Protein AF-0000000085160973 (afdb_homodimer)

pLDDT: mean 88.37, std 12.51, range [42.75, 98.38]

Nearest PDB structures (foldseek):
  3zx6-assembly1_B  TM=9.332E-01  e=1.983E-08  Archaeoglobus fulgidus DSM 4304
  3zx6-assembly1_A  TM=9.383E-01  e=3.193E-08  Archaeoglobus fulgidus DSM 4304
  3ja6-assembly1_I  TM=6.761E-01  e=8.074E-11  Escherichia coli
  1qu7-assembly1_B  TM=6.363E-01  e=2.262E-07  Escherichia coli
  5xg2-assembly1_A  TM=5.937E-01  e=7.230E-03  Pyrococcus yayanosii CH1

Foldseek 3Di:
DVVVVVVVVVVVVVVVVVVVVVVVVVVVLVVLVVVLVVVVVVLVVLVVVLVVVVVVLVVLLVVLVVLLVVLVVVLVVLVVLLVVLVVVLVVLVVVLVVLVVVLVVLVVVLVVLVVVLVVLVVLLVVLVVQLVVLVVQLVVLVVQLVVLVVVPPVSPVSNVVSVVSNVVSVVSNVVSVVSNVVSVVVNVVSVVVNVVSVVVSVVSVVSSVVSVVSSVVSVVSNVVSVVVVVVSVVSVVVSVVSVVVSVVVVVVSVVVVVVSVVVVVVSVVSCVVSVVVVVVVVVVVVD/DVVVVVVVVVVVVVVVVVVVVVVVVVVVLVVVVVVLVVVVVVLVVLVVVLVVVVVVLVVLLVVLVVLLVVLVVVLVVLVVLLVVLVVVLVVLVVVLVVLVVVLVVLVVVLVVLVVVLVVLVVLLVVLVVQLVVLVVQLVVLVVQLVVLVVVPPVSPVSNVVSVVSNVVSVVSNVVSVVSNVVSVVVNVVSVVVNVVSVVVSVVSVVSSVVSVVSSVVSVVSNVVSVVVVVVSVVSVVVSVVSVVVSVVVVVVSVVVVVVSVVVVVVSVVVVVVSVVVVVVVVVVVVD

Radius of gyration: 61.8 Å; Cα contacts (8 Å, |Δi|>4): 488; chains: 2; bounding box: 26×207×108 Å

InterPro domains:
  IPR004089 Methyl-accepting chemotaxis protein (MCP) signalling domain [PF00015] (97-263)
  IPR004089 Methyl-accepting chemotaxis protein (MCP) signalling domain [PS50111] (48-257)
  IPR004089 Methyl-accepting chemotaxis protein (MCP) signalling domain [SM00283] (31-285)

Secondary structure (DSSP, 8-state):
-HHHHHHHHHHHHHHHHHHHHHHHHHHHHHHHHHHHHHHHHHHHHHHHHHHHHHHHHHHHHHHHHHHHHHHHHHHHHHHHHHHHHHHHHHHHHHHHHHHHHHHHHHHHHHHHHHHHHHHHHHHHHHHHHHHHHHHHHHHHHHHHHHHHHHTGGGGHHHHHHHHHHHHHHHHHHHHHHHHHHHHHHHHHHHHHHHHHHHHHHHHHHHHHHHHHHHHHHHHHHHHHHHHHHHHHHHHHHHHHHHHHHHHHHHHHHHHHHHHHHHHHHHHHHHHHHHHHHHHHHHHHHT-/-HHHHHHHHHHHHHHHHHHHHHHHHHHHHHHHHHHHHHHHHHHHHHHHHHHHHHHHHHHHHHHHHHHHHHHHHHHHHHHHHHHHHHHHHHHHHHHHHHHHHHHHHHHHHHHHHHHHHHHHHHHHHHHHHHHHHHHHHHHHHHHHHHHHHHTGGGGHHHHHHHHHHHHHHHHHHHHHHHHHHHHHHHHHHHHHHHHHHHHHHHHHHHHHHHHHHHHHHHHHHHHHHHHHHHHHHHHHHHHHHHHHHHHHHHHHHHHHHHHHHHHHHHHHHHHHHHHHHHHHHHHHH--

Sequence (574 aa):
MSDSMTSFDNSSLAIKKFVKGYNKSIVLNTVTLRSLDIIGFNLERIGSSLSSIVAAFEEIRATSQNTSQNADKIDTMMDGILSKNASTGTEITQRVQDINQAVEGTARLSSLFADLAEKAKSIASVTGSIQDVSDRTNILAINASIEAARAGAVGKGFRIIANEVRTLAGQTGEFAKTIETTISDFESIVGQITNELQGFTKVLESFKQSFGTVLDSFQTNAKAIDEAGAFLNQISGSIREETTALTDGLSSLEQISTSLNDTNVVFAALLKTYGNLDTLLDKEGNRMSDSMTSFDNSSLAIKKFVKGYNKSIVLNTVTLRSLDIIGFNLERIGSSLSSIVAAFEEIRATSQNTSQNADKIDTMMDGILSKNASTGTEITQRVQDINQAVEGTARLSSLFADLAEKAKSIASVTGSIQDVSDRTNILAINASIEAARAGAVGKGFRIIANEVRTLAGQTG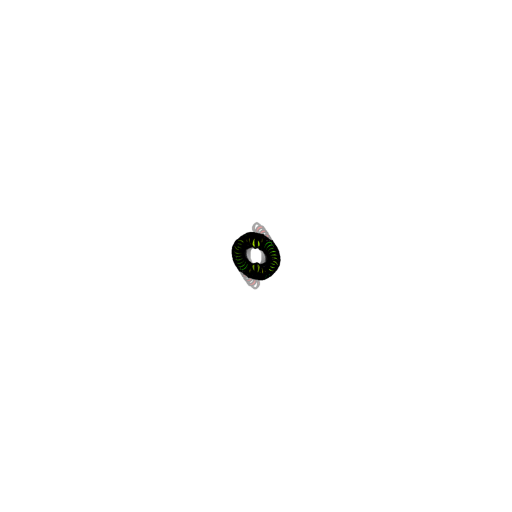EFAKTIETTISDFESIVGQITNELQGFTKVLESFKQSFGTVLDSFQTNAKAIDEAGAFLNQISGSIREETTALTDGLSSLEQISTSLNDTNVVFAALLKTYGNLDTLLDKEGNR

Structure (mmCIF, N/CA/C/O backbone):
data_AF-0000000085160973-model_v1
#
loop_
_entity.id
_entity.type
_entity.pdbx_description
1 polymer 'Methyl-accepting chemotaxis sensory transducer'
#
loop_
_atom_site.group_PDB
_atom_site.id
_atom_site.type_symbol
_atom_site.label_atom_id
_atom_site.label_alt_id
_atom_site.label_comp_id
_atom_site.label_asym_id
_atom_site.label_entity_id
_atom_site.label_seq_id
_atom_site.pdbx_PDB_ins_code
_atom_site.Cartn_x
_atom_site.Cartn_y
_atom_site.Cartn_z
_atom_site.occupancy
_atom_site.B_iso_or_equiv
_atom_site.auth_seq_id
_atom_site.auth_comp_id
_atom_site.auth_asym_id
_atom_site.auth_atom_id
_atom_site.pdbx_PDB_model_num
ATOM 1 N N . MET A 1 1 ? -4.465 113.5 44.312 1 42.75 1 MET A N 1
ATOM 2 C CA . MET A 1 1 ? -5.742 112.75 44.344 1 42.75 1 MET A CA 1
ATOM 3 C C . MET A 1 1 ? -5.973 112 43.031 1 42.75 1 MET A C 1
ATOM 5 O O . MET A 1 1 ? -6.586 110.938 43 1 42.75 1 MET A O 1
ATOM 9 N N . SER A 1 2 ? -5.492 112.625 41.906 1 55.41 2 SER A N 1
ATOM 10 C CA . SER A 1 2 ? -5.664 112 40.594 1 55.41 2 SER A CA 1
ATOM 11 C C . SER A 1 2 ? -4.754 110.812 40.406 1 55.41 2 SER A C 1
ATOM 13 O O . SER A 1 2 ? -5.141 109.812 39.781 1 55.41 2 SER A O 1
ATOM 15 N N . ASP A 1 3 ? -3.686 110.875 40.969 1 55.09 3 ASP A N 1
ATOM 16 C CA . ASP A 1 3 ? -2.727 109.75 40.812 1 55.09 3 ASP A CA 1
ATOM 17 C C . ASP A 1 3 ? -3.152 108.5 41.594 1 55.09 3 ASP A C 1
ATOM 19 O O . ASP A 1 3 ? -2.9 107.375 41.156 1 55.09 3 ASP A O 1
ATOM 23 N N . SER A 1 4 ? -3.775 108.688 42.656 1 54.81 4 SER A N 1
ATOM 24 C CA . SER A 1 4 ? -4.242 107.562 43.469 1 54.81 4 SER A CA 1
ATOM 25 C C . SER A 1 4 ? -5.43 106.875 42.812 1 54.81 4 SER A C 1
ATOM 27 O O . SER A 1 4 ? -5.629 105.688 43 1 54.81 4 SER A O 1
ATOM 29 N N . MET A 1 5 ? -6.184 107.625 42.031 1 52.62 5 MET A N 1
ATOM 30 C CA . MET A 1 5 ? -7.344 107.062 41.375 1 52.62 5 MET A CA 1
ATOM 31 C C . MET A 1 5 ? -6.91 106.188 40.188 1 52.62 5 MET A C 1
ATOM 33 O O . MET A 1 5 ? -7.492 105.125 39.938 1 52.62 5 MET A O 1
ATOM 37 N N . THR A 1 6 ? -5.902 106.562 39.5 1 58.06 6 THR A N 1
ATOM 38 C CA . THR A 1 6 ? -5.414 105.75 38.375 1 58.06 6 THR A CA 1
ATOM 39 C C . THR A 1 6 ? -4.754 104.438 38.844 1 58.06 6 THR A C 1
ATOM 41 O O . THR A 1 6 ? -4.887 103.438 38.188 1 58.06 6 THR A O 1
ATOM 44 N N . SER A 1 7 ? -4.195 104.5 39.906 1 59.69 7 SER A N 1
ATOM 45 C CA . SER A 1 7 ? -3.557 103.312 40.469 1 59.69 7 SER A CA 1
ATOM 46 C C . SER A 1 7 ? -4.59 102.312 40.969 1 59.69 7 SER A C 1
ATOM 48 O O . SER A 1 7 ? -4.402 101.125 40.812 1 59.69 7 SER A O 1
ATOM 50 N N . PHE A 1 8 ? -5.691 102.812 41.375 1 56.75 8 PHE A N 1
ATOM 51 C CA . PHE A 1 8 ? -6.77 101.938 41.875 1 56.75 8 PHE A CA 1
ATOM 52 C C . PHE A 1 8 ? -7.488 101.312 40.688 1 56.75 8 PHE A C 1
ATOM 54 O O . PHE A 1 8 ? -7.844 100.125 40.75 1 56.75 8 PHE A O 1
ATOM 61 N N . ASP A 1 9 ? -7.707 101.938 39.625 1 59.06 9 ASP A N 1
ATOM 62 C CA . ASP A 1 9 ? -8.367 101.375 38.438 1 59.06 9 ASP A CA 1
ATOM 63 C C . ASP A 1 9 ? -7.504 100.312 37.781 1 59.06 9 ASP A C 1
ATOM 65 O O . ASP A 1 9 ? -8.016 99.312 37.344 1 59.06 9 ASP A O 1
ATOM 69 N N . ASN A 1 10 ? -6.25 100.5 37.75 1 62.09 10 ASN A N 1
ATOM 70 C CA . ASN A 1 10 ? -5.316 99.562 37.219 1 62.09 10 ASN A CA 1
ATOM 71 C C . ASN A 1 10 ? -5.23 98.312 38.094 1 62.09 10 ASN A C 1
ATOM 73 O O . ASN A 1 10 ? -5.129 97.188 37.562 1 62.09 10 ASN A O 1
ATOM 77 N N . SER A 1 11 ? -5.375 98.562 39.312 1 62.03 11 SER A N 1
ATOM 78 C CA . SER A 1 11 ? -5.379 97.438 40.219 1 62.03 11 SER A CA 1
ATOM 79 C C . SER A 1 11 ? -6.664 96.625 40.125 1 62.03 11 SER A C 1
ATOM 81 O O . SER A 1 11 ? -6.633 95.375 40.156 1 62.03 11 SER A O 1
ATOM 83 N N . SER A 1 12 ? -7.754 97.312 39.969 1 63.5 12 SER A N 1
ATOM 84 C CA . SER A 1 12 ? -9.039 96.625 39.812 1 63.5 12 SER A CA 1
ATOM 85 C C . SER A 1 12 ? -9.094 95.812 38.531 1 63.5 12 SER A C 1
ATOM 87 O O . SER A 1 12 ? -9.609 94.688 38.5 1 63.5 12 SER A O 1
ATOM 89 N N . LEU A 1 13 ? -8.594 96.312 37.469 1 63.88 13 LEU A N 1
ATOM 90 C CA . LEU A 1 13 ? -8.531 95.625 36.188 1 63.88 13 LEU A CA 1
ATOM 91 C C . LEU A 1 13 ? -7.586 94.438 36.25 1 63.88 13 LEU A C 1
ATOM 93 O O . LEU A 1 13 ? -7.879 93.375 35.719 1 63.88 13 LEU A O 1
ATOM 97 N N . ALA A 1 14 ? -6.527 94.688 36.938 1 62.25 14 ALA A N 1
ATOM 98 C CA . ALA A 1 14 ? -5.582 93.562 37.125 1 62.25 14 ALA A CA 1
ATOM 99 C C . ALA A 1 14 ? -6.203 92.5 37.969 1 62.25 14 ALA A C 1
ATOM 101 O O . ALA A 1 14 ? -6.031 91.312 37.656 1 62.25 14 ALA A O 1
ATOM 102 N N . ILE A 1 15 ? -6.957 92.75 38.938 1 61.47 15 ILE A N 1
ATOM 103 C CA . ILE A 1 15 ? -7.637 91.812 39.812 1 61.47 15 ILE A CA 1
ATOM 104 C C . ILE A 1 15 ? -8.703 91.062 39 1 61.47 15 ILE A C 1
ATOM 106 O O . ILE A 1 15 ? -8.836 89.812 39.125 1 61.47 15 ILE A O 1
ATOM 110 N N . LYS A 1 16 ? -9.477 91.688 38.156 1 66.75 16 LYS A N 1
ATOM 111 C CA . LYS A 1 16 ? -10.5 91.062 37.344 1 66.75 16 LYS A CA 1
ATOM 112 C C . LYS A 1 16 ? -9.875 90.062 36.344 1 66.75 16 LYS A C 1
ATOM 114 O O . LYS A 1 16 ? -10.391 89 36.156 1 66.75 16 LYS A O 1
ATOM 119 N N . LYS A 1 17 ? -8.844 90.5 35.781 1 64.38 17 LYS A N 1
ATOM 120 C CA . LYS A 1 17 ? -8.117 89.625 34.844 1 64.38 17 LYS A CA 1
ATOM 121 C C . LYS A 1 17 ? -7.555 88.438 35.562 1 64.38 17 LYS A C 1
ATOM 123 O O . LYS A 1 17 ? -7.586 87.312 35.031 1 64.38 17 LYS A O 1
ATOM 128 N N . PHE A 1 18 ? -7.156 88.562 36.688 1 56.78 18 PHE A N 1
ATOM 129 C CA . PHE A 1 18 ? -6.594 87.5 37.5 1 56.78 18 PHE A CA 1
ATOM 130 C C . PHE A 1 18 ? -7.676 86.562 37.938 1 56.78 18 PHE A C 1
ATOM 132 O O . PHE A 1 18 ? -7.48 85.312 37.844 1 56.78 18 PHE A O 1
ATOM 139 N N . VAL A 1 19 ? -8.789 87.062 38.375 1 60.56 19 VAL A N 1
ATOM 140 C CA . VAL A 1 19 ? -9.906 86.25 38.781 1 60.56 19 VAL A CA 1
ATOM 141 C C . VAL A 1 19 ? -10.398 85.438 37.594 1 60.56 19 VAL A C 1
ATOM 143 O O . VAL A 1 19 ? -10.688 84.188 37.719 1 60.56 19 VAL A O 1
ATOM 146 N N . LYS A 1 20 ? -10.438 85.938 36.469 1 64.94 20 LYS A N 1
ATOM 147 C CA . LYS A 1 20 ? -10.82 85.25 35.25 1 64.94 20 LYS A CA 1
ATOM 148 C C . LYS A 1 20 ? -9.805 84.188 34.906 1 64.94 20 LYS A C 1
ATOM 150 O O . LYS A 1 20 ? -10.18 83.062 34.5 1 64.94 20 LYS A O 1
ATOM 155 N N . GLY A 1 21 ? -8.609 84.5 35.062 1 61.97 21 GLY A N 1
ATOM 156 C CA . GLY A 1 21 ? -7.547 83.562 34.844 1 61.97 21 GLY A CA 1
ATOM 157 C C . GLY A 1 21 ? -7.57 82.375 35.812 1 61.97 21 GLY A C 1
ATOM 158 O O . GLY A 1 21 ? -7.367 81.25 35.406 1 61.97 21 GLY A O 1
ATOM 159 N N . TYR A 1 22 ? -7.832 82.688 37.031 1 59.16 22 TYR A N 1
ATOM 160 C CA . TYR A 1 22 ? -7.926 81.688 38.094 1 59.16 22 TYR A CA 1
ATOM 161 C C . TYR A 1 22 ? -9.109 80.75 37.875 1 59.16 22 TYR A C 1
ATOM 163 O O . TYR A 1 22 ? -8.969 79.562 37.969 1 59.16 22 TYR A O 1
ATOM 171 N N . ASN A 1 23 ? -10.273 81.312 37.531 1 64.62 23 ASN A N 1
ATOM 172 C CA . ASN A 1 23 ? -11.453 80.5 37.25 1 64.62 23 ASN A CA 1
ATOM 173 C C . ASN A 1 23 ? -11.234 79.625 36.031 1 64.62 23 ASN A C 1
ATOM 175 O O . ASN A 1 23 ? -11.641 78.438 36.031 1 64.62 23 ASN A O 1
ATOM 179 N N . LYS A 1 24 ? -10.57 80.188 35.156 1 72.69 24 LYS A N 1
ATOM 180 C CA . LYS A 1 24 ? -10.227 79.375 33.969 1 72.69 24 LYS A CA 1
ATOM 181 C C . LYS A 1 24 ? -9.266 78.25 34.312 1 72.69 24 LYS A C 1
ATOM 183 O O . LYS A 1 24 ? -9.391 77.125 33.812 1 72.69 24 LYS A O 1
ATOM 188 N N . SER A 1 25 ? -8.367 78.5 35.219 1 71.25 25 SER A N 1
ATOM 189 C CA . SER A 1 25 ? -7.391 77.562 35.656 1 71.25 25 SER A CA 1
ATOM 190 C C . SER A 1 25 ? -8.07 76.375 36.438 1 71.25 25 SER A C 1
ATOM 192 O O . SER A 1 25 ? -7.707 75.25 36.281 1 71.25 25 SER A O 1
ATOM 194 N N . ILE A 1 26 ? -9.141 76.75 37.156 1 71.5 26 ILE A N 1
ATOM 195 C CA . ILE A 1 26 ? -9.875 75.75 37.906 1 71.5 26 ILE A CA 1
ATOM 196 C C . ILE A 1 26 ? -10.641 74.812 36.969 1 71.5 26 ILE A C 1
ATOM 198 O O . ILE A 1 26 ? -10.633 73.562 37.125 1 71.5 26 ILE A O 1
ATOM 202 N N . VAL A 1 27 ? -11.258 75.438 35.969 1 73.88 27 VAL A N 1
ATOM 203 C CA . VAL A 1 27 ? -12.008 74.625 34.969 1 73.88 27 VAL A CA 1
ATOM 204 C C . VAL A 1 27 ? -11.055 73.75 34.188 1 73.88 27 VAL A C 1
ATOM 206 O O . VAL A 1 27 ? -11.328 72.562 33.969 1 73.88 27 VAL A O 1
ATOM 209 N N . LEU A 1 28 ? -9.93 74.312 33.906 1 76.69 28 LEU A N 1
ATOM 210 C CA . LEU A 1 28 ? -8.914 73.562 33.188 1 76.69 28 LEU A CA 1
ATOM 211 C C . LEU A 1 28 ? -8.398 72.375 34 1 76.69 28 LEU A C 1
ATOM 213 O O . LEU A 1 28 ? -8.203 71.312 33.438 1 76.69 28 LEU A O 1
ATOM 217 N N . ASN A 1 29 ? -8.227 72.625 35.25 1 77.81 29 ASN A N 1
ATOM 218 C CA . ASN A 1 29 ? -7.746 71.562 36.125 1 77.81 29 ASN A CA 1
ATOM 219 C C . ASN A 1 29 ? -8.766 70.438 36.281 1 77.81 29 ASN A C 1
ATOM 221 O O . ASN A 1 29 ? -8.398 69.25 36.281 1 77.81 29 ASN A O 1
ATOM 225 N N . THR A 1 30 ? -10.062 70.875 36.281 1 79.06 30 THR A N 1
ATOM 226 C CA . THR A 1 30 ? -11.125 69.875 36.438 1 79.06 30 THR A CA 1
ATOM 227 C C . THR A 1 30 ? -11.227 69 35.188 1 79.06 30 THR A C 1
ATOM 229 O O . THR A 1 30 ? -11.32 67.812 35.281 1 79.06 30 THR A O 1
ATOM 232 N N . VAL A 1 31 ? -11.102 69.688 34.062 1 81.56 3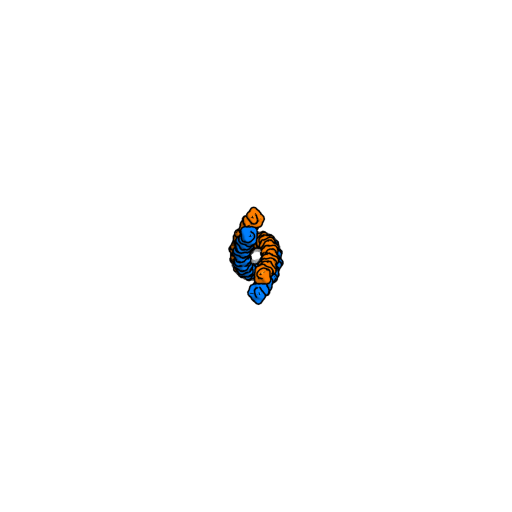1 VAL A N 1
ATOM 233 C CA . VAL A 1 31 ? -11.172 69 32.781 1 81.56 31 VAL A CA 1
ATOM 234 C C . VAL A 1 31 ? -9.969 68.062 32.656 1 81.56 31 VAL A C 1
ATOM 236 O O . VAL A 1 31 ? -10.109 66.938 32.188 1 81.56 31 VAL A O 1
ATOM 239 N N . THR A 1 32 ? -8.859 68.438 33.031 1 84.06 32 THR A N 1
ATOM 240 C CA . THR A 1 32 ? -7.633 67.688 32.938 1 84.06 32 THR A CA 1
ATOM 241 C C . THR A 1 32 ? -7.707 66.438 33.844 1 84.06 32 THR A C 1
ATOM 243 O O . THR A 1 32 ? -7.414 65.312 33.406 1 84.06 32 THR A O 1
ATOM 246 N N . LEU A 1 33 ? -8.188 66.625 35.062 1 84.56 33 LEU A N 1
ATOM 247 C CA . LEU A 1 33 ? -8.258 65.562 36 1 84.56 33 LEU A CA 1
ATOM 248 C C . LEU A 1 33 ? -9.25 64.5 35.531 1 84.56 33 LEU A C 1
ATOM 250 O O . LEU A 1 33 ? -8.984 63.281 35.656 1 84.56 33 LEU A O 1
ATOM 254 N N . ARG A 1 34 ? -10.391 64.938 34.969 1 86.31 34 ARG A N 1
ATOM 255 C CA . ARG A 1 34 ? -11.375 63.969 34.438 1 86.31 34 ARG A CA 1
ATOM 256 C C . ARG A 1 34 ? -10.812 63.219 33.25 1 86.31 34 ARG A C 1
ATOM 258 O O . ARG A 1 34 ? -11.047 62 33.094 1 86.31 34 ARG A O 1
ATOM 265 N N . SER A 1 35 ? -10.156 63.938 32.406 1 89.25 35 SER A N 1
ATOM 266 C CA . SER A 1 35 ? -9.516 63.312 31.234 1 89.25 35 SER A CA 1
ATOM 267 C C . SER A 1 35 ? -8.477 62.281 31.656 1 89.25 35 SER A C 1
ATOM 269 O O . SER A 1 35 ? -8.383 61.219 31.062 1 89.25 35 SER A O 1
ATOM 271 N N . LEU A 1 36 ? -7.699 62.594 32.688 1 88.88 36 LEU A N 1
ATOM 272 C CA . LEU A 1 36 ? -6.664 61.688 33.188 1 88.88 36 LEU A CA 1
ATOM 273 C C . LEU A 1 36 ? -7.281 60.406 33.75 1 88.88 36 LEU A C 1
ATOM 275 O O . LEU A 1 36 ? -6.711 59.312 33.594 1 88.88 36 LEU A O 1
ATOM 279 N N . ASP A 1 37 ? -8.453 60.562 34.312 1 90.5 37 ASP A N 1
ATOM 280 C CA . ASP A 1 37 ? -9.164 59.375 34.844 1 90.5 37 ASP A CA 1
ATOM 281 C C . ASP A 1 37 ? -9.539 58.438 33.688 1 90.5 37 ASP A C 1
ATOM 283 O O . ASP A 1 37 ? -9.344 57.219 33.781 1 90.5 37 ASP A O 1
ATOM 287 N N . ILE A 1 38 ? -10 59 32.594 1 92.25 38 ILE A N 1
ATOM 288 C CA . ILE A 1 38 ? -10.422 58.188 31.438 1 92.25 38 ILE A CA 1
ATOM 289 C C . ILE A 1 38 ? -9.211 57.562 30.781 1 92.25 38 ILE A C 1
ATOM 291 O O . ILE A 1 38 ? -9.242 56.375 30.438 1 92.25 38 ILE A O 1
ATOM 295 N N . ILE A 1 39 ? -8.164 58.281 30.656 1 92.25 39 ILE A N 1
ATOM 296 C CA . ILE A 1 39 ? -6.941 57.75 30.047 1 92.25 39 ILE A CA 1
ATOM 297 C C . ILE A 1 39 ? -6.375 56.625 30.891 1 92.25 39 ILE A C 1
ATOM 299 O O . ILE A 1 39 ? -5.984 55.594 30.359 1 92.25 39 ILE A O 1
ATOM 303 N N . GLY A 1 40 ? -6.328 56.906 32.219 1 93.06 40 GLY A N 1
ATOM 304 C CA . GLY A 1 40 ? -5.836 55.875 33.094 1 93.06 40 GLY A CA 1
ATOM 305 C C . GLY A 1 40 ? -6.598 54.562 33 1 93.06 40 GLY A C 1
ATOM 306 O O . GLY A 1 40 ? -5.992 53.5 32.938 1 93.06 40 GLY A O 1
ATOM 307 N N . PHE A 1 41 ? -7.891 54.625 32.875 1 93.81 41 PHE A N 1
ATOM 308 C CA . PHE A 1 41 ? -8.742 53.469 32.719 1 93.81 41 PHE A CA 1
ATOM 309 C C . PHE A 1 41 ? -8.453 52.75 31.406 1 93.81 41 PHE A C 1
ATOM 311 O O . PHE A 1 41 ? -8.336 51.531 31.375 1 93.81 41 PHE A O 1
ATOM 318 N N . ASN A 1 42 ? -8.352 53.469 30.344 1 94.56 42 ASN A N 1
ATOM 319 C CA . ASN A 1 42 ? -8.094 52.906 29.016 1 94.56 42 ASN A CA 1
ATOM 320 C C . ASN A 1 42 ? -6.711 52.25 28.953 1 94.56 42 ASN A C 1
ATOM 322 O O . ASN A 1 42 ? -6.535 51.219 28.312 1 94.56 42 ASN A O 1
ATOM 326 N N . LEU A 1 43 ? -5.715 52.844 29.578 1 94.31 43 LEU A N 1
ATOM 327 C CA . LEU A 1 43 ? -4.371 52.281 29.594 1 94.31 43 LEU A CA 1
ATOM 328 C C . LEU A 1 43 ? -4.352 50.938 30.312 1 94.31 43 LEU A C 1
ATOM 330 O O . LEU A 1 43 ? -3.656 50 29.906 1 94.31 43 LEU A O 1
ATOM 334 N N . GLU A 1 44 ? -5.156 50.844 31.406 1 94.88 44 GLU A N 1
ATOM 335 C CA . GLU A 1 44 ? -5.27 49.594 32.125 1 94.88 44 GLU A CA 1
ATOM 336 C C . GLU A 1 44 ? -5.918 48.5 31.25 1 94.88 44 GLU A C 1
ATOM 338 O O . GLU A 1 44 ? -5.484 47.344 31.25 1 94.88 44 GLU A O 1
ATOM 343 N N . ARG A 1 45 ? -6.883 48.875 30.5 1 95.12 45 ARG A N 1
ATOM 344 C CA . ARG A 1 45 ? -7.578 47.938 29.609 1 95.12 45 ARG A CA 1
ATOM 345 C C . ARG A 1 45 ? -6.656 47.469 28.5 1 95.12 45 ARG A C 1
ATOM 347 O O . ARG A 1 45 ? -6.656 46.281 28.141 1 95.12 45 ARG A O 1
ATOM 354 N N . ILE A 1 46 ? -5.906 48.344 27.906 1 95.75 46 ILE A N 1
ATOM 355 C CA . ILE A 1 46 ? -4.949 48 26.859 1 95.75 46 ILE A CA 1
ATOM 356 C C . ILE A 1 46 ? -3.936 47 27.406 1 95.75 46 ILE A C 1
ATOM 358 O O . ILE A 1 46 ? -3.631 46 26.766 1 95.75 46 ILE A O 1
ATOM 362 N N . GLY A 1 47 ? -3.441 47.281 28.641 1 95.94 47 GLY A N 1
ATOM 363 C CA . GLY A 1 47 ? -2.482 46.375 29.266 1 95.94 47 GLY A CA 1
ATOM 364 C C . GLY A 1 47 ? -3.025 44.969 29.469 1 95.94 47 GLY A C 1
ATOM 365 O O . GLY A 1 47 ? -2.35 44 29.156 1 95.94 47 GLY A O 1
ATOM 366 N N . SER A 1 48 ? -4.246 44.906 30 1 95.94 48 SER A N 1
ATOM 367 C CA . SER A 1 48 ? -4.879 43.594 30.25 1 95.94 48 SER A CA 1
ATOM 368 C C . SER A 1 48 ? -5.121 42.844 28.938 1 95.94 48 SER A C 1
ATOM 370 O O . SER A 1 48 ? -4.879 41.656 28.859 1 95.94 48 SER A O 1
ATOM 372 N N . SER A 1 49 ? -5.574 43.562 27.938 1 96.69 49 SER A N 1
ATOM 373 C CA . SER A 1 49 ? -5.844 42.938 26.641 1 96.69 49 SER A CA 1
ATOM 374 C C . SER A 1 49 ? -4.555 42.5 25.969 1 96.69 49 SER A C 1
ATOM 376 O O . SER A 1 49 ? -4.535 41.5 25.25 1 96.69 49 SER A O 1
ATOM 378 N N . LEU A 1 50 ? -3.498 43.25 26.125 1 96.31 50 LEU A N 1
ATOM 379 C CA . LEU A 1 50 ? -2.193 42.875 25.578 1 96.31 50 LEU A CA 1
ATOM 380 C C . LEU A 1 50 ? -1.72 41.531 26.125 1 96.31 50 LEU A C 1
ATOM 382 O O . LEU A 1 50 ? -1.179 40.719 25.391 1 96.31 50 LEU A O 1
ATOM 386 N N . SER A 1 51 ? -1.932 41.312 27.453 1 96.12 51 SER A N 1
ATOM 387 C CA . SER A 1 51 ? -1.558 40.062 28.078 1 96.12 51 SER A CA 1
ATOM 388 C C . SER A 1 51 ? -2.301 38.875 27.453 1 96.12 51 SER A C 1
ATOM 390 O O . SER A 1 51 ? -1.734 37.781 27.281 1 96.12 51 SER A O 1
ATOM 392 N N . SER A 1 52 ? -3.504 39.125 27.094 1 97.06 52 SER A N 1
ATOM 393 C CA . SER A 1 52 ? -4.309 38.062 26.453 1 97.06 52 SER A CA 1
ATOM 394 C C . SER A 1 52 ? -3.785 37.75 25.062 1 97.06 52 SER A C 1
ATOM 396 O O . SER A 1 52 ? -3.793 36.594 24.656 1 97.06 52 SER A O 1
ATOM 398 N N . ILE A 1 53 ? -3.361 38.719 24.312 1 97.5 53 ILE A N 1
ATOM 399 C CA . ILE A 1 53 ? -2.83 38.5 22.984 1 97.5 53 ILE A CA 1
ATOM 400 C C . ILE A 1 53 ? -1.521 37.719 23.062 1 97.5 53 ILE A C 1
ATOM 402 O O . ILE A 1 53 ? -1.276 36.812 22.266 1 97.5 53 ILE A O 1
ATOM 406 N N . VAL A 1 54 ? -0.679 38.062 24.031 1 96.88 54 VAL A N 1
ATOM 407 C CA . VAL A 1 54 ? 0.567 37.344 24.234 1 96.88 54 VAL A CA 1
ATOM 408 C C . VAL A 1 54 ? 0.266 35.844 24.484 1 96.88 54 VAL A C 1
ATOM 410 O O . VAL A 1 54 ? 0.911 34.969 23.906 1 96.88 54 VAL A O 1
ATOM 413 N N . ALA A 1 55 ? -0.736 35.594 25.328 1 97.19 55 ALA A N 1
ATOM 414 C CA . ALA A 1 55 ? -1.124 34.219 25.625 1 97.19 55 ALA A CA 1
ATOM 415 C C . ALA A 1 55 ? -1.605 33.5 24.359 1 97.19 55 ALA A C 1
ATOM 417 O O . ALA A 1 55 ? -1.292 32.312 24.156 1 97.19 55 ALA A O 1
ATOM 418 N N . ALA A 1 56 ? -2.359 34.156 23.578 1 97.81 56 ALA A N 1
ATOM 419 C CA . ALA A 1 56 ? -2.846 33.594 22.328 1 97.81 56 ALA A CA 1
ATOM 420 C C . ALA A 1 56 ? -1.686 33.219 21.406 1 97.81 56 ALA A C 1
ATOM 422 O O . ALA A 1 56 ? -1.669 32.156 20.797 1 97.81 56 ALA A O 1
ATOM 423 N N . PHE A 1 57 ? -0.702 34.094 21.25 1 97.38 57 PHE A N 1
ATOM 424 C CA . PHE A 1 57 ? 0.457 33.844 20.406 1 97.38 57 PHE A CA 1
ATOM 425 C C . PHE A 1 57 ? 1.261 32.656 20.906 1 97.38 57 PHE A C 1
ATOM 427 O O . PHE A 1 57 ? 1.769 31.859 20.094 1 97.38 57 PHE A O 1
ATOM 434 N N . GLU A 1 58 ? 1.34 32.5 22.219 1 96.88 58 GLU A N 1
ATOM 435 C CA . GLU A 1 58 ? 2.057 31.375 22.781 1 96.88 58 GLU A CA 1
ATOM 436 C C . GLU A 1 58 ? 1.342 30.062 22.469 1 96.88 58 GLU A C 1
ATOM 438 O O . GLU A 1 58 ? 1.984 29.062 22.156 1 96.88 58 GLU A O 1
ATOM 443 N N . GLU A 1 59 ? 0.074 30.109 22.547 1 97.81 59 GLU A N 1
ATOM 444 C CA . GLU A 1 59 ? -0.711 28.922 22.203 1 97.81 59 GLU A CA 1
ATOM 445 C C . GLU A 1 59 ? -0.568 28.547 20.734 1 97.81 59 GLU A C 1
ATOM 447 O O . GLU A 1 59 ? -0.406 27.375 20.391 1 97.81 59 GLU A O 1
ATOM 452 N N . ILE A 1 60 ? -0.58 29.516 19.906 1 97.88 60 ILE A N 1
ATOM 453 C CA . ILE A 1 60 ? -0.459 29.281 18.469 1 97.88 60 ILE A CA 1
ATOM 454 C C . ILE A 1 60 ? 0.923 28.719 18.141 1 97.88 60 ILE A C 1
ATOM 456 O O . ILE A 1 60 ? 1.054 27.797 17.328 1 97.88 60 ILE A O 1
ATOM 460 N N . ARG A 1 61 ? 1.878 29.281 18.766 1 97.69 61 ARG A N 1
ATOM 461 C CA . ARG A 1 61 ? 3.232 28.766 18.578 1 97.69 61 ARG A CA 1
ATOM 462 C C . ARG A 1 61 ? 3.318 27.297 18.938 1 97.69 61 ARG A C 1
ATOM 464 O O . ARG A 1 61 ? 3.906 26.5 18.203 1 97.69 61 ARG A O 1
ATOM 471 N N . ALA A 1 62 ? 2.736 26.906 20.062 1 97.94 62 ALA A N 1
ATOM 472 C CA . ALA A 1 62 ? 2.754 25.516 20.531 1 97.94 62 ALA A CA 1
ATOM 473 C C . ALA A 1 62 ? 2.016 24.609 19.547 1 97.94 62 ALA A C 1
ATOM 475 O O . ALA A 1 62 ? 2.494 23.516 19.219 1 97.94 62 ALA A O 1
ATOM 476 N N . THR A 1 63 ? 0.878 25.078 19.125 1 97.75 63 THR A N 1
ATOM 477 C CA . THR A 1 63 ? 0.086 24.266 18.203 1 97.75 63 THR A CA 1
ATOM 478 C C . THR A 1 63 ? 0.791 24.125 16.859 1 97.75 63 THR A C 1
ATOM 480 O O . THR A 1 63 ? 0.723 23.062 16.219 1 97.75 63 THR A O 1
ATOM 483 N N . SER A 1 64 ? 1.448 25.141 16.359 1 97.81 64 SER A N 1
ATOM 484 C CA . SER A 1 64 ? 2.205 25.078 15.117 1 97.81 64 SER A CA 1
ATOM 485 C C . SER A 1 64 ? 3.352 24.078 15.211 1 97.81 64 SER A C 1
ATOM 487 O O . SER A 1 64 ? 3.6 23.328 14.266 1 97.81 64 SER A O 1
ATOM 489 N N . GLN A 1 65 ? 3.98 24.062 16.344 1 97.12 65 GLN A N 1
ATOM 490 C CA . GLN A 1 65 ? 5.062 23.109 16.562 1 97.12 65 GLN A CA 1
ATOM 491 C C . GLN A 1 65 ? 4.547 21.672 16.547 1 97.12 65 GLN A C 1
ATOM 493 O O . GLN A 1 65 ? 5.168 20.797 15.961 1 97.12 65 GLN A O 1
ATOM 498 N N . ASN A 1 66 ? 3.441 21.469 17.188 1 97.94 66 ASN A N 1
ATOM 499 C CA . ASN A 1 66 ? 2.809 20.156 17.188 1 97.94 66 ASN A CA 1
ATOM 500 C C . ASN A 1 66 ? 2.443 19.719 15.766 1 97.94 66 ASN A C 1
ATOM 502 O O . ASN A 1 66 ? 2.674 18.562 15.398 1 97.94 66 ASN A O 1
ATOM 506 N N . THR A 1 67 ? 1.894 20.609 15.008 1 98.31 67 THR A N 1
ATOM 507 C CA . THR A 1 67 ? 1.519 20.312 13.633 1 98.31 67 THR A CA 1
ATOM 508 C C . THR A 1 67 ? 2.744 19.922 12.805 1 98.31 67 THR A C 1
ATOM 510 O O . THR A 1 67 ? 2.715 18.938 12.055 1 98.31 67 THR A O 1
ATOM 513 N N . SER A 1 68 ? 3.773 20.672 12.961 1 98.31 68 SER A N 1
ATOM 514 C CA . SER A 1 68 ? 5.016 20.406 12.25 1 98.31 68 SER A CA 1
ATOM 515 C C . SER A 1 68 ? 5.539 19 12.57 1 98.31 68 SER A C 1
ATOM 517 O O . SER A 1 68 ? 5.887 18.25 11.664 1 98.31 68 SER A O 1
ATOM 519 N N . GLN A 1 69 ? 5.562 18.641 13.828 1 98 69 GLN A N 1
ATOM 520 C CA . GLN A 1 69 ? 6.066 17.344 14.266 1 98 69 GLN A CA 1
ATOM 521 C C . GLN A 1 69 ? 5.195 16.219 13.727 1 98 69 GLN A C 1
ATOM 523 O O . GLN A 1 69 ? 5.715 15.195 13.258 1 98 69 GLN A O 1
ATOM 528 N N . ASN A 1 70 ? 3.932 16.438 13.812 1 98.19 70 ASN A N 1
ATOM 529 C CA . ASN A 1 70 ? 3.018 15.414 13.32 1 98.19 70 ASN A CA 1
ATOM 530 C C . ASN A 1 70 ? 3.141 15.234 11.805 1 98.19 70 ASN A C 1
ATOM 532 O O . ASN A 1 70 ? 3.068 14.109 11.305 1 98.19 70 ASN A O 1
ATOM 536 N N . ALA A 1 71 ? 3.312 16.297 11.094 1 97.88 71 ALA A N 1
ATOM 537 C CA . ALA A 1 71 ? 3.508 16.234 9.648 1 97.88 71 ALA A CA 1
ATOM 538 C C . ALA A 1 71 ? 4.77 15.445 9.305 1 97.88 71 ALA A C 1
ATOM 540 O O . ALA A 1 71 ? 4.766 14.625 8.383 1 97.88 71 ALA A O 1
ATOM 541 N N . ASP A 1 72 ? 5.797 15.664 10.086 1 97.62 72 ASP A N 1
ATOM 542 C CA . ASP A 1 72 ? 7.051 14.945 9.875 1 97.62 72 ASP A CA 1
ATOM 543 C C . ASP A 1 72 ? 6.879 13.453 10.109 1 97.62 72 ASP A C 1
ATOM 545 O O . ASP A 1 72 ? 7.422 12.633 9.359 1 97.62 72 ASP A O 1
ATOM 549 N N . LYS A 1 73 ? 6.16 13.109 11.109 1 97.88 73 LYS A N 1
ATOM 550 C CA . LYS A 1 73 ? 5.91 11.703 11.414 1 97.88 73 LYS A CA 1
ATOM 551 C C . LYS A 1 73 ? 5.121 11.031 10.297 1 97.88 73 LYS A C 1
ATOM 553 O O . LYS A 1 73 ? 5.422 9.898 9.914 1 97.88 73 LYS A O 1
ATOM 558 N N . ILE A 1 74 ? 4.18 11.719 9.797 1 97.88 74 ILE A N 1
ATOM 559 C CA . ILE A 1 74 ? 3.381 11.18 8.703 1 97.88 74 ILE A CA 1
ATOM 560 C C . ILE A 1 74 ? 4.27 10.953 7.477 1 97.88 74 ILE A C 1
ATOM 562 O O . ILE A 1 74 ? 4.18 9.906 6.824 1 97.88 74 ILE A O 1
ATOM 566 N N . ASP A 1 75 ? 5.09 11.922 7.219 1 97.38 75 ASP A N 1
ATOM 567 C CA . ASP A 1 75 ? 5.996 11.82 6.078 1 97.38 75 ASP A CA 1
ATOM 568 C C . ASP A 1 75 ? 6.883 10.586 6.195 1 97.38 75 ASP A C 1
ATOM 570 O O . ASP A 1 75 ? 7.051 9.844 5.223 1 97.38 75 ASP A O 1
ATOM 574 N N . THR A 1 76 ? 7.383 10.328 7.352 1 96.44 76 THR A N 1
ATOM 575 C CA . THR A 1 76 ? 8.234 9.18 7.605 1 96.44 76 THR A CA 1
ATOM 576 C C . THR A 1 76 ? 7.465 7.879 7.402 1 96.44 76 THR A C 1
ATOM 578 O O . THR A 1 76 ? 7.984 6.926 6.812 1 96.44 76 THR A O 1
ATOM 581 N N . MET A 1 77 ? 6.277 7.828 7.844 1 95.44 77 MET A N 1
ATOM 582 C CA . MET A 1 77 ? 5.441 6.641 7.691 1 95.44 77 MET A CA 1
ATOM 583 C C . MET A 1 77 ? 5.164 6.352 6.223 1 95.44 77 MET A C 1
ATOM 585 O O . MET A 1 77 ? 5.203 5.199 5.793 1 95.44 77 MET A O 1
ATOM 589 N N . MET A 1 78 ? 4.906 7.371 5.484 1 95.25 78 MET A N 1
ATOM 590 C CA . MET A 1 78 ? 4.641 7.234 4.055 1 95.25 78 MET A CA 1
ATOM 591 C C . MET A 1 78 ? 5.867 6.691 3.324 1 95.25 78 MET A C 1
ATOM 593 O O . MET A 1 78 ? 5.746 5.832 2.453 1 95.25 78 MET A O 1
ATOM 597 N N . ASP A 1 79 ? 7.016 7.184 3.734 1 95.19 79 ASP A N 1
ATOM 598 C CA . ASP A 1 79 ? 8.258 6.68 3.16 1 95.19 79 ASP A CA 1
ATOM 599 C C . ASP A 1 79 ? 8.438 5.191 3.457 1 95.19 79 ASP A C 1
ATOM 601 O O . ASP A 1 79 ? 8.922 4.441 2.609 1 95.19 79 ASP A O 1
ATOM 605 N N . GLY A 1 80 ? 8.055 4.797 4.633 1 94.81 80 GLY A N 1
ATOM 606 C CA . GLY A 1 80 ? 8.117 3.391 5.004 1 94.81 80 GLY A CA 1
ATOM 607 C C . GLY A 1 80 ? 7.223 2.512 4.152 1 94.81 80 GLY A C 1
ATOM 608 O O . GLY A 1 80 ? 7.633 1.43 3.725 1 94.81 80 GLY A O 1
ATOM 609 N N . ILE A 1 81 ? 6.098 3.018 3.842 1 94.81 81 ILE A N 1
ATOM 610 C CA . ILE A 1 81 ? 5.168 2.275 2.998 1 94.81 81 ILE A CA 1
ATOM 611 C C . ILE A 1 81 ? 5.758 2.105 1.602 1 94.81 81 ILE A C 1
ATOM 613 O O . ILE A 1 81 ? 5.754 1.004 1.049 1 94.81 81 ILE A O 1
ATOM 617 N N . LEU A 1 82 ? 6.277 3.178 1.048 1 95.25 82 LEU A N 1
ATOM 618 C CA . LEU A 1 82 ? 6.863 3.154 -0.288 1 95.25 82 LEU A CA 1
ATOM 619 C C . LEU A 1 82 ? 8.016 2.154 -0.36 1 95.25 82 LEU A C 1
ATOM 621 O O . LEU A 1 82 ? 8.102 1.368 -1.307 1 95.25 82 LEU A O 1
ATOM 625 N N . SER A 1 83 ? 8.859 2.172 0.644 1 95.25 83 SER A N 1
ATOM 626 C CA . SER A 1 83 ? 10.016 1.286 0.673 1 95.25 83 SER A CA 1
ATOM 627 C C . SER A 1 83 ? 9.594 -0.176 0.755 1 95.25 83 SER A C 1
ATOM 629 O O . SER A 1 83 ? 10.109 -1.02 0.017 1 95.25 83 SER A O 1
ATOM 631 N N . LYS A 1 84 ? 8.656 -0.456 1.583 1 93.75 84 LYS A N 1
ATOM 632 C CA . LYS A 1 84 ? 8.18 -1.827 1.746 1 93.75 84 LYS A CA 1
ATOM 633 C C . LYS A 1 84 ? 7.477 -2.316 0.485 1 93.75 84 LYS A C 1
ATOM 635 O O . LYS A 1 84 ? 7.707 -3.441 0.035 1 93.75 84 LYS A O 1
ATOM 640 N N . ASN A 1 85 ? 6.633 -1.492 -0.098 1 94.19 85 ASN A N 1
ATOM 641 C CA . ASN A 1 85 ? 5.938 -1.858 -1.326 1 94.19 85 ASN A CA 1
ATOM 642 C C . ASN A 1 85 ? 6.91 -2.082 -2.479 1 94.19 85 ASN A C 1
ATOM 644 O O . ASN A 1 85 ? 6.727 -2.994 -3.287 1 94.19 85 ASN A O 1
ATOM 648 N N . ALA A 1 86 ? 7.938 -1.236 -2.518 1 93.69 86 ALA A N 1
ATOM 649 C CA . ALA A 1 86 ? 8.938 -1.396 -3.57 1 93.69 86 ALA A CA 1
ATOM 650 C C . ALA A 1 86 ? 9.664 -2.73 -3.436 1 93.69 86 ALA A C 1
ATOM 652 O O . ALA A 1 86 ? 9.883 -3.43 -4.426 1 93.69 86 ALA A O 1
ATOM 653 N N . SER A 1 87 ? 10.031 -3.111 -2.254 1 94.25 87 SER A N 1
ATOM 654 C CA . SER A 1 87 ? 10.695 -4.383 -1.987 1 94.25 87 SER A CA 1
ATOM 655 C C . SER A 1 87 ? 9.797 -5.562 -2.357 1 94.25 87 SER A C 1
ATOM 657 O O . SER A 1 87 ? 10.234 -6.484 -3.047 1 94.25 87 SER A O 1
ATOM 659 N N . THR A 1 88 ? 8.578 -5.5 -1.975 1 94.31 88 THR A N 1
ATOM 660 C CA . THR A 1 88 ? 7.629 -6.559 -2.295 1 94.31 88 THR A CA 1
ATOM 661 C C . THR A 1 88 ? 7.367 -6.613 -3.797 1 94.31 88 THR A C 1
ATOM 663 O O . THR A 1 88 ? 7.266 -7.699 -4.375 1 94.31 88 THR A O 1
ATOM 666 N N . GLY A 1 89 ? 7.281 -5.418 -4.398 1 93.81 89 GLY A N 1
ATOM 667 C CA . GLY A 1 89 ? 7.09 -5.355 -5.84 1 93.81 89 GLY A CA 1
ATOM 668 C C . GLY A 1 89 ? 8.188 -6.047 -6.621 1 93.81 89 GLY A C 1
ATOM 669 O O . GLY A 1 89 ? 7.922 -6.727 -7.613 1 93.81 89 GLY A O 1
ATOM 670 N N . THR A 1 90 ? 9.414 -5.902 -6.164 1 93.81 90 THR A N 1
ATOM 671 C CA . THR A 1 90 ? 10.555 -6.551 -6.809 1 93.81 90 THR A CA 1
ATOM 672 C C . THR A 1 90 ? 10.43 -8.07 -6.723 1 93.81 90 THR A C 1
ATOM 674 O O . THR A 1 90 ? 10.68 -8.773 -7.703 1 93.81 90 THR A O 1
ATOM 677 N N . GLU A 1 91 ? 10.031 -8.578 -5.617 1 92.25 91 GLU A N 1
ATOM 678 C CA . GLU A 1 91 ? 9.828 -10.008 -5.434 1 92.25 91 GLU A CA 1
ATOM 679 C C . GLU A 1 91 ? 8.719 -10.531 -6.352 1 92.25 91 GLU A C 1
ATOM 681 O O . GLU A 1 91 ? 8.867 -11.586 -6.969 1 92.25 91 GLU A O 1
ATOM 686 N N . ILE A 1 92 ? 7.707 -9.773 -6.496 1 92.94 92 ILE A N 1
ATOM 687 C CA . ILE A 1 92 ? 6.566 -10.188 -7.309 1 92.94 92 ILE A CA 1
ATOM 688 C C . ILE A 1 92 ? 6.965 -10.203 -8.781 1 92.94 92 ILE A C 1
ATOM 690 O O . ILE A 1 92 ? 6.547 -11.094 -9.531 1 92.94 92 ILE A O 1
ATOM 694 N N . THR A 1 93 ? 7.742 -9.258 -9.18 1 91.81 93 THR A N 1
ATOM 695 C CA . THR A 1 93 ? 8.211 -9.227 -10.555 1 91.81 93 THR A CA 1
ATOM 696 C C . THR A 1 93 ? 9 -10.492 -10.891 1 91.81 93 THR A C 1
ATOM 698 O O . THR A 1 93 ? 8.844 -11.062 -11.969 1 91.81 93 THR A O 1
ATOM 701 N N . GLN A 1 94 ? 9.758 -10.961 -9.945 1 90.5 94 GLN A N 1
ATOM 702 C CA . GLN A 1 94 ? 10.492 -12.211 -10.117 1 90.5 94 GLN A CA 1
ATOM 703 C C . GLN A 1 94 ? 9.539 -13.398 -10.211 1 90.5 94 GLN A C 1
ATOM 705 O O . GLN A 1 94 ? 9.773 -14.32 -10.992 1 90.5 94 GLN A O 1
ATOM 710 N N . ARG A 1 95 ? 8.508 -13.336 -9.469 1 89.44 95 ARG A N 1
ATOM 711 C CA . ARG A 1 95 ? 7.543 -14.438 -9.484 1 89.44 95 ARG A CA 1
ATOM 712 C C . ARG A 1 95 ? 6.812 -14.508 -10.82 1 89.44 95 ARG A C 1
ATOM 714 O O . ARG A 1 95 ? 6.473 -15.594 -11.289 1 89.44 95 ARG A O 1
ATOM 721 N N . VAL A 1 96 ? 6.547 -13.391 -11.43 1 88.75 96 VAL A N 1
ATOM 722 C CA . VAL A 1 96 ? 5.914 -13.375 -12.742 1 88.75 96 VAL A CA 1
ATOM 723 C C . VAL A 1 96 ? 6.801 -14.094 -13.758 1 88.75 96 VAL A C 1
ATOM 725 O O . VAL A 1 96 ? 6.301 -14.836 -14.609 1 88.75 96 VAL A O 1
ATOM 728 N N . GLN A 1 97 ? 8.094 -14.008 -13.609 1 89.25 97 GLN A N 1
ATOM 729 C CA . GLN A 1 97 ? 9.016 -14.727 -14.477 1 89.25 97 GLN A CA 1
ATOM 730 C C . GLN A 1 97 ? 8.961 -16.234 -14.211 1 89.25 97 GLN A C 1
ATOM 732 O O . GLN A 1 97 ? 9.023 -17.031 -15.148 1 89.25 97 GLN A O 1
ATOM 737 N N . ASP A 1 98 ? 8.805 -16.547 -12.984 1 88.88 98 ASP A N 1
ATOM 738 C CA . ASP A 1 98 ? 8.68 -17.953 -12.617 1 88.88 98 ASP A CA 1
ATOM 739 C C . ASP A 1 98 ? 7.422 -18.578 -13.234 1 88.88 98 ASP A C 1
ATOM 741 O O . ASP A 1 98 ? 7.43 -19.734 -13.641 1 88.88 98 ASP A O 1
ATOM 745 N N . ILE A 1 99 ? 6.398 -17.766 -13.352 1 89.06 99 ILE A N 1
ATOM 746 C CA . ILE A 1 99 ? 5.148 -18.234 -13.93 1 89.06 99 ILE A CA 1
ATOM 747 C C . ILE A 1 99 ? 5.352 -18.531 -15.414 1 89.06 99 ILE A C 1
ATOM 749 O O . ILE A 1 99 ? 4.879 -19.547 -15.93 1 89.06 99 ILE A O 1
ATOM 753 N N . ASN A 1 100 ? 6.082 -17.688 -16.062 1 88.62 100 ASN A N 1
ATOM 754 C CA . ASN A 1 100 ? 6.355 -17.906 -17.469 1 88.62 100 ASN A CA 1
ATOM 755 C C . ASN A 1 100 ? 7.125 -19.203 -17.703 1 88.62 100 ASN A C 1
ATOM 757 O O . ASN A 1 100 ? 6.828 -19.953 -18.625 1 88.62 100 ASN A O 1
ATOM 761 N N . GLN A 1 101 ? 8.008 -19.469 -16.812 1 88.38 101 GLN A N 1
ATOM 762 C CA . GLN A 1 101 ? 8.766 -20.703 -16.891 1 88.38 101 GLN A CA 1
ATOM 763 C C . GLN A 1 101 ? 7.871 -21.922 -16.625 1 88.38 101 GLN A C 1
ATOM 765 O O . GLN A 1 101 ? 8.008 -22.953 -17.266 1 88.38 101 GLN A O 1
ATOM 770 N N . ALA A 1 102 ? 6.961 -21.719 -15.703 1 87.19 102 ALA A N 1
ATOM 771 C CA . ALA A 1 102 ? 6.039 -22.797 -15.367 1 87.19 102 ALA A CA 1
ATOM 772 C C . ALA A 1 102 ? 5.09 -23.094 -16.516 1 87.19 102 ALA A C 1
ATOM 774 O O . ALA A 1 102 ? 4.766 -24.25 -16.797 1 87.19 102 ALA A O 1
ATOM 775 N N . VAL A 1 103 ? 4.66 -22.094 -17.219 1 87.5 103 VAL A N 1
ATOM 776 C CA . VAL A 1 103 ? 3.791 -22.266 -18.391 1 87.5 103 VAL A CA 1
ATOM 777 C C . VAL A 1 103 ? 4.527 -23.047 -19.469 1 87.5 103 VAL A C 1
ATOM 779 O O . VAL A 1 103 ? 3.965 -23.953 -20.094 1 87.5 103 VAL A O 1
ATOM 782 N N . GLU A 1 104 ? 5.781 -22.75 -19.641 1 89.31 104 GLU A N 1
ATOM 783 C CA . GLU A 1 104 ? 6.594 -23.5 -20.594 1 89.31 104 GLU A CA 1
ATOM 784 C C . GLU A 1 104 ? 6.738 -24.953 -20.172 1 89.31 104 GLU A C 1
ATOM 786 O O . GLU A 1 104 ? 6.738 -25.859 -21.016 1 89.31 104 GLU A O 1
ATOM 791 N N . GLY A 1 105 ? 6.852 -25.078 -18.891 1 86.56 105 GLY A N 1
ATOM 792 C CA . GLY A 1 105 ? 6.922 -26.438 -18.359 1 86.56 105 GLY A CA 1
ATOM 793 C C . GLY A 1 105 ? 5.684 -27.266 -18.656 1 86.56 105 GLY A C 1
ATOM 794 O O . GLY A 1 105 ? 5.777 -28.438 -19 1 86.56 105 GLY A O 1
ATOM 795 N N . THR A 1 106 ? 4.523 -26.609 -18.625 1 87.19 106 THR A N 1
ATOM 796 C CA . THR A 1 106 ? 3.283 -27.312 -18.938 1 87.19 106 THR A CA 1
ATOM 797 C C . THR A 1 106 ? 3.232 -27.703 -20.406 1 87.19 106 THR A C 1
ATOM 799 O O . THR A 1 106 ? 2.742 -28.781 -20.766 1 87.19 106 THR A O 1
ATOM 802 N N . ALA A 1 107 ? 3.773 -26.875 -21.234 1 88.06 107 ALA A N 1
ATOM 803 C CA . ALA A 1 107 ? 3.822 -27.172 -22.672 1 88.06 107 ALA A CA 1
ATOM 804 C C . ALA A 1 107 ? 4.738 -28.359 -22.938 1 88.06 107 ALA A C 1
ATOM 806 O O . ALA A 1 107 ? 4.414 -29.234 -23.75 1 88.06 107 ALA A O 1
ATOM 807 N N . ARG A 1 108 ? 5.844 -28.406 -22.234 1 89.5 108 ARG A N 1
ATOM 808 C CA . ARG A 1 108 ? 6.762 -29.531 -22.375 1 89.5 108 ARG A CA 1
ATOM 809 C C . ARG A 1 108 ? 6.113 -30.828 -21.922 1 89.5 108 ARG A C 1
ATOM 811 O O . ARG A 1 108 ? 6.242 -31.859 -22.578 1 89.5 108 ARG A O 1
ATOM 818 N N . LEU A 1 109 ? 5.395 -30.75 -20.844 1 87.69 109 LEU A N 1
ATOM 819 C CA . LEU A 1 109 ? 4.699 -31.922 -20.344 1 87.69 109 LEU A CA 1
ATOM 820 C C . LEU A 1 109 ? 3.645 -32.406 -21.344 1 87.69 109 LEU A C 1
ATOM 822 O O . LEU A 1 109 ? 3.516 -33.594 -21.578 1 87.69 109 LEU A O 1
ATOM 826 N N . SER A 1 110 ? 2.934 -31.453 -21.906 1 87.81 110 SER A N 1
ATOM 827 C CA . SER A 1 110 ? 1.925 -31.797 -22.906 1 87.81 110 SER A CA 1
ATOM 828 C C . SER A 1 110 ? 2.545 -32.531 -24.078 1 87.81 110 SER A C 1
ATOM 830 O O . SER A 1 110 ? 1.976 -33.531 -24.578 1 87.81 110 SER A O 1
ATOM 832 N N . SER A 1 111 ? 3.705 -32.125 -24.484 1 90.94 111 SER A N 1
ATOM 833 C CA . SER A 1 111 ? 4.398 -32.75 -25.594 1 90.94 111 SER A CA 1
ATOM 834 C C . SER A 1 111 ? 4.84 -34.156 -25.219 1 90.94 111 SER A C 1
ATOM 836 O O . SER A 1 111 ? 4.707 -35.094 -26.031 1 90.94 111 SER A O 1
ATOM 838 N N . LEU A 1 112 ? 5.352 -34.281 -24.047 1 88.75 112 LEU A N 1
ATOM 839 C CA . LEU A 1 112 ? 5.773 -35.594 -23.578 1 88.75 112 LEU A CA 1
ATOM 840 C C . LEU A 1 112 ? 4.59 -36.562 -23.516 1 88.75 112 LEU A C 1
ATOM 842 O O . LEU A 1 112 ? 4.723 -37.719 -23.859 1 88.75 112 LEU A O 1
ATOM 846 N N . PHE A 1 113 ? 3.447 -36 -23.219 1 85.94 113 PHE A N 1
ATOM 847 C CA . PHE A 1 113 ? 2.252 -36.844 -23.125 1 85.94 113 PHE A CA 1
ATOM 848 C C . PHE A 1 113 ? 1.785 -37.25 -24.516 1 85.94 113 PHE A C 1
ATOM 850 O O . PHE A 1 113 ? 1.317 -38.375 -24.719 1 85.94 113 PHE A O 1
ATOM 857 N N . ALA A 1 114 ? 1.885 -36.375 -25.422 1 88.19 114 ALA A N 1
ATOM 858 C CA . ALA A 1 114 ? 1.56 -36.719 -26.797 1 88.19 114 ALA A CA 1
ATOM 859 C C . ALA A 1 114 ? 2.463 -37.812 -27.312 1 88.19 114 ALA A C 1
ATOM 861 O O . ALA A 1 114 ? 2.002 -38.75 -28 1 88.19 114 ALA A O 1
ATOM 862 N N . ASP A 1 115 ? 3.707 -37.781 -26.891 1 89.75 115 ASP A N 1
ATOM 863 C CA . ASP A 1 115 ? 4.656 -38.812 -27.25 1 89.75 115 ASP A CA 1
ATOM 864 C C . ASP A 1 115 ? 4.262 -40.156 -26.641 1 89.75 115 ASP A C 1
ATOM 866 O O . ASP A 1 115 ? 4.316 -41.188 -27.297 1 89.75 115 ASP A O 1
ATOM 870 N N . LEU A 1 116 ? 3.844 -40.125 -25.422 1 87.81 116 LEU A N 1
ATOM 871 C CA . LEU A 1 116 ? 3.418 -41.344 -24.734 1 87.81 116 LEU A CA 1
ATOM 872 C C . LEU A 1 116 ? 2.195 -41.938 -25.406 1 87.81 116 LEU A C 1
ATOM 874 O O . LEU A 1 116 ? 2.111 -43.156 -25.562 1 87.81 116 LEU A O 1
ATOM 878 N N . ALA A 1 117 ? 1.282 -41.062 -25.766 1 87.56 117 ALA A N 1
ATOM 879 C CA . ALA A 1 117 ? 0.081 -41.562 -26.438 1 87.56 117 ALA A CA 1
ATOM 880 C C . ALA A 1 117 ? 0.435 -42.25 -27.75 1 87.56 117 ALA A C 1
ATOM 882 O O . ALA A 1 117 ? -0.138 -43.281 -28.094 1 87.56 117 ALA A O 1
ATOM 883 N N . GLU A 1 118 ? 1.393 -41.688 -28.469 1 91.44 118 GLU A N 1
ATOM 884 C CA . GLU A 1 118 ? 1.83 -42.281 -29.719 1 91.44 118 GLU A CA 1
ATOM 885 C C . GLU A 1 118 ? 2.506 -43.625 -29.5 1 91.44 118 GLU A C 1
ATOM 887 O O . GLU A 1 118 ? 2.273 -44.594 -30.25 1 91.44 118 GLU A O 1
ATOM 892 N N . LYS A 1 119 ? 3.307 -43.656 -28.453 1 90.12 119 LYS A N 1
ATOM 893 C CA . LYS A 1 119 ? 3.957 -44.906 -28.125 1 90.12 119 LYS A CA 1
ATOM 894 C C . LYS A 1 119 ? 2.932 -45.969 -27.75 1 90.12 119 LYS A C 1
ATOM 896 O O . LYS A 1 119 ? 3.07 -47.125 -28.125 1 90.12 119 LYS A O 1
ATOM 901 N N . ALA A 1 120 ? 1.926 -45.594 -27.016 1 90.44 120 ALA A N 1
ATOM 902 C CA . ALA A 1 120 ? 0.864 -46.5 -26.641 1 90.44 120 ALA A CA 1
ATOM 903 C C . ALA A 1 120 ? 0.151 -47.062 -27.875 1 90.44 120 ALA A C 1
ATOM 905 O O . ALA A 1 120 ? -0.138 -48.25 -27.969 1 90.44 120 ALA A O 1
ATOM 906 N N . LYS A 1 121 ? -0.092 -46.25 -28.859 1 92.31 121 LYS A N 1
ATOM 907 C CA . LYS A 1 121 ? -0.727 -46.656 -30.109 1 92.31 121 LYS A CA 1
ATOM 908 C C . LYS A 1 121 ? 0.148 -47.656 -30.875 1 92.31 121 LYS A C 1
ATOM 910 O O . LYS A 1 121 ? -0.356 -48.625 -31.438 1 92.31 121 LYS A O 1
ATOM 915 N N . SER A 1 122 ? 1.425 -47.375 -30.844 1 94.19 122 SER A N 1
ATOM 916 C CA . SER A 1 122 ? 2.367 -48.281 -31.516 1 94.19 122 SER A CA 1
ATOM 917 C C . SER A 1 122 ? 2.35 -49.656 -30.875 1 94.19 122 SER A C 1
ATOM 919 O O . SER A 1 122 ? 2.328 -50.656 -31.578 1 94.19 122 SER A O 1
ATOM 921 N N . ILE A 1 123 ? 2.273 -49.656 -29.609 1 94.69 123 ILE A N 1
ATOM 922 C CA . ILE A 1 123 ? 2.232 -50.938 -28.906 1 94.69 123 ILE A CA 1
ATOM 923 C C . ILE A 1 123 ? 0.938 -51.688 -29.234 1 94.69 123 ILE A C 1
ATOM 925 O O . ILE A 1 123 ? 0.948 -52.875 -29.484 1 94.69 123 ILE A O 1
ATOM 929 N N . ALA A 1 124 ? -0.119 -50.969 -29.25 1 94.44 124 ALA A N 1
ATOM 930 C CA . ALA A 1 124 ? -1.41 -51.562 -29.594 1 94.44 124 ALA A CA 1
ATOM 931 C C . ALA A 1 124 ? -1.37 -52.219 -30.969 1 94.44 124 ALA A C 1
ATOM 933 O O . ALA A 1 124 ? -1.839 -53.344 -31.156 1 94.44 124 ALA A O 1
ATOM 934 N N . SER A 1 125 ? -0.792 -51.531 -31.891 1 96.62 125 SER A N 1
ATOM 935 C CA . SER A 1 125 ? -0.704 -52.031 -33.25 1 96.62 125 SER A CA 1
ATOM 936 C C . SER A 1 125 ? 0.134 -53.312 -33.344 1 96.62 125 SER A C 1
ATOM 938 O O . SER A 1 125 ? -0.276 -54.281 -33.969 1 96.62 125 SER A O 1
ATOM 940 N N . VAL A 1 126 ? 1.271 -53.25 -32.719 1 97.38 126 VAL A N 1
ATOM 941 C CA . VAL A 1 126 ? 2.166 -54.406 -32.75 1 97.38 126 VAL A CA 1
ATOM 942 C C . VAL A 1 126 ? 1.507 -55.594 -32.031 1 97.38 126 VAL A C 1
ATOM 944 O O . VAL A 1 126 ? 1.65 -56.75 -32.469 1 97.38 126 VAL A O 1
ATOM 947 N N . THR A 1 127 ? 0.818 -55.281 -30.984 1 97.19 127 THR A N 1
ATOM 948 C CA . THR A 1 127 ? 0.104 -56.344 -30.266 1 97.19 127 THR A CA 1
ATOM 949 C C . THR A 1 127 ? -0.96 -56.969 -31.156 1 97.19 127 THR A C 1
ATOM 951 O O . THR A 1 127 ? -1.163 -58.188 -31.109 1 97.19 127 THR A O 1
ATOM 954 N N . GLY A 1 128 ? -1.609 -56.188 -31.906 1 97.19 128 GLY A N 1
ATOM 955 C CA . GLY A 1 128 ? -2.545 -56.719 -32.906 1 97.19 128 GLY A CA 1
ATOM 956 C C . GLY A 1 128 ? -1.898 -57.656 -33.875 1 97.19 128 GLY A C 1
ATOM 957 O O . GLY A 1 128 ? -2.463 -58.719 -34.188 1 97.19 128 GLY A O 1
ATOM 958 N N . SER A 1 129 ? -0.715 -57.344 -34.312 1 97.88 129 SER A N 1
ATOM 959 C CA . SER A 1 129 ? 0.02 -58.219 -35.219 1 97.88 129 SER A CA 1
ATOM 960 C C . SER A 1 129 ? 0.389 -59.531 -34.562 1 97.88 129 SER A C 1
ATOM 962 O O . SER A 1 129 ? 0.345 -60.594 -35.188 1 97.88 129 SER A O 1
ATOM 964 N N . ILE A 1 130 ? 0.688 -59.406 -33.312 1 98 130 ILE A N 1
ATOM 965 C CA . ILE A 1 130 ? 1.009 -60.625 -32.562 1 98 130 ILE A CA 1
ATOM 966 C C . ILE A 1 130 ? -0.221 -61.531 -32.5 1 98 130 ILE A C 1
ATOM 968 O O . ILE A 1 130 ? -0.118 -62.75 -32.688 1 98 130 ILE A O 1
ATOM 972 N N . GLN A 1 131 ? -1.291 -60.969 -32.25 1 97.44 131 GLN A N 1
ATOM 973 C CA . GLN A 1 131 ? -2.537 -61.719 -32.188 1 97.44 131 GLN A CA 1
ATOM 974 C C . GLN A 1 131 ? -2.816 -62.406 -33.531 1 97.44 131 GLN A C 1
ATOM 976 O O . GLN A 1 131 ? -3.229 -63.562 -33.594 1 97.44 131 GLN A O 1
ATOM 981 N N . ASP A 1 132 ? -2.598 -61.688 -34.594 1 97.69 132 ASP A N 1
ATOM 982 C CA . ASP A 1 132 ? -2.797 -62.25 -35.938 1 97.69 132 ASP A CA 1
ATOM 983 C C . ASP A 1 132 ? -1.883 -63.438 -36.156 1 97.69 132 ASP A C 1
ATOM 985 O O . ASP A 1 132 ? -2.322 -64.438 -36.688 1 97.69 132 ASP A O 1
ATOM 989 N N . VAL A 1 133 ? -0.703 -63.281 -35.781 1 97.88 133 VAL A N 1
ATOM 990 C CA . VAL A 1 133 ? 0.271 -64.312 -35.969 1 97.88 133 VAL A CA 1
ATOM 991 C C . VAL A 1 133 ? -0.117 -65.562 -35.094 1 97.88 133 VAL A C 1
ATOM 993 O O . VAL A 1 133 ? 0.017 -66.688 -35.531 1 97.88 133 VAL A O 1
ATOM 996 N N . SER A 1 134 ? -0.502 -65.25 -33.906 1 97.62 134 SER A N 1
ATOM 997 C CA . SER A 1 134 ? -0.955 -66.312 -33.031 1 97.62 134 SER A CA 1
ATOM 998 C C . SER A 1 134 ? -2.104 -67.062 -33.656 1 97.62 134 SER A C 1
ATOM 1000 O O . SER A 1 134 ? -2.105 -68.312 -33.625 1 97.62 134 SER A O 1
ATOM 1002 N N . ASP A 1 135 ? -3.055 -66.438 -34.219 1 97.5 135 ASP A N 1
ATOM 1003 C CA . ASP A 1 135 ? -4.199 -67.062 -34.844 1 97.5 135 ASP A CA 1
ATOM 1004 C C . ASP A 1 135 ? -3.754 -67.938 -36.031 1 97.5 135 ASP A C 1
ATOM 1006 O O . ASP A 1 135 ? -4.227 -69.062 -36.219 1 97.5 135 ASP A O 1
ATOM 1010 N N . ARG A 1 136 ? -2.883 -67.438 -36.812 1 97.88 136 ARG A N 1
ATOM 1011 C CA . ARG A 1 136 ? -2.377 -68.125 -37.969 1 97.88 136 ARG A CA 1
ATOM 1012 C C . ARG A 1 136 ? -1.608 -69.375 -37.531 1 97.88 136 ARG A C 1
ATOM 1014 O O . ARG A 1 136 ? -1.745 -70.438 -38.156 1 97.88 136 ARG A O 1
ATOM 1021 N N . THR A 1 137 ? -0.856 -69.188 -36.469 1 97.44 137 THR A N 1
ATOM 1022 C CA . THR A 1 137 ? -0.104 -70.312 -35.969 1 97.44 137 THR A CA 1
ATOM 1023 C C . THR A 1 137 ? -1.047 -71.375 -35.438 1 97.44 137 THR A C 1
ATOM 1025 O O . THR A 1 137 ? -0.814 -72.562 -35.625 1 97.44 137 THR A O 1
ATOM 1028 N N . ASN A 1 138 ? -2.004 -70.938 -34.75 1 96.31 138 ASN A N 1
ATOM 1029 C CA . ASN A 1 138 ? -3.006 -71.875 -34.25 1 96.31 138 ASN A CA 1
ATOM 1030 C C . ASN A 1 138 ? -3.674 -72.688 -35.375 1 96.31 138 ASN A C 1
ATOM 1032 O O . ASN A 1 138 ? -3.852 -73.875 -35.25 1 96.31 138 ASN A O 1
ATOM 1036 N N . ILE A 1 139 ? -4.008 -72.062 -36.438 1 96.19 139 ILE A N 1
ATOM 1037 C CA . ILE A 1 139 ? -4.641 -72.688 -37.594 1 96.19 139 ILE A CA 1
ATOM 1038 C C . ILE A 1 139 ? -3.67 -73.688 -38.219 1 96.19 139 ILE A C 1
ATOM 1040 O O . ILE A 1 139 ? -4.059 -74.812 -38.562 1 96.19 139 ILE A O 1
ATOM 1044 N N . LEU A 1 140 ? -2.451 -73.312 -38.312 1 95.56 140 LEU A N 1
ATOM 1045 C CA . LEU A 1 140 ? -1.436 -74.188 -38.875 1 95.56 140 LEU A CA 1
ATOM 1046 C C . LEU A 1 140 ? -1.276 -75.438 -38 1 95.56 140 LEU A C 1
ATOM 1048 O O . LEU A 1 140 ? -1.103 -76.5 -38.531 1 95.56 140 LEU A O 1
ATOM 1052 N N . ALA A 1 141 ? -1.366 -75.188 -36.75 1 95.19 141 ALA A N 1
ATOM 1053 C CA . ALA A 1 141 ? -1.236 -76.312 -35.812 1 95.19 141 ALA A CA 1
ATOM 1054 C C . ALA A 1 141 ? -2.418 -77.25 -35.938 1 95.19 141 ALA A C 1
ATOM 1056 O O . ALA A 1 141 ? -2.248 -78.5 -35.875 1 95.19 141 ALA A O 1
ATOM 1057 N N . ILE A 1 142 ? -3.547 -76.812 -36.156 1 94.12 142 ILE A N 1
ATOM 1058 C CA . ILE A 1 142 ? -4.734 -77.625 -36.344 1 94.12 142 ILE A CA 1
ATOM 1059 C C . ILE A 1 142 ? -4.59 -78.438 -37.625 1 94.12 142 ILE A C 1
ATOM 1061 O O . ILE A 1 142 ? -4.82 -79.625 -37.625 1 94.12 142 ILE A O 1
ATOM 1065 N N . ASN A 1 143 ? -4.16 -77.75 -38.656 1 90.94 143 ASN A N 1
ATOM 1066 C CA . ASN A 1 143 ? -3.965 -78.438 -39.938 1 90.94 143 ASN A CA 1
ATOM 1067 C C . ASN A 1 143 ? -2.896 -79.562 -39.812 1 90.94 143 ASN A C 1
ATOM 1069 O O . ASN A 1 143 ? -3.047 -80.625 -40.375 1 90.94 143 ASN A O 1
ATOM 1073 N N . ALA A 1 144 ? -1.92 -79.188 -39.062 1 91.81 144 ALA A N 1
ATOM 1074 C CA . ALA A 1 144 ? -0.848 -80.125 -38.875 1 91.81 144 ALA A CA 1
ATOM 1075 C C . ALA A 1 144 ? -1.344 -81.375 -38.062 1 91.81 144 ALA A C 1
ATOM 1077 O O . ALA A 1 144 ? -0.939 -82.5 -38.312 1 91.81 144 ALA A O 1
ATOM 1078 N N . SER A 1 145 ? -2.186 -81.125 -37.156 1 92.25 145 SER A N 1
ATOM 1079 C CA . SER A 1 145 ? -2.75 -82.25 -36.344 1 92.25 145 SER A CA 1
ATOM 1080 C C . SER A 1 145 ? -3.627 -83.125 -37.219 1 92.25 145 SER A C 1
ATOM 1082 O O . SER A 1 145 ? -3.623 -84.375 -37.031 1 92.25 145 SER A O 1
ATOM 1084 N N . ILE A 1 146 ? -4.312 -82.625 -38.062 1 89.94 146 ILE A N 1
ATOM 1085 C CA . ILE A 1 146 ? -5.176 -83.375 -38.969 1 89.94 146 ILE A CA 1
ATOM 1086 C C . ILE A 1 146 ? -4.32 -84.25 -39.906 1 89.94 146 ILE A C 1
ATOM 1088 O O . ILE A 1 146 ? -4.594 -85.438 -40.094 1 89.94 146 ILE A O 1
ATOM 1092 N N . GLU A 1 147 ? -3.295 -83.625 -40.469 1 85.94 147 GLU A N 1
ATOM 1093 C CA . GLU A 1 147 ? -2.404 -84.375 -41.344 1 85.94 147 GLU A CA 1
ATOM 1094 C C . GLU A 1 147 ? -1.691 -85.5 -40.625 1 85.94 147 GLU A C 1
ATOM 1096 O O . GLU A 1 147 ? -1.52 -86.562 -41.156 1 85.94 147 GLU A O 1
ATOM 1101 N N . ALA A 1 148 ? -1.345 -85.188 -39.375 1 89.88 148 ALA A N 1
ATOM 1102 C CA . ALA A 1 148 ? -0.681 -86.188 -38.562 1 89.88 148 ALA A CA 1
ATOM 1103 C C . ALA A 1 148 ? -1.613 -87.375 -38.312 1 89.88 148 ALA A C 1
ATOM 1105 O O . ALA A 1 148 ? -1.179 -88.562 -38.281 1 89.88 148 ALA A O 1
ATOM 1106 N N . ALA A 1 149 ? -2.809 -87.125 -38.062 1 88.88 149 ALA A N 1
ATOM 1107 C CA . ALA A 1 149 ? -3.785 -88.188 -37.844 1 88.88 149 ALA A CA 1
ATOM 1108 C C . ALA A 1 149 ? -3.961 -89.062 -39.094 1 88.88 149 ALA A C 1
ATOM 1110 O O . ALA A 1 149 ? -4.078 -90.25 -39.031 1 88.88 149 ALA A O 1
ATOM 1111 N N . ARG A 1 150 ? -3.93 -88.438 -40.25 1 86 150 ARG A N 1
ATOM 1112 C CA . ARG A 1 150 ? -4.109 -89.125 -41.531 1 86 150 ARG A CA 1
ATOM 1113 C C . ARG A 1 150 ? -2.924 -90 -41.844 1 86 150 ARG A C 1
ATOM 1115 O O . ARG A 1 150 ? -3.078 -91.062 -42.531 1 86 150 ARG A O 1
ATOM 1122 N N . ALA A 1 151 ? -1.765 -89.688 -41.281 1 84.69 151 ALA A N 1
ATOM 1123 C CA . ALA A 1 151 ? -0.544 -90.438 -41.594 1 84.69 151 ALA A CA 1
ATOM 1124 C C . ALA A 1 151 ? -0.407 -91.625 -40.688 1 84.69 151 ALA A C 1
ATOM 1126 O O . ALA A 1 151 ? 0.56 -92.375 -40.781 1 84.69 151 ALA A O 1
ATOM 1127 N N . GLY A 1 152 ? -1.413 -91.875 -39.75 1 84.75 152 GLY A N 1
ATOM 1128 C CA . GLY A 1 152 ? -1.474 -93.125 -38.938 1 84.75 152 GLY A CA 1
ATOM 1129 C C . GLY A 1 152 ? -0.329 -93.188 -37.938 1 84.75 152 GLY A C 1
ATOM 1130 O O . GLY A 1 152 ? -0.063 -92.25 -37.188 1 84.75 152 GLY A O 1
ATOM 1131 N N . ALA A 1 153 ? 0.439 -94.375 -38 1 83.69 153 ALA A N 1
ATOM 1132 C CA . ALA A 1 153 ? 1.468 -94.688 -37 1 83.69 153 ALA A CA 1
ATOM 1133 C C . ALA A 1 153 ? 2.691 -93.75 -37.188 1 83.69 153 ALA A C 1
ATOM 1135 O O . ALA A 1 153 ? 3.328 -93.375 -36.219 1 83.69 153 ALA A O 1
ATOM 1136 N N . VAL A 1 154 ? 2.963 -93.312 -38.469 1 82 154 VAL A N 1
ATOM 1137 C CA . VAL A 1 154 ? 4.129 -92.5 -38.781 1 82 154 VAL A CA 1
ATOM 1138 C C . VAL A 1 154 ? 3.908 -91.062 -38.281 1 82 154 VAL A C 1
ATOM 1140 O O . VAL A 1 154 ? 4.867 -90.375 -38.031 1 82 154 VAL A O 1
ATOM 1143 N N . GLY A 1 155 ? 2.613 -90.75 -38.031 1 86.81 155 GLY A N 1
ATOM 1144 C CA . GLY A 1 155 ? 2.264 -89.375 -37.719 1 86.81 155 GLY A CA 1
ATOM 1145 C C . GLY A 1 155 ? 2.127 -89.125 -36.219 1 86.81 155 GLY A C 1
ATOM 1146 O O . GLY A 1 155 ? 1.849 -88 -35.781 1 86.81 155 GLY A O 1
ATOM 1147 N N . LYS A 1 156 ? 2.264 -90.125 -35.438 1 88.69 156 LYS A N 1
ATOM 1148 C CA . LYS A 1 156 ? 2.037 -90 -34 1 88.69 156 LYS A CA 1
ATOM 1149 C C . LYS A 1 156 ? 2.943 -88.938 -33.375 1 88.69 156 LYS A C 1
ATOM 1151 O O . LYS A 1 156 ? 2.49 -88.062 -32.594 1 88.69 156 LYS A O 1
ATOM 1156 N N . GLY A 1 157 ? 4.215 -88.875 -33.656 1 86.44 157 GLY A N 1
ATOM 1157 C CA . GLY A 1 157 ? 5.141 -87.812 -33.188 1 86.44 157 GLY A CA 1
ATOM 1158 C C . GLY A 1 157 ? 4.773 -86.438 -33.594 1 86.44 157 GLY A C 1
ATOM 1159 O O . GLY A 1 157 ? 4.836 -85.5 -32.812 1 86.44 157 GLY A O 1
ATOM 1160 N N . PHE A 1 158 ? 4.246 -86.312 -34.844 1 89.5 158 PHE A N 1
ATOM 1161 C CA . PHE A 1 158 ? 3.875 -85 -35.375 1 89.5 158 PHE A CA 1
ATOM 1162 C C . PHE A 1 158 ? 2.611 -84.5 -34.688 1 89.5 158 PHE A C 1
ATOM 1164 O O . PHE A 1 158 ? 2.459 -83.312 -34.531 1 89.5 158 PHE A O 1
ATOM 1171 N N . ARG A 1 159 ? 1.78 -85.438 -34.375 1 91.75 159 ARG A N 1
ATOM 1172 C CA . ARG A 1 159 ? 0.556 -85.062 -33.719 1 91.75 159 ARG A CA 1
ATOM 1173 C C . ARG A 1 159 ? 0.868 -84.375 -32.344 1 91.75 159 ARG A C 1
ATOM 1175 O O . ARG A 1 159 ? 0.25 -83.375 -31.984 1 91.75 159 ARG A O 1
ATOM 1182 N N . ILE A 1 160 ? 1.886 -84.875 -31.641 1 93.62 160 ILE A N 1
ATOM 1183 C CA . ILE A 1 160 ? 2.299 -84.375 -30.344 1 93.62 160 ILE A CA 1
ATOM 1184 C C . ILE A 1 160 ? 2.879 -82.938 -30.547 1 93.62 160 ILE A C 1
ATOM 1186 O O . ILE A 1 160 ? 2.529 -82 -29.812 1 93.62 160 ILE A O 1
ATOM 1190 N N . ILE A 1 161 ? 3.643 -82.812 -31.562 1 93.5 161 ILE A N 1
ATOM 1191 C CA . ILE A 1 161 ? 4.254 -81.562 -31.859 1 93.5 161 ILE A CA 1
ATOM 1192 C C . ILE A 1 161 ? 3.172 -80.5 -32.25 1 93.5 161 ILE A C 1
ATOM 1194 O O . ILE A 1 161 ? 3.182 -79.375 -31.781 1 93.5 161 ILE A O 1
ATOM 1198 N N . ALA A 1 162 ? 2.26 -80.938 -33.094 1 94.19 162 ALA A N 1
ATOM 1199 C CA . ALA A 1 162 ? 1.174 -80.062 -33.531 1 94.19 162 ALA A CA 1
ATOM 1200 C C . ALA A 1 162 ? 0.336 -79.562 -32.344 1 94.19 162 ALA A C 1
ATOM 1202 O O . ALA A 1 162 ? -0.023 -78.438 -32.281 1 94.19 162 ALA A O 1
ATOM 1203 N N . ASN A 1 163 ? 0.049 -80.438 -31.422 1 95.31 163 ASN A N 1
ATOM 1204 C CA . ASN A 1 163 ? -0.738 -80.062 -30.25 1 95.31 163 ASN A CA 1
ATOM 1205 C C . ASN A 1 163 ? 0.02 -79.062 -29.344 1 95.31 163 ASN A C 1
ATOM 1207 O O . ASN A 1 163 ? -0.574 -78.188 -28.781 1 95.31 163 ASN A O 1
ATOM 1211 N N . GLU A 1 164 ? 1.301 -79.312 -29.266 1 96.56 164 GLU A N 1
ATOM 1212 C CA . GLU A 1 164 ? 2.109 -78.375 -28.453 1 96.56 164 GLU A CA 1
ATOM 1213 C C . GLU A 1 164 ? 2.186 -77 -29.094 1 96.56 164 GLU A C 1
ATOM 1215 O O . GLU A 1 164 ? 2.098 -76 -28.391 1 96.56 164 GLU A O 1
ATOM 1220 N N . VAL A 1 165 ? 2.34 -76.938 -30.391 1 96.38 165 VAL A N 1
ATOM 1221 C CA . VAL A 1 165 ? 2.369 -75.688 -31.109 1 96.38 165 VAL A CA 1
ATOM 1222 C C . VAL A 1 165 ? 1.032 -74.938 -30.953 1 96.38 165 VAL A C 1
ATOM 1224 O O . VAL A 1 165 ? 0.994 -73.75 -30.781 1 96.38 165 VAL A O 1
ATOM 1227 N N . ARG A 1 166 ? 0.012 -75.688 -31 1 96.44 166 ARG A N 1
ATOM 1228 C CA . ARG A 1 166 ? -1.317 -75.125 -30.797 1 96.44 166 ARG A CA 1
ATOM 1229 C C . ARG A 1 166 ? -1.44 -74.5 -29.422 1 96.44 166 ARG A C 1
ATOM 1231 O O . ARG A 1 166 ? -1.962 -73.375 -29.281 1 96.44 166 ARG A O 1
ATOM 1238 N N . THR A 1 167 ? -0.947 -75.125 -28.406 1 97.25 167 THR A N 1
ATOM 1239 C CA . THR A 1 167 ? -0.981 -74.625 -27.031 1 97.25 167 THR A CA 1
ATOM 1240 C C . THR A 1 167 ? -0.161 -73.375 -26.906 1 97.25 167 THR A C 1
ATOM 1242 O O . THR A 1 167 ? -0.609 -72.375 -26.281 1 97.25 167 THR A O 1
ATOM 1245 N N . LEU A 1 168 ? 0.984 -73.375 -27.516 1 97.56 168 LEU A N 1
ATOM 1246 C CA . LEU A 1 168 ? 1.861 -72.188 -27.453 1 97.56 168 LEU A CA 1
ATOM 1247 C C . LEU A 1 168 ? 1.25 -71 -28.203 1 97.56 168 LEU A C 1
ATOM 1249 O O . LEU A 1 168 ? 1.361 -69.875 -27.766 1 97.56 168 LEU A O 1
ATOM 1253 N N . ALA A 1 169 ? 0.648 -71.25 -29.344 1 97.31 169 ALA A N 1
ATOM 1254 C CA . ALA A 1 169 ? -0.062 -70.25 -30.094 1 97.31 169 ALA A CA 1
ATOM 1255 C C . ALA A 1 169 ? -1.183 -69.625 -29.25 1 97.31 169 ALA A C 1
ATOM 1257 O O . ALA A 1 169 ? -1.363 -68.438 -29.219 1 97.31 169 ALA A O 1
ATOM 1258 N N . GLY A 1 170 ? -1.935 -70.5 -28.562 1 97.12 170 GLY A N 1
ATOM 1259 C CA . GLY A 1 170 ? -2.98 -70 -27.656 1 97.12 170 GLY A CA 1
ATOM 1260 C C . GLY A 1 170 ? -2.461 -69.125 -26.531 1 97.12 170 GLY A C 1
ATOM 1261 O O . GLY A 1 170 ? -3.07 -68.125 -26.203 1 97.12 170 GLY A O 1
ATOM 1262 N N . GLN A 1 171 ? -1.329 -69.5 -25.953 1 97.38 171 GLN A N 1
ATOM 1263 C CA . GLN A 1 171 ? -0.706 -68.688 -24.906 1 97.38 171 GLN A CA 1
ATOM 1264 C C . GLN A 1 171 ? -0.302 -67.312 -25.422 1 97.38 171 GLN A C 1
ATOM 1266 O O . GLN A 1 171 ? -0.524 -66.312 -24.766 1 97.38 171 GLN A O 1
ATOM 1271 N N . THR A 1 172 ? 0.292 -67.312 -26.594 1 97.56 172 THR A N 1
ATOM 1272 C CA . THR A 1 172 ? 0.69 -66.062 -27.203 1 97.56 172 THR A CA 1
ATOM 1273 C C . THR A 1 172 ? -0.521 -65.125 -27.406 1 97.56 172 THR A C 1
ATOM 1275 O O . THR A 1 172 ? -0.449 -63.938 -27.156 1 97.56 172 THR A O 1
ATOM 1278 N N . GLY A 1 173 ? -1.577 -65.75 -27.906 1 97.44 173 GLY A N 1
ATOM 1279 C CA . GLY A 1 173 ? -2.811 -65 -28.078 1 97.44 173 GLY A CA 1
ATOM 1280 C C . GLY A 1 173 ? -3.33 -64.375 -26.766 1 97.44 173 GLY A C 1
ATOM 1281 O O . GLY A 1 173 ? -3.77 -63.25 -26.734 1 97.44 173 GLY A O 1
ATOM 1282 N N . GLU A 1 174 ? -3.27 -65.125 -25.672 1 97.75 174 GLU A N 1
ATOM 1283 C CA . GLU A 1 174 ? -3.701 -64.688 -24.359 1 97.75 174 GLU A CA 1
ATOM 1284 C C . GLU A 1 174 ? -2.82 -63.531 -23.859 1 97.75 174 GLU A C 1
ATOM 1286 O O . GLU A 1 174 ? -3.318 -62.562 -23.297 1 97.75 174 GLU A O 1
ATOM 1291 N N . PHE A 1 175 ? -1.54 -63.688 -24.078 1 97.69 175 PHE A N 1
ATOM 1292 C CA . PHE A 1 175 ? -0.612 -62.625 -23.703 1 97.69 175 PHE A CA 1
ATOM 1293 C C . PHE A 1 175 ? -0.915 -61.344 -24.484 1 97.69 175 PHE A C 1
ATOM 1295 O O . PHE A 1 175 ? -0.916 -60.25 -23.922 1 97.69 175 PHE A O 1
ATOM 1302 N N . ALA A 1 176 ? -1.152 -61.406 -25.781 1 97.31 176 ALA A N 1
ATOM 1303 C CA . ALA A 1 176 ? -1.48 -60.281 -26.625 1 97.31 176 ALA A CA 1
ATOM 1304 C C . ALA A 1 176 ? -2.738 -59.562 -26.125 1 97.31 176 ALA A C 1
ATOM 1306 O O . ALA A 1 176 ? -2.791 -58.344 -26.062 1 97.31 176 ALA A O 1
ATOM 1307 N N . LYS A 1 177 ? -3.701 -60.375 -25.719 1 96.81 177 LYS A N 1
ATOM 1308 C CA . LYS A 1 177 ? -4.938 -59.812 -25.203 1 96.81 177 LYS A CA 1
ATOM 1309 C C . LYS A 1 177 ? -4.688 -59.031 -23.906 1 96.81 177 LYS A C 1
ATOM 1311 O O . LYS A 1 177 ? -5.27 -57.969 -23.672 1 96.81 177 LYS A O 1
ATOM 1316 N N . THR A 1 178 ? -3.85 -59.562 -23.078 1 96.88 178 THR A N 1
ATOM 1317 C CA . THR A 1 178 ? -3.486 -58.906 -21.828 1 96.88 178 THR A CA 1
ATOM 1318 C C . THR A 1 178 ? -2.82 -57.562 -22.109 1 96.88 178 THR A C 1
ATOM 1320 O O . THR A 1 178 ? -3.152 -56.562 -21.484 1 96.88 178 THR A O 1
ATOM 1323 N N . ILE A 1 179 ? -1.974 -57.5 -23.062 1 96.81 179 ILE A N 1
ATOM 1324 C CA . ILE A 1 179 ? -1.287 -56.25 -23.422 1 96.81 179 ILE A CA 1
ATOM 1325 C C . ILE A 1 179 ? -2.291 -55.25 -23.969 1 96.81 179 ILE A C 1
ATOM 1327 O O . ILE A 1 179 ? -2.236 -54.062 -23.625 1 96.81 179 ILE A O 1
ATOM 1331 N N . GLU A 1 180 ? -3.195 -55.719 -24.797 1 95.25 180 GLU A N 1
ATOM 1332 C CA . GLU A 1 180 ? -4.215 -54.875 -25.375 1 95.25 180 GLU A CA 1
ATOM 1333 C C . GLU A 1 180 ? -5.055 -54.188 -24.297 1 95.25 180 GLU A C 1
ATOM 1335 O O . GLU A 1 180 ? -5.336 -53 -24.359 1 95.25 180 GLU A O 1
ATOM 1340 N N . THR A 1 181 ? -5.445 -54.969 -23.25 1 95.88 181 THR A N 1
ATOM 1341 C CA . THR A 1 181 ? -6.234 -54.438 -22.141 1 95.88 181 THR A CA 1
ATOM 1342 C C . THR A 1 181 ? -5.438 -53.406 -21.344 1 95.88 181 THR A C 1
ATOM 1344 O O . THR A 1 181 ? -5.949 -52.344 -21.016 1 95.88 181 THR A O 1
ATOM 1347 N N . THR A 1 182 ? -4.203 -53.719 -21.125 1 94.62 182 THR A N 1
ATOM 1348 C CA . THR A 1 182 ? -3.346 -52.812 -20.359 1 94.62 182 THR A CA 1
ATOM 1349 C C . THR A 1 182 ? -3.123 -51.5 -21.125 1 94.62 182 THR A C 1
ATOM 1351 O O . THR A 1 182 ? -3.135 -50.406 -20.531 1 94.62 182 THR A O 1
ATOM 1354 N N . ILE A 1 183 ? -2.969 -51.594 -22.406 1 92.69 183 ILE A N 1
ATOM 1355 C CA . ILE A 1 183 ? -2.729 -50.438 -23.234 1 92.69 183 ILE A CA 1
ATOM 1356 C C . ILE A 1 183 ? -3.975 -49.531 -23.25 1 92.69 183 ILE A C 1
ATOM 1358 O O . ILE A 1 183 ? -3.875 -48.312 -23.266 1 92.69 183 ILE A O 1
ATOM 1362 N N . SER A 1 184 ? -5.141 -50.156 -23.312 1 92.06 184 SER A N 1
ATOM 1363 C CA . SER A 1 184 ? -6.383 -49.406 -23.25 1 92.06 184 SER A CA 1
ATOM 1364 C C . SER A 1 184 ? -6.484 -48.625 -21.938 1 92.06 184 SER A C 1
ATOM 1366 O O . SER A 1 184 ? -6.883 -47.438 -21.953 1 92.06 184 SER A O 1
ATOM 1368 N N . ASP A 1 185 ? -6.094 -49.25 -20.828 1 91.31 185 ASP A N 1
ATOM 1369 C CA . ASP A 1 185 ? -6.047 -48.594 -19.547 1 91.31 185 ASP A CA 1
ATOM 1370 C C . ASP A 1 185 ? -5.059 -47.406 -19.578 1 91.31 185 ASP A C 1
ATOM 1372 O O . ASP A 1 185 ? -5.348 -46.344 -19.047 1 91.31 185 ASP A O 1
ATOM 1376 N N . PHE A 1 186 ? -3.957 -47.688 -20.281 1 87.06 186 PHE A N 1
ATOM 1377 C CA . PHE A 1 186 ? -2.908 -46.688 -20.422 1 87.06 186 PHE A CA 1
ATOM 1378 C C . PHE A 1 186 ? -3.438 -45.438 -21.125 1 87.06 186 PHE A C 1
ATOM 1380 O O . PHE A 1 186 ? -3.229 -44.312 -20.656 1 87.06 186 PHE A O 1
ATOM 1387 N N . GLU A 1 187 ? -4.125 -45.594 -22.203 1 84.44 187 GLU A N 1
ATOM 1388 C CA . GLU A 1 187 ? -4.676 -44.469 -22.969 1 84.44 187 GLU A CA 1
ATOM 1389 C C . GLU A 1 187 ? -5.672 -43.688 -22.141 1 84.44 187 GLU A C 1
ATOM 1391 O O . GLU A 1 187 ? -5.723 -42.438 -22.25 1 84.44 187 GLU A O 1
ATOM 1396 N N . SER A 1 188 ? -6.445 -44.375 -21.312 1 89.75 188 SER A N 1
ATOM 1397 C CA . SER A 1 188 ? -7.418 -43.688 -20.453 1 89.75 188 SER A CA 1
ATOM 1398 C C . SER A 1 188 ? -6.727 -42.812 -19.422 1 89.75 188 SER A C 1
ATOM 1400 O O . SER A 1 188 ? -7.141 -41.656 -19.203 1 89.75 188 SER A O 1
ATOM 1402 N N . ILE A 1 189 ? -5.648 -43.281 -18.875 1 87.69 189 ILE A N 1
ATOM 1403 C CA . ILE A 1 189 ? -4.906 -42.531 -17.859 1 87.69 189 ILE A CA 1
ATOM 1404 C C . ILE A 1 189 ? -4.242 -41.312 -18.516 1 87.69 189 ILE A C 1
ATOM 1406 O O . ILE A 1 189 ? -4.234 -40.219 -17.938 1 87.69 189 ILE A O 1
ATOM 1410 N N . VAL A 1 190 ? -3.717 -41.469 -19.688 1 84.19 190 VAL A N 1
ATOM 1411 C CA . VAL A 1 190 ? -3.08 -40.344 -20.406 1 84.19 190 VAL A CA 1
ATOM 1412 C C . VAL A 1 190 ? -4.105 -39.25 -20.672 1 84.19 190 VAL A C 1
ATOM 1414 O O . VAL A 1 190 ? -3.795 -38.062 -20.562 1 84.19 190 VAL A O 1
ATOM 1417 N N . GLY A 1 191 ? -5.312 -39.656 -21.031 1 84.25 191 GLY A N 1
ATOM 1418 C CA . GLY A 1 191 ? -6.387 -38.688 -21.219 1 84.25 191 GLY A CA 1
ATOM 1419 C C . GLY A 1 191 ? -6.703 -37.906 -19.969 1 84.25 191 GLY A C 1
ATOM 1420 O O . GLY A 1 191 ? -6.875 -36.688 -20.016 1 84.25 191 GLY A O 1
ATOM 1421 N N . GLN A 1 192 ? -6.742 -38.531 -18.828 1 87.12 192 GLN A N 1
ATOM 1422 C CA . GLN A 1 192 ? -7 -37.875 -17.547 1 87.12 192 GLN A CA 1
ATOM 1423 C C . GLN A 1 192 ? -5.891 -36.875 -17.203 1 87.12 192 GLN A C 1
ATOM 1425 O O . GLN A 1 192 ? -6.16 -35.781 -16.703 1 87.12 192 GLN A O 1
ATOM 1430 N N . ILE A 1 193 ? -4.73 -37.281 -17.531 1 84.5 193 ILE A N 1
ATOM 1431 C CA . ILE A 1 193 ? -3.572 -36.438 -17.219 1 84.5 193 ILE A CA 1
ATOM 1432 C C . ILE A 1 193 ? -3.621 -35.188 -18.062 1 84.5 193 ILE A C 1
ATOM 1434 O O . ILE A 1 193 ? -3.35 -34.094 -17.562 1 84.5 193 ILE A O 1
ATOM 1438 N N . THR A 1 194 ? -3.928 -35.344 -19.328 1 83 194 THR A N 1
ATOM 1439 C CA . THR A 1 194 ? -4.008 -34.188 -20.219 1 83 194 THR A CA 1
ATOM 1440 C C . THR A 1 194 ? -5.023 -33.156 -19.703 1 83 194 THR A C 1
ATOM 1442 O O . THR A 1 194 ? -4.77 -31.953 -19.75 1 83 194 THR A O 1
ATOM 1445 N N . ASN A 1 195 ? -6.133 -33.594 -19.188 1 85.38 195 ASN A N 1
ATOM 1446 C CA . ASN A 1 195 ? -7.156 -32.719 -18.625 1 85.38 195 ASN A CA 1
ATOM 1447 C C . ASN A 1 195 ? -6.652 -31.984 -17.391 1 85.38 195 ASN A C 1
ATOM 1449 O O . ASN A 1 195 ? -6.887 -30.797 -17.219 1 85.38 195 ASN A O 1
ATOM 1453 N N . GLU A 1 196 ? -5.973 -32.688 -16.578 1 83.56 196 GLU A N 1
ATOM 1454 C CA . GLU A 1 196 ? -5.43 -32.094 -15.359 1 83.56 196 GLU A CA 1
ATOM 1455 C C . GLU A 1 196 ? -4.391 -31.031 -15.688 1 83.56 196 GLU A C 1
ATOM 1457 O O . GLU A 1 196 ? -4.336 -29.984 -15.039 1 83.56 196 GLU A O 1
ATOM 1462 N N . LEU A 1 197 ? -3.633 -31.219 -16.719 1 84 197 LEU A N 1
ATOM 1463 C CA . LEU A 1 197 ? -2.596 -30.281 -17.125 1 84 197 LEU A CA 1
ATOM 1464 C C . LEU A 1 197 ? -3.211 -29 -17.656 1 84 197 LEU A C 1
ATOM 1466 O O . LEU A 1 197 ? -2.668 -27.906 -17.438 1 84 197 LEU A O 1
ATOM 1470 N N . GLN A 1 198 ? -4.316 -29.125 -18.328 1 84.31 198 GLN A N 1
ATOM 1471 C CA . GLN A 1 198 ? -5.023 -27.953 -18.812 1 84.31 198 GLN A CA 1
ATOM 1472 C C . GLN A 1 198 ? -5.516 -27.094 -17.656 1 84.31 198 GLN A C 1
ATOM 1474 O O . GLN A 1 198 ? -5.473 -25.859 -17.719 1 84.31 198 GLN A O 1
ATOM 1479 N N . GLY A 1 199 ? -5.941 -27.766 -16.672 1 85.69 199 GLY A N 1
ATOM 1480 C CA . GLY A 1 199 ? -6.336 -27.047 -15.461 1 85.69 199 GLY A CA 1
ATOM 1481 C C . GLY A 1 199 ? -5.188 -26.297 -14.82 1 85.69 199 GLY A C 1
ATOM 1482 O O . GLY A 1 199 ? -5.363 -25.156 -14.367 1 85.69 199 GLY A O 1
ATOM 1483 N N . PHE A 1 200 ? -4.031 -26.844 -14.938 1 84.44 200 PHE A N 1
ATOM 1484 C CA . PHE A 1 200 ? -2.854 -26.203 -14.359 1 84.44 200 PHE A CA 1
ATOM 1485 C C . PHE A 1 200 ? -2.506 -24.922 -15.125 1 84.44 200 PHE A C 1
ATOM 1487 O O . PHE A 1 200 ? -2.141 -23.922 -14.516 1 84.44 200 PHE A O 1
ATOM 1494 N N . THR A 1 201 ? -2.609 -25.016 -16.359 1 86.06 201 THR A N 1
ATOM 1495 C CA . THR A 1 201 ? -2.314 -23.859 -17.188 1 86.06 201 THR A CA 1
ATOM 1496 C C . THR A 1 201 ? -3.238 -22.688 -16.828 1 86.06 201 THR A C 1
ATOM 1498 O O . THR A 1 201 ? -2.795 -21.547 -16.734 1 86.06 201 THR A O 1
ATOM 1501 N N . LYS A 1 202 ? -4.484 -22.969 -16.547 1 88.81 202 LYS A N 1
ATOM 1502 C CA . LYS A 1 202 ? -5.461 -21.953 -16.188 1 88.81 202 LYS A CA 1
ATOM 1503 C C . LYS A 1 202 ? -5.129 -21.328 -14.836 1 88.81 202 LYS A C 1
ATOM 1505 O O . LYS A 1 202 ? -5.238 -20.109 -14.664 1 88.81 202 LYS A O 1
ATOM 1510 N N . VAL A 1 203 ? -4.727 -22.141 -13.992 1 87.81 203 VAL A N 1
ATOM 1511 C CA . VAL A 1 203 ? -4.395 -21.672 -12.656 1 87.81 203 VAL A CA 1
ATOM 1512 C C . VAL A 1 203 ? -3.164 -20.766 -12.719 1 87.81 203 VAL A C 1
ATOM 1514 O O . VAL A 1 203 ? -3.123 -19.719 -12.07 1 87.81 203 VAL A O 1
ATOM 1517 N N . LEU A 1 204 ? -2.199 -21.125 -13.516 1 88.44 204 LEU A N 1
ATOM 1518 C CA . LEU A 1 204 ? -0.989 -20.328 -13.664 1 88.44 204 LEU A CA 1
ATOM 1519 C C . LEU A 1 204 ? -1.31 -18.969 -14.273 1 88.44 204 LEU A C 1
ATOM 1521 O O . LEU A 1 204 ? -0.763 -17.938 -13.852 1 88.44 204 LEU A O 1
ATOM 1525 N N . GLU A 1 205 ? -2.242 -18.984 -15.18 1 89.62 205 GLU A N 1
ATOM 1526 C CA . GLU A 1 205 ? -2.658 -17.719 -15.797 1 89.62 205 GLU A CA 1
ATOM 1527 C C . GLU A 1 205 ? -3.361 -16.828 -14.789 1 89.62 205 GLU A C 1
ATOM 1529 O O . GLU A 1 205 ? -3.166 -15.602 -14.797 1 89.62 205 GLU A O 1
ATOM 1534 N N . SER A 1 206 ? -4.117 -17.438 -13.961 1 91.06 206 SER A N 1
ATOM 1535 C CA . SER A 1 206 ? -4.805 -16.672 -12.93 1 91.06 206 SER A CA 1
ATOM 1536 C C . SER A 1 206 ? -3.812 -16.062 -11.945 1 91.06 206 SER A C 1
ATOM 1538 O O . SER A 1 206 ? -4.004 -14.938 -11.477 1 91.06 206 SER A O 1
ATOM 1540 N N . PHE A 1 207 ? -2.752 -16.766 -11.688 1 90.12 207 PHE A N 1
ATOM 1541 C CA . PHE A 1 207 ? -1.717 -16.25 -10.805 1 90.12 207 PHE A CA 1
ATOM 1542 C C . PHE A 1 207 ? -1.014 -15.055 -11.438 1 90.12 207 PHE A C 1
ATOM 1544 O O . PHE A 1 207 ? -0.763 -14.047 -10.766 1 90.12 207 PHE A O 1
ATOM 1551 N N . LYS A 1 208 ? -0.75 -15.188 -12.656 1 91.06 208 LYS A N 1
ATOM 1552 C CA . LYS A 1 208 ? -0.11 -14.094 -13.375 1 91.06 208 LYS A CA 1
ATOM 1553 C C . LYS A 1 208 ? -0.957 -12.828 -13.305 1 91.06 208 LYS A C 1
ATOM 1555 O O . LYS A 1 208 ? -0.439 -11.742 -13.039 1 91.06 208 LYS A O 1
ATOM 1560 N N . GLN A 1 209 ? -2.25 -12.984 -13.484 1 92.31 209 GLN A N 1
ATOM 1561 C CA . GLN A 1 209 ? -3.17 -11.859 -13.422 1 92.31 209 GLN A CA 1
ATOM 1562 C C . GLN A 1 209 ? -3.201 -11.242 -12.031 1 92.31 209 GLN A C 1
ATOM 1564 O O . GLN A 1 209 ? -3.209 -10.016 -11.883 1 92.31 209 GLN A O 1
ATOM 1569 N N . SER A 1 210 ? -3.184 -12.102 -11.078 1 92.12 210 SER A N 1
ATOM 1570 C CA . SER A 1 210 ? -3.25 -11.625 -9.703 1 92.12 210 SER A CA 1
ATOM 1571 C C . SER A 1 210 ? -1.982 -10.867 -9.32 1 92.12 210 SER A C 1
ATOM 1573 O O . SER A 1 210 ? -2.049 -9.836 -8.641 1 92.12 210 SER A O 1
ATOM 1575 N N . PHE A 1 211 ? -0.872 -11.32 -9.758 1 91.81 211 PHE A N 1
ATOM 1576 C CA . PHE A 1 211 ? 0.373 -10.609 -9.477 1 91.81 211 PHE A CA 1
ATOM 1577 C C . PHE A 1 211 ? 0.401 -9.266 -10.195 1 91.81 211 PHE A C 1
ATOM 1579 O O . PHE A 1 211 ? 0.918 -8.281 -9.656 1 91.81 211 PHE A O 1
ATOM 1586 N N . GLY A 1 212 ? -0.191 -9.273 -11.375 1 92.5 212 GLY A N 1
ATOM 1587 C CA . GLY A 1 212 ? -0.349 -8 -12.062 1 92.5 212 GLY A CA 1
ATOM 1588 C C . GLY A 1 212 ? -1.185 -7 -11.281 1 92.5 212 GLY A C 1
ATOM 1589 O O . GLY A 1 212 ? -0.833 -5.824 -11.195 1 92.5 212 GLY A O 1
ATOM 1590 N N . THR A 1 213 ? -2.201 -7.5 -10.711 1 93.25 213 THR A N 1
ATOM 1591 C CA . THR A 1 213 ? -3.086 -6.648 -9.922 1 93.25 213 THR A CA 1
ATOM 1592 C C . THR A 1 213 ? -2.365 -6.113 -8.688 1 93.25 213 THR A C 1
ATOM 1594 O O . THR A 1 213 ? -2.557 -4.957 -8.305 1 93.25 213 THR A O 1
ATOM 1597 N N . VAL A 1 214 ? -1.543 -6.922 -8.125 1 93.44 214 VAL A N 1
ATOM 1598 C CA . VAL A 1 214 ? -0.77 -6.504 -6.961 1 93.44 214 VAL A CA 1
ATOM 1599 C C . VAL A 1 214 ? 0.185 -5.379 -7.352 1 93.44 214 VAL A C 1
ATOM 1601 O O . VAL A 1 214 ? 0.256 -4.352 -6.672 1 93.44 214 VAL A O 1
ATOM 1604 N N . LEU A 1 215 ? 0.848 -5.551 -8.43 1 93.88 215 LEU A N 1
ATOM 1605 C CA . LEU A 1 215 ? 1.792 -4.535 -8.883 1 93.88 215 LEU A CA 1
ATOM 1606 C C . LEU A 1 215 ? 1.072 -3.23 -9.211 1 93.88 215 LEU A C 1
ATOM 1608 O O . LEU A 1 215 ? 1.57 -2.148 -8.891 1 93.88 215 LEU A O 1
ATOM 1612 N N . ASP A 1 216 ? -0.11 -3.303 -9.734 1 94.06 216 ASP A N 1
ATOM 1613 C CA . ASP A 1 216 ? -0.928 -2.127 -10.016 1 94.06 216 ASP A CA 1
ATOM 1614 C C . ASP A 1 216 ? -1.334 -1.42 -8.727 1 94.06 216 ASP A C 1
ATOM 1616 O O . ASP A 1 216 ? -1.32 -0.19 -8.656 1 94.06 216 ASP A O 1
ATOM 1620 N N . SER A 1 217 ? -1.653 -2.229 -7.781 1 94.06 217 SER A N 1
ATOM 1621 C CA . SER A 1 217 ? -2.025 -1.663 -6.488 1 94.06 217 SER A CA 1
ATOM 1622 C C . SER A 1 217 ? -0.86 -0.906 -5.855 1 94.06 217 SER A C 1
ATOM 1624 O O . SER A 1 217 ? -1.043 0.184 -5.312 1 94.06 217 SER A O 1
ATOM 1626 N N . PHE A 1 218 ? 0.326 -1.412 -5.973 1 95 218 PHE A N 1
ATOM 1627 C CA . PHE A 1 218 ? 1.506 -0.755 -5.426 1 95 218 PHE A CA 1
ATOM 1628 C C . PHE A 1 218 ? 1.799 0.542 -6.168 1 95 218 PHE A C 1
ATOM 1630 O O . PHE A 1 218 ? 2.209 1.533 -5.562 1 95 218 PHE A O 1
ATOM 1637 N N . GLN A 1 219 ? 1.535 0.533 -7.414 1 95 219 GLN A N 1
ATOM 1638 C CA . GLN A 1 219 ? 1.732 1.75 -8.195 1 95 219 GLN A CA 1
ATOM 1639 C C . GLN A 1 219 ? 0.725 2.826 -7.801 1 95 219 GLN A C 1
ATOM 1641 O O . GLN A 1 219 ? 1.08 4 -7.672 1 95 219 GLN A O 1
ATOM 1646 N N . THR A 1 220 ? -0.45 2.389 -7.641 1 94.56 220 THR A N 1
ATOM 1647 C CA . THR A 1 220 ? -1.498 3.311 -7.211 1 94.56 220 THR A CA 1
ATOM 1648 C C . THR A 1 220 ? -1.191 3.869 -5.824 1 94.56 220 THR A C 1
ATOM 1650 O O . THR A 1 220 ? -1.354 5.066 -5.582 1 94.56 220 THR A O 1
ATOM 1653 N N . ASN A 1 221 ? -0.688 2.994 -4.918 1 95 221 ASN A N 1
ATOM 1654 C CA . ASN A 1 221 ? -0.28 3.443 -3.594 1 95 221 ASN A CA 1
ATOM 1655 C C . ASN A 1 221 ? 0.846 4.469 -3.672 1 95 221 ASN A C 1
ATOM 1657 O O . ASN A 1 221 ? 0.802 5.5 -2.994 1 95 221 ASN A O 1
ATOM 1661 N N . ALA A 1 222 ? 1.748 4.164 -4.484 1 96 222 ALA A N 1
ATOM 1662 C CA . ALA A 1 222 ? 2.889 5.066 -4.621 1 96 222 ALA A CA 1
ATOM 1663 C C . ALA A 1 222 ? 2.445 6.441 -5.113 1 96 222 ALA A C 1
ATOM 1665 O O . ALA A 1 222 ? 2.91 7.469 -4.605 1 96 222 ALA A O 1
ATOM 1666 N N . LYS A 1 223 ? 1.532 6.496 -6.055 1 96.38 223 LYS A N 1
ATOM 1667 C CA . LYS A 1 223 ? 1.013 7.758 -6.574 1 96.38 223 LYS A CA 1
ATOM 1668 C C . LYS A 1 223 ? 0.266 8.531 -5.492 1 96.38 223 LYS A C 1
ATOM 1670 O O . LYS A 1 223 ? 0.444 9.742 -5.352 1 96.38 223 LYS A O 1
ATOM 1675 N N . ALA A 1 224 ? -0.56 7.84 -4.738 1 95.81 224 ALA A N 1
ATOM 1676 C CA . ALA A 1 224 ? -1.308 8.469 -3.65 1 95.81 224 ALA A CA 1
ATOM 1677 C C . ALA A 1 224 ? -0.366 9.031 -2.588 1 95.81 224 ALA A C 1
ATOM 1679 O O . ALA A 1 224 ? -0.578 10.133 -2.084 1 95.81 224 ALA A O 1
ATOM 1680 N N . ILE A 1 225 ? 0.682 8.344 -2.322 1 96 225 ILE A N 1
ATOM 1681 C CA . ILE A 1 225 ? 1.641 8.758 -1.303 1 96 225 ILE A CA 1
ATOM 1682 C C . ILE A 1 225 ? 2.434 9.969 -1.798 1 96 225 ILE A C 1
ATOM 1684 O O . ILE A 1 225 ? 2.711 10.891 -1.03 1 96 225 ILE A O 1
ATOM 1688 N N . ASP A 1 226 ? 2.732 9.938 -3.037 1 96 226 ASP A N 1
ATOM 1689 C CA . ASP A 1 226 ? 3.406 11.086 -3.625 1 96 226 ASP A CA 1
ATOM 1690 C C . ASP A 1 226 ? 2.541 12.344 -3.525 1 96 226 ASP A C 1
ATOM 1692 O O . ASP A 1 226 ? 3.027 13.414 -3.152 1 96 226 ASP A O 1
ATOM 1696 N N . GLU A 1 227 ? 1.308 12.195 -3.809 1 96.5 227 GLU A N 1
ATOM 1697 C CA . GLU A 1 227 ? 0.375 13.312 -3.705 1 96.5 227 GLU A CA 1
ATOM 1698 C C . GLU A 1 227 ? 0.229 13.781 -2.258 1 96.5 227 GLU A C 1
ATOM 1700 O O . GLU A 1 227 ? 0.213 14.977 -1.985 1 96.5 227 GLU A O 1
ATOM 1705 N N . ALA A 1 228 ? 0.139 12.844 -1.38 1 96.38 228 ALA A N 1
ATOM 1706 C CA . ALA A 1 228 ? 0.085 13.18 0.04 1 96.38 228 ALA A CA 1
ATOM 1707 C C . ALA A 1 228 ? 1.344 13.93 0.473 1 96.38 228 ALA A C 1
ATOM 1709 O O . ALA A 1 228 ? 1.273 14.867 1.269 1 96.38 228 ALA A O 1
ATOM 1710 N N . GLY A 1 229 ? 2.453 13.477 -0.079 1 96.38 229 GLY A N 1
ATOM 1711 C CA . GLY A 1 229 ? 3.703 14.164 0.207 1 96.38 229 GLY A CA 1
ATOM 1712 C C . GLY A 1 229 ? 3.697 15.617 -0.223 1 96.38 229 GLY A C 1
ATOM 1713 O O . GLY A 1 229 ? 4.25 16.469 0.465 1 96.38 229 GLY A O 1
ATOM 1714 N N . ALA A 1 230 ? 3.062 15.914 -1.277 1 97.25 230 ALA A N 1
ATOM 1715 C CA . ALA A 1 230 ? 2.936 17.297 -1.743 1 97.25 230 ALA A CA 1
ATOM 1716 C C . ALA A 1 230 ? 2.104 18.125 -0.771 1 97.25 230 ALA A C 1
ATOM 1718 O O . ALA A 1 230 ? 2.441 19.281 -0.488 1 97.25 230 ALA A O 1
ATOM 1719 N N . PHE A 1 231 ? 1.058 17.547 -0.232 1 97.62 231 PHE A N 1
ATOM 1720 C CA . PHE A 1 231 ? 0.221 18.25 0.738 1 97.62 231 PHE A CA 1
ATOM 1721 C C . PHE A 1 231 ? 0.971 18.453 2.049 1 97.62 231 PHE A C 1
ATOM 1723 O O . PHE A 1 231 ? 0.809 19.484 2.703 1 97.62 231 PHE A O 1
ATOM 1730 N N . LEU A 1 232 ? 1.789 17.531 2.432 1 97.25 232 LEU A N 1
ATOM 1731 C CA . LEU A 1 232 ? 2.613 17.672 3.625 1 97.25 232 LEU A CA 1
ATOM 1732 C C . LEU A 1 232 ? 3.611 18.812 3.453 1 97.25 232 LEU A C 1
ATOM 1734 O O . LEU A 1 232 ? 3.855 19.578 4.391 1 97.25 232 LEU A O 1
ATOM 1738 N N . ASN A 1 233 ? 4.129 18.922 2.236 1 97.62 233 ASN A N 1
ATOM 1739 C CA . ASN A 1 233 ? 5.027 20.031 1.942 1 97.62 233 ASN A CA 1
ATOM 1740 C C . ASN A 1 233 ? 4.312 21.375 2.043 1 97.62 233 ASN A C 1
ATOM 1742 O O . ASN A 1 233 ? 4.887 22.359 2.52 1 97.62 233 ASN A O 1
ATOM 1746 N N . GLN A 1 234 ? 3.098 21.375 1.649 1 98.06 234 GLN A N 1
ATOM 1747 C CA . GLN A 1 234 ? 2.293 22.578 1.771 1 98.06 234 GLN A CA 1
ATOM 1748 C C . GLN A 1 234 ? 2.016 22.922 3.232 1 98.06 234 GLN A C 1
ATOM 1750 O O . GLN A 1 234 ? 2.027 24.094 3.621 1 98.06 234 GLN A O 1
ATOM 1755 N N . ILE A 1 235 ? 1.795 21.938 4.016 1 98.06 235 ILE A N 1
ATOM 1756 C CA . ILE A 1 235 ? 1.6 22.141 5.445 1 98.06 235 ILE A CA 1
ATOM 1757 C C . ILE A 1 235 ? 2.871 22.719 6.062 1 98.06 235 ILE A C 1
ATOM 1759 O O . ILE A 1 235 ? 2.812 23.688 6.828 1 98.06 235 ILE A O 1
ATOM 1763 N N . SER A 1 236 ? 3.973 22.172 5.691 1 97.88 236 SER A N 1
ATOM 1764 C CA . SER A 1 236 ? 5.25 22.688 6.172 1 97.88 236 SER A CA 1
ATOM 1765 C C . SER A 1 236 ? 5.445 24.141 5.773 1 97.88 236 SER A C 1
ATOM 1767 O O . SER A 1 236 ? 5.926 24.953 6.57 1 97.88 236 SER A O 1
ATOM 1769 N N . GLY A 1 237 ? 5.062 24.469 4.555 1 97.94 237 GLY A N 1
ATOM 1770 C CA . GLY A 1 237 ? 5.102 25.844 4.105 1 97.94 237 GLY A CA 1
ATOM 1771 C C . GLY A 1 237 ? 4.191 26.766 4.906 1 97.94 237 GLY A C 1
ATOM 1772 O O . GLY A 1 237 ? 4.586 27.859 5.273 1 97.94 237 GLY A O 1
ATOM 1773 N N . SER A 1 238 ? 3.008 26.266 5.188 1 98.25 238 SER A N 1
ATOM 1774 C CA . SER A 1 238 ? 2.061 27.031 5.996 1 98.25 238 SER A CA 1
ATOM 1775 C C . SER A 1 238 ? 2.615 27.297 7.391 1 98.25 238 SER A C 1
ATOM 1777 O O . SER A 1 238 ? 2.465 28.391 7.926 1 98.25 238 SER A O 1
ATOM 1779 N N . ILE A 1 239 ? 3.277 26.344 7.953 1 98 239 ILE A N 1
ATOM 1780 C CA . ILE A 1 239 ? 3.846 26.484 9.289 1 98 239 ILE A CA 1
ATOM 1781 C C . ILE A 1 239 ? 4.969 27.516 9.273 1 98 239 ILE A C 1
ATOM 1783 O O . ILE A 1 239 ? 5.105 28.312 10.203 1 98 239 ILE A O 1
ATOM 1787 N N . ARG A 1 240 ? 5.77 27.578 8.219 1 97.88 240 ARG A N 1
ATOM 1788 C CA . ARG A 1 240 ? 6.828 28.578 8.094 1 97.88 240 ARG A CA 1
ATOM 1789 C C . ARG A 1 240 ? 6.246 29.984 7.988 1 97.88 240 ARG A C 1
ATOM 1791 O O . ARG A 1 240 ? 6.734 30.906 8.641 1 97.88 240 ARG A O 1
ATOM 1798 N N . GLU A 1 241 ? 5.188 30.078 7.262 1 98 241 GLU A N 1
ATOM 1799 C CA . GLU A 1 241 ? 4.5 31.359 7.141 1 98 241 GLU A CA 1
ATOM 1800 C C . GLU A 1 241 ? 3.9 31.797 8.477 1 98 241 GLU A C 1
ATOM 1802 O O . GLU A 1 241 ? 3.986 32.969 8.852 1 98 241 GLU A O 1
ATOM 1807 N N . GLU A 1 242 ? 3.361 30.875 9.148 1 97.81 242 GLU A N 1
ATOM 1808 C CA . GLU A 1 242 ? 2.781 31.125 10.461 1 97.81 242 GLU A CA 1
ATOM 1809 C C . GLU A 1 242 ? 3.846 31.594 11.453 1 97.81 242 GLU A C 1
ATOM 1811 O O . GLU A 1 242 ? 3.619 32.531 12.211 1 97.81 242 GLU A O 1
ATOM 1816 N N . THR A 1 243 ? 4.949 30.953 11.414 1 96.94 243 THR A N 1
ATOM 1817 C CA . THR A 1 243 ? 6.047 31.328 12.305 1 96.94 243 THR A CA 1
ATOM 1818 C C . THR A 1 243 ? 6.523 32.75 12.023 1 96.94 243 THR A C 1
ATOM 1820 O O . THR A 1 243 ? 6.805 33.5 12.945 1 96.94 243 THR A O 1
ATOM 1823 N N . THR A 1 244 ? 6.594 33.062 10.789 1 97.88 244 THR A N 1
ATOM 1824 C CA . THR A 1 244 ? 6.98 34.438 10.406 1 97.88 244 THR A CA 1
ATOM 1825 C C . THR A 1 244 ? 5.953 35.438 10.898 1 97.88 244 THR A C 1
ATOM 1827 O O . THR A 1 244 ? 6.316 36.469 11.469 1 97.88 244 THR A O 1
ATOM 1830 N N . ALA A 1 245 ? 4.68 35.094 10.703 1 97.81 245 ALA A N 1
ATOM 1831 C CA . ALA A 1 245 ? 3.611 36 11.164 1 97.81 245 ALA A CA 1
ATOM 1832 C C . ALA A 1 245 ? 3.652 36.156 12.688 1 97.81 245 ALA A C 1
ATOM 1834 O O . ALA A 1 245 ? 3.461 37.25 13.203 1 97.81 245 ALA A O 1
ATOM 1835 N N . LEU A 1 246 ? 3.947 35.094 13.391 1 97.25 246 LEU A N 1
ATOM 1836 C CA . LEU A 1 246 ? 4.059 35.125 14.844 1 97.25 246 LEU A CA 1
ATOM 1837 C C . LEU A 1 246 ? 5.207 36 15.289 1 97.25 246 LEU A C 1
ATOM 1839 O O . LEU A 1 246 ? 5.055 36.812 16.219 1 97.25 246 LEU A O 1
ATOM 1843 N N . THR A 1 247 ? 6.348 35.906 14.578 1 96.88 247 THR A N 1
ATOM 1844 C CA . THR A 1 247 ? 7.52 36.688 14.914 1 96.88 247 THR A CA 1
ATOM 1845 C C . THR A 1 247 ? 7.238 38.188 14.711 1 96.88 247 THR A C 1
ATOM 1847 O O . THR A 1 247 ? 7.566 39 15.562 1 96.88 247 THR A O 1
ATOM 1850 N N . ASP A 1 248 ? 6.539 38.469 13.633 1 96.81 248 ASP A N 1
ATOM 1851 C CA . ASP A 1 248 ? 6.168 39.844 13.344 1 96.81 248 ASP A CA 1
ATOM 1852 C C . ASP A 1 248 ? 5.18 40.375 14.383 1 96.81 248 ASP A C 1
ATOM 1854 O O . ASP A 1 248 ? 5.32 41.5 14.859 1 96.81 248 ASP A O 1
ATOM 1858 N N . GLY A 1 249 ? 4.238 39.531 14.703 1 96.44 249 GLY A N 1
ATOM 1859 C CA . GLY A 1 249 ? 3.256 39.938 15.711 1 96.44 249 GLY A CA 1
ATOM 1860 C C . GLY A 1 249 ? 3.859 40.125 17.078 1 96.44 249 GLY A C 1
ATOM 1861 O O . GLY A 1 249 ? 3.508 41.094 17.781 1 96.44 249 GLY A O 1
ATOM 1862 N N . LEU A 1 250 ? 4.793 39.344 17.453 1 95.69 250 LEU A N 1
ATOM 1863 C CA . LEU A 1 250 ? 5.457 39.438 18.75 1 95.69 250 LEU A CA 1
ATOM 1864 C C . LEU A 1 250 ? 6.293 40.719 18.812 1 95.69 250 LEU A C 1
ATOM 1866 O O . LEU A 1 250 ? 6.352 41.344 19.875 1 95.69 250 LEU A O 1
ATOM 1870 N N . SER A 1 251 ? 6.957 41.062 17.734 1 97.12 251 SER A N 1
ATOM 1871 C CA . SER A 1 251 ? 7.707 42.312 17.672 1 97.12 251 SER A CA 1
ATOM 1872 C C . SER A 1 251 ? 6.793 43.5 17.859 1 97.12 251 SER A C 1
ATOM 1874 O O . SER A 1 251 ? 7.133 44.438 18.594 1 97.12 251 SER A O 1
ATOM 1876 N N . SER A 1 252 ? 5.629 43.438 17.219 1 97.25 252 SER A N 1
ATOM 1877 C CA . SER A 1 252 ? 4.645 44.5 17.375 1 97.25 252 SER A CA 1
ATOM 1878 C C . SER A 1 252 ? 4.098 44.562 18.797 1 97.25 252 SER A C 1
ATOM 1880 O O . SER A 1 252 ? 3.854 45.656 19.328 1 97.25 252 SER A O 1
ATOM 1882 N N . LEU A 1 253 ? 3.918 43.438 19.375 1 96.56 253 LEU A N 1
ATOM 1883 C CA . LEU A 1 253 ? 3.449 43.344 20.75 1 96.56 253 LEU A CA 1
ATOM 1884 C C . LEU A 1 253 ? 4.453 43.969 21.719 1 96.56 253 LEU A C 1
ATOM 1886 O O . LEU A 1 253 ? 4.062 44.656 22.656 1 96.56 253 LEU A O 1
ATOM 1890 N N . GLU A 1 254 ? 5.711 43.75 21.5 1 96.31 254 GLU A N 1
ATOM 1891 C CA . GLU A 1 254 ? 6.762 44.375 22.312 1 96.31 254 GLU A CA 1
ATOM 1892 C C . GLU A 1 254 ? 6.754 45.875 22.188 1 96.31 254 GLU A C 1
ATOM 1894 O O . GLU A 1 254 ? 6.945 46.594 23.172 1 96.31 254 GLU A O 1
ATOM 1899 N N . GLN A 1 255 ? 6.516 46.375 20.984 1 96.62 255 GLN A N 1
ATOM 1900 C CA . GLN A 1 255 ? 6.426 47.812 20.766 1 96.62 255 GLN A CA 1
ATOM 1901 C C . GLN A 1 255 ? 5.242 48.406 21.516 1 96.62 255 GLN A C 1
ATOM 1903 O O . GLN A 1 255 ? 5.367 49.469 22.125 1 96.62 255 GLN A O 1
ATOM 1908 N N . ILE A 1 256 ? 4.145 47.719 21.484 1 96.69 256 ILE A N 1
ATOM 1909 C CA . ILE A 1 256 ? 2.969 48.219 22.203 1 96.69 256 ILE A CA 1
ATOM 1910 C C . ILE A 1 256 ? 3.248 48.219 23.703 1 96.69 256 ILE A C 1
ATOM 1912 O O . ILE A 1 256 ? 2.902 49.188 24.391 1 96.69 256 ILE A O 1
ATOM 1916 N N . SER A 1 257 ? 3.855 47.188 24.172 1 96.88 257 SER A N 1
ATOM 1917 C CA . SER A 1 257 ? 4.184 47.094 25.578 1 96.88 257 SER A CA 1
ATOM 1918 C C . SER A 1 257 ? 5.086 48.219 26.031 1 96.88 257 SER A C 1
ATOM 1920 O O . SER A 1 257 ? 4.855 48.844 27.062 1 96.88 257 SER A O 1
ATOM 1922 N N . THR A 1 258 ? 6.113 48.531 25.266 1 96.75 258 THR A N 1
ATOM 1923 C CA . THR A 1 258 ? 7.031 49.625 25.578 1 96.75 258 THR A CA 1
ATOM 1924 C C . THR A 1 258 ? 6.301 50.938 25.562 1 96.75 258 THR A C 1
ATOM 1926 O O . THR A 1 258 ? 6.449 51.75 26.484 1 96.75 258 THR A O 1
ATOM 1929 N N . SER A 1 259 ? 5.473 51.156 24.516 1 96.5 259 SER A N 1
ATOM 1930 C CA . SER A 1 259 ? 4.719 52.406 24.391 1 96.5 259 SER A CA 1
ATOM 1931 C C . SER A 1 259 ? 3.732 52.562 25.547 1 96.5 259 SER A C 1
ATOM 1933 O O . SER A 1 259 ? 3.537 53.688 26.047 1 96.5 259 SER A O 1
ATOM 1935 N N . LEU A 1 260 ? 3.129 51.5 25.891 1 95.88 260 LEU A N 1
ATOM 1936 C CA . LEU A 1 260 ? 2.188 51.531 27 1 95.88 260 LEU A CA 1
ATOM 1937 C C . LEU A 1 260 ? 2.898 51.875 28.312 1 95.88 260 LEU A C 1
ATOM 1939 O O . LEU A 1 260 ? 2.393 52.656 29.109 1 95.88 260 LEU A O 1
ATOM 1943 N N . ASN A 1 261 ? 4.074 51.281 28.562 1 95.5 261 ASN A N 1
ATOM 1944 C CA . ASN A 1 261 ? 4.859 51.562 29.766 1 95.5 261 ASN A CA 1
ATOM 1945 C C . ASN A 1 261 ? 5.297 53.031 29.812 1 95.5 261 ASN A C 1
ATOM 1947 O O . ASN A 1 261 ? 5.18 53.688 30.859 1 95.5 261 ASN A O 1
ATOM 1951 N N . ASP A 1 262 ? 5.773 53.5 28.656 1 94.69 262 ASP A N 1
ATOM 1952 C CA . ASP A 1 262 ? 6.16 54.906 28.578 1 94.69 262 ASP A CA 1
ATOM 1953 C C . ASP A 1 262 ? 4.977 55.844 28.875 1 94.69 262 ASP A C 1
ATOM 1955 O O . ASP A 1 262 ? 5.121 56.812 29.594 1 94.69 262 ASP A O 1
ATOM 1959 N N . THR A 1 263 ? 3.865 55.469 28.344 1 94.31 263 THR A N 1
ATOM 1960 C CA . THR A 1 263 ? 2.654 56.25 28.578 1 94.31 263 THR A CA 1
ATOM 1961 C C . THR A 1 263 ? 2.262 56.219 30.047 1 94.31 263 THR A C 1
ATOM 1963 O O . THR A 1 263 ? 1.874 57.25 30.609 1 94.31 26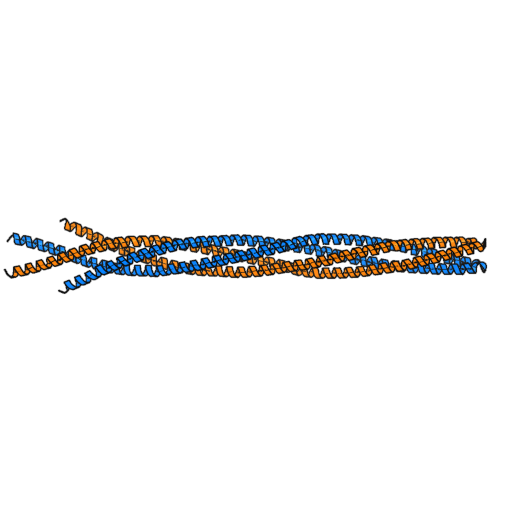3 THR A O 1
ATOM 1966 N N . ASN A 1 264 ? 2.402 55.094 30.641 1 93.56 264 ASN A N 1
ATOM 1967 C CA . ASN A 1 264 ? 2.066 54.969 32.062 1 93.56 264 ASN A CA 1
ATOM 1968 C C . ASN A 1 264 ? 2.971 55.812 32.938 1 93.56 264 ASN A C 1
ATOM 1970 O O . ASN A 1 264 ? 2.516 56.375 33.938 1 93.56 264 ASN A O 1
ATOM 1974 N N . VAL A 1 265 ? 4.258 55.938 32.656 1 93.94 265 VAL A N 1
ATOM 1975 C CA . VAL A 1 265 ? 5.207 56.719 33.406 1 93.94 265 VAL A CA 1
ATOM 1976 C C . VAL A 1 265 ? 4.824 58.219 33.312 1 93.94 265 VAL A C 1
ATOM 1978 O O . VAL A 1 265 ? 4.77 58.906 34.344 1 93.94 265 VAL A O 1
ATOM 1981 N N . VAL A 1 266 ? 4.484 58.656 32.094 1 92.19 266 VAL A N 1
ATOM 1982 C CA . VAL A 1 266 ? 4.109 60.031 31.875 1 92.19 266 VAL A CA 1
ATOM 1983 C C . VAL A 1 266 ? 2.775 60.344 32.562 1 92.19 266 VAL A C 1
ATOM 1985 O O . VAL A 1 266 ? 2.594 61.406 33.125 1 92.19 266 VAL A O 1
ATOM 1988 N N . PHE A 1 267 ? 1.904 59.406 32.406 1 88.81 267 PHE A N 1
ATOM 1989 C CA . PHE A 1 267 ? 0.586 59.531 33.031 1 88.81 267 PHE A CA 1
ATOM 1990 C C . PHE A 1 267 ? 0.702 59.656 34.531 1 88.81 267 PHE A C 1
ATOM 1992 O O . PHE A 1 267 ? 0.042 60.5 35.156 1 88.81 267 PHE A O 1
ATOM 1999 N N . ALA A 1 268 ? 1.586 58.875 35.25 1 87.81 268 ALA A N 1
ATOM 2000 C CA . ALA A 1 268 ? 1.807 58.906 36.688 1 87.81 268 ALA A CA 1
ATOM 2001 C C . ALA A 1 268 ? 2.385 60.281 37.094 1 87.81 268 ALA A C 1
ATOM 2003 O O . ALA A 1 268 ? 2.004 60.844 38.125 1 87.81 268 ALA A O 1
ATOM 2004 N N . ALA A 1 269 ? 3.287 60.781 36.281 1 87.19 269 ALA A N 1
ATOM 2005 C CA . ALA A 1 269 ? 3.879 62.094 36.531 1 87.19 269 ALA A CA 1
ATOM 2006 C C . ALA A 1 269 ? 2.826 63.188 36.469 1 87.19 269 ALA A C 1
ATOM 2008 O O . ALA A 1 269 ? 2.83 64.125 37.281 1 87.19 269 ALA A O 1
ATOM 2009 N N . LEU A 1 270 ? 1.888 63.062 35.531 1 86.88 270 LEU A N 1
ATOM 2010 C CA . LEU A 1 270 ? 0.8 64 35.375 1 86.88 270 LEU A CA 1
ATOM 2011 C C . LEU A 1 270 ? -0.142 63.969 36.594 1 86.88 270 LEU A C 1
ATOM 2013 O O . LEU A 1 270 ? -0.543 65 37.094 1 86.88 270 LEU A O 1
ATOM 2017 N N . LEU A 1 271 ? -0.442 62.781 36.969 1 86 271 LEU A N 1
ATOM 2018 C CA . LEU A 1 271 ? -1.328 62.625 38.125 1 86 271 LEU A CA 1
ATOM 2019 C C . LEU A 1 271 ? -0.71 63.219 39.375 1 86 271 LEU A C 1
ATOM 2021 O O . LEU A 1 271 ? -1.402 63.875 40.188 1 86 271 LEU A O 1
ATOM 2025 N N . LYS A 1 272 ? 0.545 63 39.594 1 84.75 272 LYS A N 1
ATOM 2026 C CA . LYS A 1 272 ? 1.253 63.562 40.75 1 84.75 272 LYS A CA 1
ATOM 2027 C C . LYS A 1 272 ? 1.264 65.062 40.688 1 84.75 272 LYS A C 1
ATOM 2029 O O . LYS A 1 272 ? 1.068 65.75 41.719 1 84.75 272 LYS A O 1
ATOM 2034 N N . THR A 1 273 ? 1.493 65.625 39.5 1 82.5 273 THR A N 1
ATOM 2035 C CA . THR A 1 273 ? 1.535 67.062 39.312 1 82.5 273 THR A CA 1
ATOM 2036 C C . THR A 1 273 ? 0.179 67.688 39.656 1 82.5 273 THR A C 1
ATOM 2038 O O . THR A 1 273 ? 0.103 68.688 40.344 1 82.5 273 THR A O 1
ATOM 2041 N N . TYR A 1 274 ? -0.896 67.062 39.25 1 80.94 274 TYR A N 1
ATOM 2042 C CA . TYR A 1 274 ? -2.232 67.625 39.438 1 80.94 274 TYR A CA 1
ATOM 2043 C C . TYR A 1 274 ? -2.762 67.312 40.844 1 80.94 274 TYR A C 1
ATOM 2045 O O . TYR A 1 274 ? -3.584 68.062 41.375 1 80.94 274 TYR A O 1
ATOM 2053 N N . GLY A 1 275 ? -2.359 66.25 41.406 1 76 275 GLY A N 1
ATOM 2054 C CA . GLY A 1 275 ? -2.678 65.938 42.781 1 76 275 GLY A CA 1
ATOM 2055 C C . GLY A 1 275 ? -2.105 67 43.75 1 76 275 GLY A C 1
ATOM 2056 O O . GLY A 1 275 ? -2.771 67.438 44.688 1 76 275 GLY A O 1
ATOM 2057 N N . ASN A 1 276 ? -0.921 67.438 43.5 1 70.81 276 ASN A N 1
ATOM 2058 C CA . ASN A 1 276 ? -0.263 68.5 44.281 1 70.81 276 ASN A CA 1
ATOM 2059 C C . ASN A 1 276 ? -0.959 69.812 44.156 1 70.81 276 ASN A C 1
ATOM 2061 O O . ASN A 1 276 ? -1.001 70.625 45.125 1 70.81 276 ASN A O 1
ATOM 2065 N N . LEU A 1 277 ? -1.603 70.062 43.062 1 65 277 LEU A N 1
ATOM 2066 C CA . LEU A 1 277 ? -2.295 71.375 42.844 1 65 277 LEU A CA 1
ATOM 2067 C C . LEU A 1 277 ? -3.627 71.375 43.562 1 65 277 LEU A C 1
ATOM 2069 O O . LEU A 1 277 ? -3.998 72.438 44.125 1 65 277 LEU A O 1
ATOM 2073 N N . ASP A 1 278 ? -4.355 70.312 43.531 1 59.88 278 ASP A N 1
ATOM 2074 C CA . ASP A 1 278 ? -5.633 70.25 44.219 1 59.88 278 ASP A CA 1
ATOM 2075 C C . ASP A 1 278 ? -5.461 70.5 45.719 1 59.88 278 ASP A C 1
ATOM 2077 O O . ASP A 1 278 ? -6.242 71.188 46.344 1 59.88 278 ASP A O 1
ATOM 2081 N N . THR A 1 279 ? -4.367 70 46.281 1 61.56 279 THR A N 1
ATOM 2082 C CA . THR A 1 279 ? -4.086 70.188 47.688 1 61.56 279 THR A CA 1
ATOM 2083 C C . THR A 1 279 ? -3.744 71.625 47.969 1 61.56 279 THR A C 1
ATOM 2085 O O . THR A 1 279 ? -4.141 72.188 49 1 61.56 279 THR A O 1
ATOM 2088 N N . LEU A 1 280 ? -3.172 72.312 47.062 1 56.75 280 LEU A N 1
ATOM 2089 C CA . LEU A 1 280 ? -2.773 73.688 47.25 1 56.75 280 LEU A CA 1
ATOM 2090 C C . LEU A 1 280 ? -3.969 74.625 47.094 1 56.75 280 LEU A C 1
ATOM 2092 O O . LEU A 1 280 ? -4.102 75.625 47.844 1 56.75 280 LEU A O 1
ATOM 2096 N N . LEU A 1 281 ? -4.855 74.25 46.188 1 57.69 281 LEU A N 1
ATOM 2097 C CA . LEU A 1 281 ? -6.043 75.125 46 1 57.69 281 LEU A CA 1
ATOM 2098 C C . LEU A 1 281 ? -7.031 74.938 47.156 1 57.69 281 LEU A C 1
ATOM 2100 O O . LEU A 1 281 ? -7.719 75.875 47.531 1 57.69 281 LEU A O 1
ATOM 2104 N N . ASP A 1 282 ? -7.223 73.75 47.562 1 55.19 282 ASP A N 1
ATOM 2105 C CA . ASP A 1 282 ? -8.086 73.5 48.719 1 55.19 282 ASP A CA 1
ATOM 2106 C C . ASP A 1 282 ? -7.543 74.188 49.969 1 55.19 282 ASP A C 1
ATOM 2108 O O . ASP A 1 282 ? -8.312 74.75 50.781 1 55.19 282 ASP A O 1
ATOM 2112 N N . LYS A 1 283 ? -6.266 74.25 50.219 1 59.5 283 LYS A N 1
ATOM 2113 C CA . LYS A 1 283 ? -5.707 74.875 51.406 1 59.5 283 LYS A CA 1
ATOM 2114 C C . LYS A 1 283 ? -5.828 76.375 51.344 1 59.5 283 LYS A C 1
ATOM 2116 O O . LYS A 1 283 ? -5.988 77.062 52.375 1 59.5 283 LYS A O 1
ATOM 2121 N N . GLU A 1 284 ? -5.867 76.938 50.188 1 47.25 284 GLU A N 1
ATOM 2122 C CA . GLU A 1 284 ? -5.969 78.438 50.094 1 47.25 284 GLU A CA 1
ATOM 2123 C C . GLU A 1 284 ? -7.426 78.875 50.094 1 47.25 284 GLU A C 1
ATOM 2125 O O . GLU A 1 284 ? -7.727 80 50.406 1 47.25 284 GLU A O 1
ATOM 2130 N N . GLY A 1 285 ? -8.383 78.125 49.562 1 45.72 285 GLY A N 1
ATOM 2131 C CA . GLY A 1 285 ? -9.789 78.5 49.656 1 45.72 285 GLY A CA 1
ATOM 2132 C C . GLY A 1 285 ? -10.305 78.438 51.094 1 45.72 285 GLY A C 1
ATOM 2133 O O . GLY A 1 285 ? -11.359 79 51.406 1 45.72 285 GLY A O 1
ATOM 2134 N N . ASN A 1 286 ? -9.953 77.625 51.938 1 45.56 286 ASN A N 1
ATOM 2135 C CA . ASN A 1 286 ? -10.438 77.562 53.312 1 45.56 286 ASN A CA 1
ATOM 2136 C C . ASN A 1 286 ? -9.688 78.562 54.219 1 45.56 286 ASN A C 1
ATOM 2138 O O . ASN A 1 286 ? -9.93 78.562 55.406 1 45.56 286 ASN A O 1
ATOM 2142 N N . ARG A 1 287 ? -8.703 79.375 53.969 1 48.22 287 ARG A N 1
ATOM 2143 C CA . ARG A 1 287 ? -8.227 80.438 54.844 1 48.22 287 ARG A CA 1
ATOM 2144 C C . ARG A 1 287 ? -8.695 81.812 54.375 1 48.22 287 ARG A C 1
ATOM 2146 O O . ARG A 1 287 ? -8.75 82.062 53.188 1 48.22 287 ARG A O 1
ATOM 2153 N N . MET B 1 1 ? -6.297 107.188 57.969 1 43 1 MET B N 1
ATOM 2154 C CA . MET B 1 1 ? -4.969 106.812 57.469 1 43 1 MET B CA 1
ATOM 2155 C C . MET B 1 1 ? -4.648 105.375 57.781 1 43 1 MET B C 1
ATOM 2157 O O . MET B 1 1 ? -3.936 104.688 57.031 1 43 1 MET B O 1
ATOM 2161 N N . SER B 1 2 ? -5.141 104.875 58.875 1 55.41 2 SER B N 1
ATOM 2162 C CA . SER B 1 2 ? -4.875 103.5 59.312 1 55.41 2 SER B CA 1
ATOM 2163 C C . SER B 1 2 ? -5.676 102.5 58.469 1 55.41 2 SER B C 1
ATOM 2165 O O . SER B 1 2 ? -5.184 101.438 58.156 1 55.41 2 SER B O 1
ATOM 2167 N N . ASP B 1 3 ? -6.77 102.875 58.125 1 55.16 3 ASP B N 1
ATOM 2168 C CA . ASP B 1 3 ? -7.621 101.938 57.375 1 55.16 3 ASP B CA 1
ATOM 2169 C C . ASP B 1 3 ? -7.113 101.75 55.938 1 55.16 3 ASP B C 1
ATOM 2171 O O . ASP B 1 3 ? -7.27 100.688 55.344 1 55.16 3 ASP B O 1
ATOM 2175 N N . SER B 1 4 ? -6.508 102.75 55.406 1 56 4 SER B N 1
ATOM 2176 C CA . SER B 1 4 ? -5.973 102.688 54.062 1 56 4 SER B CA 1
ATOM 2177 C C . SER B 1 4 ? -4.707 101.812 54 1 56 4 SER B C 1
ATOM 2179 O O . SER B 1 4 ? -4.422 101.188 53 1 56 4 SER B O 1
ATOM 2181 N N . MET B 1 5 ? -3.998 101.75 55.094 1 53.34 5 MET B N 1
ATOM 2182 C CA . MET B 1 5 ? -2.771 100.938 55.156 1 53.34 5 MET B CA 1
ATOM 2183 C C . MET B 1 5 ? -3.09 99.438 55.25 1 53.34 5 MET B C 1
ATOM 2185 O O . MET B 1 5 ? -2.414 98.625 54.656 1 53.34 5 MET B O 1
ATOM 2189 N N . THR B 1 6 ? -4.09 99.125 55.969 1 58.41 6 THR B N 1
ATOM 2190 C CA . THR B 1 6 ? -4.469 97.688 56.094 1 58.41 6 THR B CA 1
ATOM 2191 C C . THR B 1 6 ? -5.039 97.125 54.781 1 58.41 6 THR B C 1
ATOM 2193 O O . THR B 1 6 ? -4.793 96 54.438 1 58.41 6 THR B O 1
ATOM 2196 N N . SER B 1 7 ? -5.633 97.938 54.094 1 60.28 7 SER B N 1
ATOM 2197 C CA . SER B 1 7 ? -6.195 97.562 52.812 1 60.28 7 SER B CA 1
ATOM 2198 C C . SER B 1 7 ? -5.098 97.375 51.75 1 60.28 7 SER B C 1
ATOM 2200 O O . SER B 1 7 ? -5.184 96.438 50.938 1 60.28 7 SER B O 1
ATOM 2202 N N . PHE B 1 8 ? -4.055 98.062 51.875 1 57.34 8 PHE B N 1
ATOM 2203 C CA . PHE B 1 8 ? -2.928 97.938 50.969 1 57.34 8 PHE B CA 1
ATOM 2204 C C . PHE B 1 8 ? -2.113 96.688 51.281 1 57.34 8 PHE B C 1
ATOM 2206 O O . PHE B 1 8 ? -1.661 96 50.344 1 57.34 8 PHE B O 1
ATOM 2213 N N . ASP B 1 9 ? -1.89 96.375 52.438 1 59.81 9 ASP B N 1
ATOM 2214 C CA . ASP B 1 9 ? -1.147 95.125 52.844 1 59.81 9 ASP B CA 1
ATOM 2215 C C . ASP B 1 9 ? -1.896 93.875 52.438 1 59.81 9 ASP B C 1
ATOM 2217 O O . ASP B 1 9 ? -1.288 92.938 51.969 1 59.81 9 ASP B O 1
ATOM 2221 N N . ASN B 1 10 ? -3.174 93.875 52.531 1 62.53 10 ASN B N 1
ATOM 2222 C CA . ASN B 1 10 ? -4.008 92.812 52.125 1 62.53 10 ASN B CA 1
ATOM 2223 C C . ASN B 1 10 ? -4.02 92.625 50.594 1 62.53 10 ASN B C 1
ATOM 2225 O O . ASN B 1 10 ? -4.008 91.5 50.094 1 62.53 10 ASN B O 1
ATOM 2229 N N . SER B 1 11 ? -3.93 93.688 50 1 62.34 11 SER B N 1
ATOM 2230 C CA . SER B 1 11 ? -3.863 93.688 48.531 1 62.34 11 SER B CA 1
ATOM 2231 C C . SER B 1 11 ? -2.51 93.188 48.062 1 62.34 11 SER B C 1
ATOM 2233 O O . SER B 1 11 ? -2.438 92.438 47.094 1 62.34 11 SER B O 1
ATOM 2235 N N . SER B 1 12 ? -1.472 93.625 48.688 1 63.53 12 SER B N 1
ATOM 2236 C CA . SER B 1 12 ? -0.127 93.188 48.344 1 63.53 12 SER B CA 1
ATOM 2237 C C . SER B 1 12 ? 0.029 91.688 48.594 1 63.53 12 SER B C 1
ATOM 2239 O O . SER B 1 12 ? 0.639 90.938 47.781 1 63.53 12 SER B O 1
ATOM 2241 N N . LEU B 1 13 ? -0.462 91.188 49.656 1 64.38 13 LEU B N 1
ATOM 2242 C CA . LEU B 1 13 ? -0.428 89.75 49.969 1 64.38 13 LEU B CA 1
ATOM 2243 C C . LEU B 1 13 ? -1.275 88.938 48.969 1 64.38 13 LEU B C 1
ATOM 2245 O O . LEU B 1 13 ? -0.879 87.875 48.531 1 64.38 13 LEU B O 1
ATOM 2249 N N . ALA B 1 14 ? -2.379 89.5 48.656 1 62.28 14 ALA B N 1
ATOM 2250 C CA . ALA B 1 14 ? -3.238 88.875 47.656 1 62.28 14 ALA B CA 1
ATOM 2251 C C . ALA B 1 14 ? -2.553 88.875 46.281 1 62.28 14 ALA B C 1
ATOM 2253 O O . ALA B 1 14 ? -2.619 87.812 45.562 1 62.28 14 ALA B O 1
ATOM 2254 N N . ILE B 1 15 ? -1.854 89.812 45.906 1 61.34 15 ILE B N 1
ATOM 2255 C CA . ILE B 1 15 ? -1.126 89.938 44.625 1 61.34 15 ILE B CA 1
ATOM 2256 C C . ILE B 1 15 ? 0.024 88.938 44.625 1 61.34 15 ILE B C 1
ATOM 2258 O O . ILE B 1 15 ? 0.253 88.188 43.656 1 61.34 15 ILE B O 1
ATOM 2262 N N . LYS B 1 16 ? 0.748 88.75 45.719 1 66.25 16 LYS B N 1
ATOM 2263 C CA . LYS B 1 16 ? 1.848 87.812 45.812 1 66.25 16 LYS B CA 1
ATOM 2264 C C . LYS B 1 16 ? 1.344 86.375 45.688 1 66.25 16 LYS B C 1
ATOM 2266 O O . LYS B 1 16 ? 1.96 85.562 45 1 66.25 16 LYS B O 1
ATOM 2271 N N . LYS B 1 17 ? 0.308 86.125 46.344 1 64.62 17 LYS B N 1
ATOM 2272 C CA . LYS B 1 17 ? -0.309 84.812 46.281 1 64.62 17 LYS B CA 1
ATOM 2273 C C . LYS B 1 17 ? -0.79 84.5 44.844 1 64.62 17 LYS B C 1
ATOM 2275 O O . LYS B 1 17 ? -0.648 83.375 44.344 1 64.62 17 LYS B O 1
ATOM 2280 N N . PHE B 1 18 ? -1.238 85.438 44.219 1 56.81 18 PHE B N 1
ATOM 2281 C CA . PHE B 1 18 ? -1.737 85.312 42.875 1 56.81 18 PHE B CA 1
ATOM 2282 C C . PHE B 1 18 ? -0.591 85.062 41.875 1 56.81 18 PHE B C 1
ATOM 2284 O O . PHE B 1 18 ? -0.678 84.25 41 1 56.81 18 PHE B O 1
ATOM 2291 N N . VAL B 1 19 ? 0.46 85.875 42.031 1 60.81 19 VAL B N 1
ATOM 2292 C CA . VAL B 1 19 ? 1.632 85.688 41.188 1 60.81 19 VAL B CA 1
ATOM 2293 C C . VAL B 1 19 ? 2.227 84.312 41.375 1 60.81 19 VAL B C 1
ATOM 2295 O O . VAL B 1 19 ? 2.611 83.688 40.375 1 60.81 19 VAL B O 1
ATOM 2298 N N . LYS B 1 20 ? 2.26 83.812 42.5 1 64.62 20 LYS B N 1
ATOM 2299 C CA . LYS B 1 20 ? 2.738 82.438 42.781 1 64.62 20 LYS B CA 1
ATOM 2300 C C . LYS B 1 20 ? 1.826 81.438 42.156 1 64.62 20 LYS B C 1
ATOM 2302 O O . LYS B 1 20 ? 2.303 80.438 41.562 1 64.62 20 LYS B O 1
ATOM 2307 N N . GLY B 1 21 ? 0.596 81.688 42.281 1 61.25 21 GLY B N 1
ATOM 2308 C CA . GLY B 1 21 ? -0.376 80.812 41.625 1 61.25 21 GLY B CA 1
ATOM 2309 C C . GLY B 1 21 ? -0.283 80.812 40.125 1 61.25 21 GLY B C 1
ATOM 2310 O O . GLY B 1 21 ? -0.385 79.75 39.5 1 61.25 21 GLY B O 1
ATOM 2311 N N . TYR B 1 22 ? -0.062 81.938 39.562 1 58.19 22 TYR B N 1
ATOM 2312 C CA . TYR B 1 22 ? 0.084 82.062 38.125 1 58.19 22 TYR B CA 1
ATOM 2313 C C . TYR B 1 22 ? 1.346 81.375 37.625 1 58.19 22 TYR B C 1
ATOM 2315 O O . TYR B 1 22 ? 1.304 80.688 36.625 1 58.19 22 TYR B O 1
ATOM 2323 N N . ASN B 1 23 ? 2.477 81.625 38.312 1 64.81 23 ASN B N 1
ATOM 2324 C CA . ASN B 1 23 ? 3.729 81 37.938 1 64.81 23 ASN B CA 1
ATOM 2325 C C . ASN B 1 23 ? 3.619 79.438 38.031 1 64.81 23 ASN B C 1
ATOM 2327 O O . ASN B 1 23 ? 4.125 78.75 37.156 1 64.81 23 ASN B O 1
ATOM 2331 N N . LYS B 1 24 ? 2.922 79.062 39 1 72.75 24 LYS B N 1
ATOM 2332 C CA . LYS B 1 24 ? 2.684 77.625 39.156 1 72.75 24 LYS B CA 1
ATOM 2333 C C . LYS B 1 24 ? 1.81 77.125 38 1 72.75 24 LYS B C 1
ATOM 2335 O O . LYS B 1 24 ? 2.041 76 37.5 1 72.75 24 LYS B O 1
ATOM 2340 N N . SER B 1 25 ? 0.866 77.875 37.594 1 71.12 25 SER B N 1
ATOM 2341 C CA . SER B 1 25 ? -0.033 77.5 36.531 1 71.12 25 SER B CA 1
ATOM 2342 C C . SER B 1 25 ? 0.711 77.438 35.188 1 71.12 25 SER B C 1
ATOM 2344 O O . SER B 1 25 ? 0.456 76.5 34.406 1 71.12 25 SER B O 1
ATOM 2346 N N . ILE B 1 26 ? 1.722 78.25 35.031 1 71.5 26 ILE B N 1
ATOM 2347 C CA . ILE B 1 26 ? 2.514 78.25 33.812 1 71.5 26 ILE B CA 1
ATOM 2348 C C . ILE B 1 26 ? 3.385 77 33.75 1 71.5 26 ILE B C 1
ATOM 2350 O O . ILE B 1 26 ? 3.477 76.375 32.719 1 71.5 26 ILE B O 1
ATOM 2354 N N . VAL B 1 27 ? 3.977 76.688 34.906 1 74 27 VAL B N 1
ATOM 2355 C CA . VAL B 1 27 ? 4.82 75.5 34.969 1 74 27 VAL B CA 1
ATOM 2356 C C . VAL B 1 27 ? 3.971 74.25 34.781 1 74 27 VAL B C 1
ATOM 2358 O O . VAL B 1 27 ? 4.355 73.375 34.031 1 74 27 VAL B O 1
ATOM 2361 N N . LEU B 1 28 ? 2.828 74.312 35.344 1 76.88 28 LEU B N 1
ATOM 2362 C CA . LEU B 1 28 ? 1.903 73.188 35.219 1 76.88 28 LEU B CA 1
ATOM 2363 C C . LEU B 1 28 ? 1.461 73 33.75 1 76.88 28 LEU B C 1
ATOM 2365 O O . LEU B 1 28 ? 1.375 71.875 33.25 1 76.88 28 LEU B O 1
ATOM 2369 N N . ASN B 1 29 ? 1.229 74.125 33.125 1 77.94 29 ASN B N 1
ATOM 2370 C CA . ASN B 1 29 ? 0.807 74.062 31.719 1 77.94 29 ASN B CA 1
ATOM 2371 C C . ASN B 1 29 ? 1.912 73.5 30.812 1 77.94 29 ASN B C 1
ATOM 2373 O O . ASN B 1 29 ? 1.646 72.75 29.891 1 77.94 29 ASN B O 1
ATOM 2377 N N . THR B 1 30 ? 3.166 73.938 31.172 1 79.31 30 THR B N 1
ATOM 2378 C CA . THR B 1 30 ? 4.305 73.438 30.391 1 79.31 30 THR B CA 1
ATOM 2379 C C . THR B 1 30 ? 4.52 71.938 30.547 1 79.31 30 THR B C 1
ATOM 2381 O O . THR B 1 30 ? 4.711 71.25 29.562 1 79.31 30 THR B O 1
ATOM 2384 N N . VAL B 1 31 ? 4.371 71.5 31.766 1 81.88 31 VAL B N 1
ATOM 2385 C CA . VAL B 1 31 ? 4.551 70.125 32.062 1 81.88 31 VAL B CA 1
ATOM 2386 C C . VAL B 1 31 ? 3.436 69.312 31.391 1 81.88 31 VAL B C 1
ATOM 2388 O O . VAL B 1 31 ? 3.68 68.188 30.828 1 81.88 31 VAL B O 1
ATOM 2391 N N . THR B 1 32 ? 2.277 69.75 31.406 1 84.25 32 THR B N 1
ATOM 2392 C CA . THR B 1 32 ? 1.127 69.062 30.828 1 84.25 32 THR B CA 1
ATOM 2393 C C . THR B 1 32 ? 1.269 69 29.312 1 84.25 32 THR B C 1
ATOM 2395 O O . THR B 1 32 ? 1.088 67.938 28.734 1 84.25 32 THR B O 1
ATOM 2398 N N . LEU B 1 33 ? 1.685 70.125 28.703 1 84.81 33 LEU B N 1
ATOM 2399 C CA . LEU B 1 33 ? 1.816 70.125 27.25 1 84.81 33 LEU B CA 1
ATOM 2400 C C . LEU B 1 33 ? 2.906 69.188 26.797 1 84.81 33 LEU B C 1
ATOM 2402 O O . LEU B 1 33 ? 2.736 68.438 25.797 1 84.81 33 LEU B O 1
ATOM 2406 N N . ARG B 1 34 ? 4.031 69.062 27.516 1 86.62 34 ARG B N 1
ATOM 2407 C CA . ARG B 1 34 ? 5.105 68.125 27.188 1 86.62 34 ARG B CA 1
ATOM 2408 C C . ARG B 1 34 ? 4.652 66.688 27.375 1 86.62 34 ARG B C 1
ATOM 2410 O O . ARG B 1 34 ? 4.988 65.812 26.562 1 86.62 34 ARG B O 1
ATOM 2417 N N . SER B 1 35 ? 3.969 66.5 28.438 1 89.5 35 SER B N 1
ATOM 2418 C CA . SER B 1 35 ? 3.422 65.125 28.688 1 89.5 35 SER B CA 1
ATOM 2419 C C . SER B 1 35 ? 2.457 64.688 27.594 1 89.5 35 SER B C 1
ATOM 2421 O O . SER B 1 35 ? 2.477 63.562 27.156 1 89.5 35 SER B O 1
ATOM 2423 N N . LEU B 1 36 ? 1.618 65.625 27.125 1 89.06 36 LEU B N 1
ATOM 2424 C CA . LEU B 1 36 ? 0.647 65.312 26.078 1 89.06 36 LEU B CA 1
ATOM 2425 C C . LEU B 1 36 ? 1.349 65 24.766 1 89.06 36 LEU B C 1
ATOM 2427 O O . LEU B 1 36 ? 0.873 64.125 24.016 1 89.06 36 LEU B O 1
ATOM 2431 N N . ASP B 1 37 ? 2.482 65.625 24.562 1 90.69 37 ASP B N 1
ATOM 2432 C CA . ASP B 1 37 ? 3.27 65.312 23.375 1 90.69 37 ASP B CA 1
ATOM 2433 C C . ASP B 1 37 ? 3.76 63.875 23.406 1 90.69 37 ASP B C 1
ATOM 2435 O O . ASP B 1 37 ? 3.664 63.156 22.406 1 90.69 37 ASP B O 1
ATOM 2439 N N . ILE B 1 38 ? 4.215 63.438 24.547 1 92.5 38 ILE B N 1
ATOM 2440 C CA . ILE B 1 38 ? 4.742 62.094 24.703 1 92.5 38 ILE B CA 1
ATOM 2441 C C . ILE B 1 38 ? 3.605 61.062 24.594 1 92.5 38 ILE B C 1
ATOM 2443 O O . ILE B 1 38 ? 3.744 60.031 23.906 1 92.5 38 ILE B O 1
ATOM 2447 N N . ILE B 1 39 ? 2.512 61.344 25.188 1 92.5 39 ILE B N 1
ATOM 2448 C CA . ILE B 1 39 ? 1.364 60.438 25.156 1 92.5 39 ILE B CA 1
ATOM 2449 C C . ILE B 1 39 ? 0.857 60.312 23.719 1 92.5 39 ILE B C 1
ATOM 2451 O O . ILE B 1 39 ? 0.575 59.219 23.25 1 92.5 39 ILE B O 1
ATOM 2455 N N . GLY B 1 40 ? 0.736 61.5 23.062 1 93.19 40 GLY B N 1
ATOM 2456 C CA . GLY B 1 40 ? 0.299 61.469 21.672 1 93.19 40 GLY B CA 1
ATOM 2457 C C . GLY B 1 40 ? 1.169 60.594 20.797 1 93.19 40 GLY B C 1
ATOM 2458 O O . GLY B 1 40 ? 0.659 59.812 19.984 1 93.19 40 GLY B O 1
ATOM 2459 N N . PHE B 1 41 ? 2.441 60.688 20.969 1 94 41 PHE B N 1
ATOM 2460 C CA . PHE B 1 41 ? 3.396 59.875 20.219 1 94 41 PHE B CA 1
ATOM 2461 C C . PHE B 1 41 ? 3.215 58.406 20.516 1 94 41 PHE B C 1
ATOM 2463 O O . PHE B 1 41 ? 3.193 57.562 19.594 1 94 41 PHE B O 1
ATOM 2470 N N . ASN B 1 42 ? 3.104 58.031 21.75 1 94.62 42 ASN B N 1
ATOM 2471 C CA . ASN B 1 42 ? 2.945 56.656 22.156 1 94.62 42 ASN B CA 1
ATOM 2472 C C . ASN B 1 42 ? 1.625 56.062 21.656 1 94.62 42 ASN B C 1
ATOM 2474 O O . ASN B 1 42 ? 1.56 54.906 21.281 1 94.62 42 ASN B O 1
ATOM 2478 N N . LEU B 1 43 ? 0.555 56.844 21.672 1 94.5 43 LEU B N 1
ATOM 2479 C CA . LEU B 1 43 ? -0.737 56.375 21.188 1 94.5 43 LEU B CA 1
ATOM 2480 C C . LEU B 1 43 ? -0.671 56.062 19.688 1 94.5 43 LEU B C 1
ATOM 2482 O O . LEU B 1 43 ? -1.272 55.094 19.234 1 94.5 43 LEU B O 1
ATOM 2486 N N . GLU B 1 44 ? 0.099 56.875 18.938 1 94.94 44 GLU B N 1
ATOM 2487 C CA . GLU B 1 44 ? 0.287 56.625 17.516 1 94.94 44 GLU B CA 1
ATOM 2488 C C . GLU B 1 44 ? 1.055 55.312 17.281 1 94.94 44 GLU B C 1
ATOM 2490 O O . GLU B 1 44 ? 0.718 54.562 16.375 1 94.94 44 GLU B O 1
ATOM 2495 N N . ARG B 1 45 ? 2.01 55.094 18.094 1 95.31 45 ARG B N 1
ATOM 2496 C CA . ARG B 1 45 ? 2.812 53.875 18 1 95.31 45 ARG B CA 1
ATOM 2497 C C . ARG B 1 45 ? 1.978 52.656 18.328 1 95.31 45 ARG B C 1
ATOM 2499 O O . ARG B 1 45 ? 2.092 51.625 17.656 1 95.31 45 ARG B O 1
ATOM 2506 N N . ILE B 1 46 ? 1.174 52.688 19.344 1 95.75 46 ILE B N 1
ATOM 2507 C CA . ILE B 1 46 ? 0.292 51.594 19.703 1 95.75 46 ILE B CA 1
ATOM 2508 C C . ILE B 1 46 ? -0.656 51.281 18.547 1 95.75 46 ILE B C 1
ATOM 2510 O O . ILE B 1 46 ? -0.85 50.125 18.188 1 95.75 46 ILE B O 1
ATOM 2514 N N . GLY B 1 47 ? -1.224 52.344 17.969 1 96 47 GLY B N 1
ATOM 2515 C CA . GLY B 1 47 ? -2.129 52.156 16.844 1 96 47 GLY B CA 1
ATOM 2516 C C . GLY B 1 47 ? -1.481 51.469 15.656 1 96 47 GLY B C 1
ATOM 2517 O O . GLY B 1 47 ? -2.061 50.531 15.086 1 96 47 GLY B O 1
ATOM 2518 N N . SER B 1 48 ? -0.268 51.938 15.273 1 96 48 SER B N 1
ATOM 2519 C CA . SER B 1 48 ? 0.457 51.344 14.156 1 96 48 SER B CA 1
ATOM 2520 C C . SER B 1 48 ? 0.811 49.875 14.445 1 96 48 SER B C 1
ATOM 2522 O O . SER B 1 48 ? 0.673 49 13.57 1 96 48 SER B O 1
ATOM 2524 N N . SER B 1 49 ? 1.243 49.594 15.641 1 96.75 49 SER B N 1
ATOM 2525 C CA . SER B 1 49 ? 1.611 48.25 16.031 1 96.75 49 SER B CA 1
ATOM 2526 C C . SER B 1 49 ? 0.389 47.344 16.094 1 96.75 49 SER B C 1
ATOM 2528 O O . SER B 1 49 ? 0.48 46.156 15.789 1 96.75 49 SER B O 1
ATOM 2530 N N . LEU B 1 50 ? -0.722 47.844 16.5 1 96.38 50 LEU B N 1
ATOM 2531 C CA . LEU B 1 50 ? -1.971 47.094 16.547 1 96.38 50 LEU B CA 1
ATOM 2532 C C . LEU B 1 50 ? -2.354 46.625 15.148 1 96.38 50 LEU B C 1
ATOM 2534 O O . LEU B 1 50 ? -2.791 45.469 14.977 1 96.38 50 LEU B O 1
ATOM 2538 N N . SER B 1 51 ? -2.184 47.5 14.125 1 96.19 51 SER B N 1
ATOM 2539 C CA . SER B 1 51 ? -2.479 47.125 12.734 1 96.19 51 SER B CA 1
ATOM 2540 C C . SER B 1 51 ? -1.616 45.969 12.273 1 96.19 51 SER B C 1
ATOM 2542 O O . SER B 1 51 ? -2.086 45.094 11.539 1 96.19 51 SER B O 1
ATOM 2544 N N . SER B 1 52 ? -0.422 45.938 12.727 1 97.06 52 SER B N 1
ATOM 2545 C CA . SER B 1 52 ? 0.49 44.844 12.383 1 97.06 52 SER B CA 1
ATOM 2546 C C . SER B 1 52 ? 0.049 43.531 13.016 1 97.06 52 SER B C 1
ATOM 2548 O O . SER B 1 52 ? 0.171 42.469 12.398 1 97.06 52 SER B O 1
ATOM 2550 N N . ILE B 1 53 ? -0.436 43.562 14.234 1 97.5 53 ILE B N 1
ATOM 2551 C CA . ILE B 1 53 ? -0.896 42.344 14.906 1 97.5 53 ILE B CA 1
ATOM 2552 C C . ILE B 1 53 ? -2.139 41.812 14.203 1 97.5 53 ILE B C 1
ATOM 2554 O O . ILE B 1 53 ? -2.279 40.594 14.031 1 97.5 53 ILE B O 1
ATOM 2558 N N . VAL B 1 54 ? -3.041 42.688 13.812 1 96.94 54 VAL B N 1
ATOM 2559 C CA . VAL B 1 54 ? -4.23 42.281 13.07 1 96.94 54 VAL B CA 1
ATOM 2560 C C . VAL B 1 54 ? -3.82 41.531 11.797 1 96.94 54 VAL B C 1
ATOM 2562 O O . VAL B 1 54 ? -4.367 40.5 11.477 1 96.94 54 VAL B O 1
ATOM 2565 N N . ALA B 1 55 ? -2.83 42.094 11.094 1 97.25 55 ALA B N 1
ATOM 2566 C CA . ALA B 1 55 ? -2.342 41.469 9.867 1 97.25 55 ALA B CA 1
ATOM 2567 C C . ALA B 1 55 ? -1.755 40.094 10.148 1 97.25 55 ALA B C 1
ATOM 2569 O O . ALA B 1 55 ? -1.964 39.156 9.375 1 97.25 55 ALA B O 1
ATOM 2570 N N . ALA B 1 56 ? -1.031 39.969 11.195 1 97.81 56 ALA B N 1
ATOM 2571 C CA . ALA B 1 56 ? -0.453 38.688 11.578 1 97.81 56 ALA B CA 1
ATOM 2572 C C . ALA B 1 56 ? -1.543 37.656 11.859 1 97.81 56 ALA B C 1
ATOM 2574 O O . ALA B 1 56 ? -1.45 36.531 11.422 1 97.81 56 ALA B O 1
ATOM 2575 N N . PHE B 1 57 ? -2.58 38.031 12.57 1 97.38 57 PHE B N 1
ATOM 2576 C CA . PHE B 1 57 ? -3.682 37.125 12.898 1 97.38 57 PHE B CA 1
ATOM 2577 C C . PHE B 1 57 ? -4.406 36.688 11.633 1 97.38 57 PHE B C 1
ATOM 2579 O O . PHE B 1 57 ? -4.812 35.5 11.523 1 97.38 57 PHE B O 1
ATOM 2586 N N . GLU B 1 58 ? -4.523 37.562 10.68 1 96.81 58 GLU B N 1
ATOM 2587 C CA . GLU B 1 58 ? -5.164 37.219 9.414 1 96.81 58 GLU B CA 1
ATOM 2588 C C . GLU B 1 58 ? -4.332 36.188 8.641 1 96.81 58 GLU B C 1
ATOM 2590 O O . GLU B 1 58 ? -4.879 35.25 8.047 1 96.81 58 GLU B O 1
ATOM 2595 N N . GLU B 1 59 ? -3.076 36.375 8.664 1 97.81 59 GLU B N 1
ATOM 2596 C CA . GLU B 1 59 ? -2.184 35.438 8 1 97.81 59 GLU B CA 1
ATOM 2597 C C . GLU B 1 59 ? -2.24 34.062 8.672 1 97.81 59 GLU B C 1
ATOM 2599 O O . GLU B 1 59 ? -2.293 33.031 7.988 1 97.81 59 GLU B O 1
ATOM 2604 N N . ILE B 1 60 ? -2.275 34.031 9.938 1 97.88 60 ILE B N 1
ATOM 2605 C CA . ILE B 1 60 ? -2.322 32.781 10.688 1 97.88 60 ILE B CA 1
ATOM 2606 C C . ILE B 1 60 ? -3.643 32.062 10.414 1 97.88 60 ILE B C 1
ATOM 2608 O O . ILE B 1 60 ? -3.668 30.859 10.234 1 97.88 60 ILE B O 1
ATOM 2612 N N . ARG B 1 61 ? -4.66 32.844 10.414 1 97.69 61 ARG B N 1
ATOM 2613 C CA . ARG B 1 61 ? -5.961 32.25 10.094 1 97.69 61 ARG B CA 1
ATOM 2614 C C . ARG B 1 61 ? -5.938 31.578 8.727 1 97.69 61 ARG B C 1
ATOM 2616 O O . ARG B 1 61 ? -6.434 30.469 8.562 1 97.69 61 ARG B O 1
ATOM 2623 N N . ALA B 1 62 ? -5.371 32.219 7.727 1 97.88 62 ALA B N 1
ATOM 2624 C CA . ALA B 1 62 ? -5.289 31.703 6.371 1 97.88 62 ALA B CA 1
ATOM 2625 C C . ALA B 1 62 ? -4.441 30.438 6.328 1 97.88 62 ALA B C 1
ATOM 2627 O O . ALA B 1 62 ? -4.82 29.438 5.688 1 97.88 62 ALA B O 1
ATOM 2628 N N . THR B 1 63 ? -3.332 30.5 7.004 1 97.75 63 THR B N 1
ATOM 2629 C CA . THR B 1 63 ? -2.443 29.328 7.008 1 97.75 63 THR B CA 1
ATOM 2630 C C . THR B 1 63 ? -3.084 28.156 7.742 1 97.75 63 THR B C 1
ATOM 2632 O O . THR B 1 63 ? -2.906 27 7.348 1 97.75 63 THR B O 1
ATOM 2635 N N . SER B 1 64 ? -3.807 28.391 8.812 1 97.81 64 SER B N 1
ATOM 2636 C CA . SER B 1 64 ? -4.512 27.344 9.539 1 97.81 64 SER B CA 1
ATOM 2637 C C . SER B 1 64 ? -5.57 26.688 8.672 1 97.81 64 SER B C 1
ATOM 2639 O O . SER B 1 64 ? -5.723 25.453 8.695 1 97.81 64 SER B O 1
ATOM 2641 N N . GLN B 1 65 ? -6.242 27.469 7.906 1 97.12 65 GLN B N 1
ATOM 2642 C CA . GLN B 1 65 ? -7.246 26.938 6.996 1 97.12 65 GLN B CA 1
ATOM 2643 C C . GLN B 1 65 ? -6.609 26.047 5.93 1 97.12 65 GLN B C 1
ATOM 2645 O O . GLN B 1 65 ? -7.137 24.984 5.605 1 97.12 65 GLN B O 1
ATOM 2650 N N . ASN B 1 66 ? -5.512 26.5 5.402 1 97.94 66 ASN B N 1
ATOM 2651 C CA . ASN B 1 66 ? -4.773 25.703 4.426 1 97.94 66 ASN B CA 1
ATOM 2652 C C . ASN B 1 66 ? -4.32 24.375 5.016 1 97.94 66 ASN B C 1
ATOM 2654 O O . ASN B 1 66 ? -4.441 23.328 4.371 1 97.94 66 ASN B O 1
ATOM 2658 N N . THR B 1 67 ? -3.824 24.406 6.207 1 98.38 67 THR B N 1
ATOM 2659 C CA . THR B 1 67 ? -3.373 23.188 6.883 1 98.38 67 THR B CA 1
ATOM 2660 C C . THR B 1 67 ? -4.531 22.219 7.078 1 98.38 67 THR B C 1
ATOM 2662 O O . THR B 1 67 ? -4.395 21.016 6.816 1 98.38 67 THR B O 1
ATOM 2665 N N . SER B 1 68 ? -5.629 22.734 7.516 1 98.31 68 SER B N 1
ATOM 2666 C CA . SER B 1 68 ? -6.812 21.922 7.719 1 98.31 68 SER B CA 1
ATOM 2667 C C . SER B 1 68 ? -7.234 21.219 6.426 1 98.31 68 SER B C 1
ATOM 2669 O O . SER B 1 68 ? -7.484 20.016 6.418 1 98.31 68 SER B O 1
ATOM 2671 N N . GLN B 1 69 ? -7.273 21.953 5.332 1 98 69 GLN B N 1
ATOM 2672 C CA . GLN B 1 69 ? -7.68 21.406 4.039 1 98 69 GLN B CA 1
ATOM 2673 C C . GLN B 1 69 ? -6.703 20.344 3.559 1 98 69 GLN B C 1
ATOM 2675 O O . GLN B 1 69 ? -7.117 19.281 3.07 1 98 69 GLN B O 1
ATOM 2680 N N . ASN B 1 70 ? -5.469 20.656 3.717 1 98.19 70 ASN B N 1
ATOM 2681 C CA . ASN B 1 70 ? -4.453 19.688 3.291 1 98.19 70 ASN B CA 1
ATOM 2682 C C . ASN B 1 70 ? -4.504 18.422 4.125 1 98.19 70 ASN B C 1
ATOM 2684 O O . ASN B 1 70 ? -4.32 17.312 3.598 1 98.19 70 ASN B O 1
ATOM 2688 N N . ALA B 1 71 ? -4.742 18.547 5.402 1 97.88 71 ALA B N 1
ATOM 2689 C CA . ALA B 1 71 ? -4.875 17.375 6.273 1 97.88 71 ALA B CA 1
ATOM 2690 C C . ALA B 1 71 ? -6.055 16.5 5.848 1 97.88 71 ALA B C 1
ATOM 2692 O O . ALA B 1 71 ? -5.949 15.273 5.816 1 97.88 71 ALA B O 1
ATOM 2693 N N . ASP B 1 72 ? -7.121 17.156 5.465 1 97.69 72 ASP B N 1
ATOM 2694 C CA . ASP B 1 72 ? -8.305 16.438 5.012 1 97.69 72 ASP B CA 1
ATOM 2695 C C . ASP B 1 72 ? -8.023 15.664 3.725 1 97.69 72 ASP B C 1
ATOM 2697 O O . ASP B 1 72 ? -8.461 14.523 3.564 1 97.69 72 ASP B O 1
ATOM 2701 N N . LYS B 1 73 ? -7.312 16.281 2.84 1 97.88 73 LYS B N 1
ATOM 2702 C CA . LYS B 1 73 ? -6.961 15.625 1.581 1 97.88 73 LYS B CA 1
ATOM 2703 C C . LYS B 1 73 ? -6.074 14.406 1.821 1 97.88 73 LYS B C 1
ATOM 2705 O O . LYS B 1 73 ? -6.27 13.359 1.198 1 97.88 73 LYS B O 1
ATOM 2710 N N . ILE B 1 74 ? -5.176 14.531 2.711 1 97.81 74 ILE B N 1
ATOM 2711 C CA . ILE B 1 74 ? -4.293 13.414 3.039 1 97.81 74 ILE B CA 1
ATOM 2712 C C . ILE B 1 74 ? -5.113 12.266 3.621 1 97.81 74 ILE B C 1
ATOM 2714 O O . ILE B 1 74 ? -4.914 11.109 3.25 1 97.81 74 ILE B O 1
ATOM 2718 N N . ASP B 1 75 ? -5.996 12.625 4.492 1 97.38 75 ASP B N 1
ATOM 2719 C CA . ASP B 1 75 ? -6.848 11.617 5.113 1 97.38 75 ASP B CA 1
ATOM 2720 C C . ASP B 1 75 ? -7.633 10.836 4.059 1 97.38 75 ASP B C 1
ATOM 2722 O O . ASP B 1 75 ? -7.699 9.609 4.113 1 97.38 75 ASP B O 1
ATOM 2726 N N . THR B 1 76 ? -8.156 11.516 3.111 1 96.5 76 THR B N 1
ATOM 2727 C CA . THR B 1 76 ? -8.93 10.898 2.033 1 96.5 76 THR B CA 1
ATOM 2728 C C . THR B 1 76 ? -8.047 9.969 1.202 1 96.5 76 THR B C 1
ATOM 2730 O O . THR B 1 76 ? -8.461 8.875 0.837 1 96.5 76 THR B O 1
ATOM 2733 N N . MET B 1 77 ? -6.871 10.383 0.925 1 95.44 77 MET B N 1
ATOM 2734 C CA . MET B 1 77 ? -5.934 9.578 0.149 1 95.44 77 MET B CA 1
ATOM 2735 C C . MET B 1 77 ? -5.578 8.289 0.889 1 95.44 77 MET B C 1
ATOM 2737 O O . MET B 1 77 ? -5.504 7.223 0.283 1 95.44 77 MET B O 1
ATOM 2741 N N . MET B 1 78 ? -5.379 8.398 2.146 1 95.38 78 MET B N 1
ATOM 2742 C CA . MET B 1 78 ? -5.051 7.246 2.973 1 95.38 78 MET B CA 1
ATOM 2743 C C . MET B 1 78 ? -6.195 6.238 2.986 1 95.38 78 MET B C 1
ATOM 2745 O O . MET B 1 78 ? -5.969 5.031 2.895 1 95.38 78 MET B O 1
ATOM 2749 N N . ASP B 1 79 ? -7.395 6.766 3.059 1 95.25 79 ASP B N 1
ATOM 2750 C CA . ASP B 1 79 ? -8.57 5.902 2.996 1 95.25 79 ASP B CA 1
ATOM 2751 C C . ASP B 1 79 ? -8.633 5.16 1.665 1 95.25 79 ASP B C 1
ATOM 2753 O O . ASP B 1 79 ? -9.023 3.99 1.619 1 95.25 79 ASP B O 1
ATOM 2757 N N . GLY B 1 80 ? -8.273 5.84 0.617 1 94.88 80 GLY B N 1
ATOM 2758 C CA . GLY B 1 80 ? -8.234 5.215 -0.695 1 94.88 80 GLY B CA 1
ATOM 2759 C C . GLY B 1 80 ? -7.234 4.078 -0.782 1 94.88 80 GLY B C 1
ATOM 2760 O O . GLY B 1 80 ? -7.535 3.021 -1.346 1 94.88 80 GLY B O 1
ATOM 2761 N N . ILE B 1 81 ? -6.145 4.254 -0.153 1 94.88 81 ILE B N 1
ATOM 2762 C CA . ILE B 1 81 ? -5.125 3.211 -0.14 1 94.88 81 ILE B CA 1
ATOM 2763 C C . ILE B 1 81 ? -5.645 1.987 0.61 1 94.88 81 ILE B C 1
ATOM 2765 O O . ILE B 1 81 ? -5.527 0.858 0.128 1 94.88 81 ILE B O 1
ATOM 2769 N N . LEU B 1 82 ? -6.23 2.215 1.765 1 95.31 82 LEU B N 1
ATOM 2770 C CA . LEU B 1 82 ? -6.758 1.129 2.584 1 95.31 82 LEU B CA 1
ATOM 2771 C C . LEU B 1 82 ? -7.816 0.337 1.823 1 95.31 82 LEU B C 1
ATOM 2773 O O . LEU B 1 82 ? -7.797 -0.896 1.829 1 95.31 82 LEU B O 1
ATOM 2777 N N . SER B 1 83 ? -8.703 1.043 1.161 1 95.31 83 SER B N 1
ATOM 2778 C CA . SER B 1 83 ? -9.789 0.401 0.421 1 95.31 83 SER B CA 1
ATOM 2779 C C . SER B 1 83 ? -9.25 -0.437 -0.732 1 95.31 83 SER B C 1
ATOM 2781 O O . SER B 1 83 ? -9.656 -1.585 -0.917 1 95.31 83 SER B O 1
ATOM 2783 N N . LYS B 1 84 ? -8.32 0.092 -1.444 1 93.75 84 LYS B N 1
ATOM 2784 C CA . LYS B 1 84 ? -7.738 -0.621 -2.578 1 93.75 84 LYS B CA 1
ATOM 2785 C C . LYS B 1 84 ? -6.949 -1.84 -2.113 1 93.75 84 LYS B C 1
ATOM 2787 O O . LYS B 1 84 ? -7.07 -2.922 -2.689 1 93.75 84 LYS B O 1
ATOM 2792 N N . ASN B 1 85 ? -6.148 -1.684 -1.068 1 94.19 85 ASN B N 1
ATOM 2793 C CA . ASN B 1 85 ? -5.375 -2.799 -0.531 1 94.19 85 ASN B CA 1
ATOM 2794 C C . ASN B 1 85 ? -6.285 -3.902 0.005 1 94.19 85 ASN B C 1
ATOM 2796 O O . ASN B 1 85 ? -5.992 -5.086 -0.164 1 94.19 85 ASN B O 1
ATOM 2800 N N . ALA B 1 86 ? -7.371 -3.475 0.626 1 93.75 86 ALA B N 1
ATOM 2801 C CA . ALA B 1 86 ? -8.312 -4.465 1.143 1 93.75 86 ALA B CA 1
ATOM 2802 C C . ALA B 1 86 ? -8.938 -5.273 0.009 1 93.75 86 ALA B C 1
ATOM 2804 O O . ALA B 1 86 ? -9.055 -6.5 0.104 1 93.75 86 ALA B O 1
ATOM 2805 N N . SER B 1 87 ? -9.312 -4.648 -1.054 1 94.25 87 SER B N 1
ATOM 2806 C CA . SER B 1 87 ? -9.883 -5.312 -2.223 1 94.25 87 SER B CA 1
ATOM 2807 C C . SER B 1 87 ? -8.875 -6.273 -2.85 1 94.25 87 SER B C 1
ATOM 2809 O O . SER B 1 87 ? -9.211 -7.43 -3.129 1 94.25 87 SER B O 1
ATOM 2811 N N . THR B 1 88 ? -7.68 -5.84 -3.006 1 94.25 88 THR B N 1
ATOM 2812 C CA . THR B 1 88 ? -6.633 -6.684 -3.57 1 94.25 88 THR B CA 1
ATOM 2813 C C . THR B 1 88 ? -6.309 -7.844 -2.637 1 94.25 88 THR B C 1
ATOM 2815 O O . THR B 1 88 ? -6.094 -8.969 -3.09 1 94.25 88 THR B O 1
ATOM 2818 N N . GLY B 1 89 ? -6.297 -7.531 -1.322 1 93.81 89 GLY B N 1
ATOM 2819 C CA . GLY B 1 89 ? -6.055 -8.578 -0.343 1 93.81 89 GLY B CA 1
ATOM 2820 C C . GLY B 1 89 ? -7.066 -9.703 -0.413 1 93.81 89 GLY B C 1
ATOM 2821 O O . GLY B 1 89 ? -6.703 -10.875 -0.286 1 93.81 89 GLY B O 1
ATOM 2822 N N . THR B 1 90 ? -8.312 -9.383 -0.651 1 93.81 90 THR B N 1
ATOM 2823 C CA . THR B 1 90 ? -9.367 -10.383 -0.781 1 93.81 90 THR B CA 1
ATOM 2824 C C . THR B 1 90 ? -9.125 -11.273 -1.993 1 93.81 90 THR B C 1
ATOM 2826 O O . THR B 1 90 ? -9.273 -12.492 -1.912 1 93.81 90 THR B O 1
ATOM 2829 N N . GLU B 1 91 ? -8.734 -10.719 -3.078 1 92.19 91 GLU B N 1
ATOM 2830 C CA . GLU B 1 91 ? -8.414 -11.477 -4.285 1 92.19 91 GLU B CA 1
ATOM 2831 C C . GLU B 1 91 ? -7.234 -12.422 -4.043 1 92.19 91 GLU B C 1
ATOM 2833 O O . GLU B 1 91 ? -7.266 -13.578 -4.465 1 92.19 91 GLU B O 1
ATOM 2838 N N . ILE B 1 92 ? -6.285 -11.961 -3.326 1 92.94 92 ILE B N 1
ATOM 2839 C CA . ILE B 1 92 ? -5.082 -12.75 -3.07 1 92.94 92 ILE B CA 1
ATOM 2840 C C . ILE B 1 92 ? -5.422 -13.922 -2.156 1 92.94 92 ILE B C 1
ATOM 2842 O O . ILE B 1 92 ? -4.902 -15.031 -2.338 1 92.94 92 ILE B O 1
ATOM 2846 N N . THR B 1 93 ? -6.266 -13.688 -1.204 1 91.69 93 THR B N 1
ATOM 2847 C CA . THR B 1 93 ? -6.68 -14.766 -0.313 1 91.69 93 THR B CA 1
ATOM 2848 C C . THR B 1 93 ? -7.348 -15.891 -1.1 1 91.69 93 THR B C 1
ATOM 2850 O O . THR B 1 93 ? -7.102 -17.078 -0.837 1 91.69 93 THR B O 1
ATOM 2853 N N . GLN B 1 94 ? -8.094 -15.531 -2.096 1 90.44 94 GLN B N 1
ATOM 2854 C CA . GLN B 1 94 ? -8.711 -16.516 -2.973 1 90.44 94 GLN B CA 1
ATOM 2855 C C . GLN B 1 94 ? -7.66 -17.266 -3.785 1 90.44 94 GLN B C 1
ATOM 2857 O O . GLN B 1 94 ? -7.777 -18.484 -3.998 1 90.44 94 GLN B O 1
ATOM 2862 N N . ARG B 1 95 ? -6.664 -16.578 -4.172 1 89.25 95 ARG B N 1
ATOM 2863 C CA . ARG B 1 95 ? -5.609 -17.203 -4.965 1 89.25 95 ARG B CA 1
ATOM 2864 C C . ARG B 1 95 ? -4.824 -18.219 -4.129 1 89.25 95 ARG B C 1
ATOM 2866 O O . ARG B 1 95 ? -4.379 -19.25 -4.648 1 89.25 95 ARG B O 1
ATOM 2873 N N . VAL B 1 96 ? -4.633 -17.953 -2.871 1 88.69 96 VAL B N 1
ATOM 2874 C CA . VAL B 1 96 ? -3.955 -18.891 -1.986 1 88.69 96 VAL B CA 1
ATOM 2875 C C . VAL B 1 96 ? -4.738 -20.203 -1.927 1 88.69 96 VAL B C 1
ATOM 2877 O O . VAL B 1 96 ? -4.148 -21.297 -1.922 1 88.69 96 VAL B O 1
ATOM 2880 N N . GLN B 1 97 ? -6.035 -20.141 -2.014 1 89.19 97 GLN B N 1
ATOM 2881 C CA . GLN B 1 97 ? -6.867 -21.328 -2.049 1 89.19 97 GLN B CA 1
ATOM 2882 C C . GLN B 1 97 ? -6.691 -22.094 -3.365 1 89.19 97 GLN B C 1
ATOM 2884 O O . GLN B 1 97 ? -6.648 -23.312 -3.381 1 89.19 97 GLN B O 1
ATOM 2889 N N . ASP B 1 98 ? -6.566 -21.344 -4.398 1 88.75 98 ASP B N 1
ATOM 2890 C CA . ASP B 1 98 ? -6.332 -21.953 -5.707 1 88.75 98 ASP B CA 1
ATOM 2891 C C . ASP B 1 98 ? -5.004 -22.703 -5.73 1 88.75 98 ASP B C 1
ATOM 2893 O O . ASP B 1 98 ? -4.898 -23.766 -6.359 1 88.75 98 ASP B O 1
ATOM 2897 N N . ILE B 1 99 ? -4.047 -22.188 -4.992 1 89.06 99 ILE B N 1
ATOM 2898 C CA . ILE B 1 99 ? -2.74 -22.844 -4.938 1 89.06 99 ILE B CA 1
ATOM 2899 C C . ILE B 1 99 ? -2.857 -24.172 -4.215 1 89.06 99 ILE B C 1
ATOM 2901 O O . ILE B 1 99 ? -2.279 -25.172 -4.648 1 89.06 99 ILE B O 1
ATOM 2905 N N . ASN B 1 100 ? -3.637 -24.188 -3.188 1 88.62 100 ASN B N 1
ATOM 2906 C CA . ASN B 1 100 ? -3.83 -25.438 -2.459 1 88.62 100 ASN B CA 1
ATOM 2907 C C . ASN B 1 100 ? -4.477 -26.5 -3.336 1 88.62 100 ASN B C 1
ATOM 2909 O O . ASN B 1 100 ? -4.078 -27.672 -3.301 1 88.62 100 ASN B O 1
ATOM 2913 N N . GLN B 1 101 ? -5.375 -26.078 -4.148 1 88.31 101 GLN B N 1
ATOM 2914 C CA . GLN B 1 101 ? -6.016 -27 -5.078 1 88.31 101 GLN B CA 1
ATOM 2915 C C . GLN B 1 101 ? -5.031 -27.469 -6.145 1 88.31 101 GLN B C 1
ATOM 2917 O O . GLN B 1 101 ? -5.051 -28.641 -6.531 1 88.31 101 GLN B O 1
ATOM 2922 N N . ALA B 1 102 ? -4.18 -26.562 -6.547 1 87.25 102 ALA B N 1
ATOM 2923 C CA . ALA B 1 102 ? -3.182 -26.922 -7.555 1 87.25 102 ALA B CA 1
ATOM 2924 C C . ALA B 1 102 ? -2.164 -27.906 -6.996 1 87.25 102 ALA B C 1
ATOM 2926 O O . ALA B 1 102 ? -1.732 -28.828 -7.699 1 87.25 102 ALA B O 1
ATOM 2927 N N . VAL B 1 103 ? -1.797 -27.781 -5.762 1 87.62 103 VAL B N 1
ATOM 2928 C CA . VAL B 1 103 ? -0.874 -28.703 -5.109 1 87.62 103 VAL B CA 1
ATOM 2929 C C . VAL B 1 103 ? -1.499 -30.094 -5.035 1 87.62 103 VAL B C 1
ATOM 2931 O O . VAL B 1 103 ? -0.835 -31.094 -5.312 1 87.62 103 VAL B O 1
ATOM 2934 N N . GLU B 1 104 ? -2.762 -30.141 -4.766 1 89.31 104 GLU B N 1
ATOM 2935 C CA . GLU B 1 104 ? -3.471 -31.422 -4.758 1 89.31 104 GLU B CA 1
ATOM 2936 C C . GLU B 1 104 ? -3.506 -32.031 -6.152 1 89.31 104 GLU B C 1
ATOM 2938 O O . GLU B 1 104 ? -3.391 -33.25 -6.301 1 89.31 104 GLU B O 1
ATOM 2943 N N . GLY B 1 105 ? -3.656 -31.141 -7.082 1 86.62 105 GLY B N 1
ATOM 2944 C CA . GLY B 1 105 ? -3.629 -31.609 -8.461 1 86.62 105 GLY B CA 1
ATOM 2945 C C . GLY B 1 105 ? -2.311 -32.25 -8.844 1 86.62 105 GLY B C 1
ATOM 2946 O O . GLY B 1 105 ? -2.291 -33.281 -9.531 1 86.62 105 GLY B O 1
ATOM 2947 N N . THR B 1 106 ? -1.209 -31.719 -8.32 1 87.19 106 THR B N 1
ATOM 2948 C CA . THR B 1 106 ? 0.099 -32.281 -8.609 1 87.19 106 THR B CA 1
ATOM 2949 C C . THR B 1 106 ? 0.239 -33.656 -7.957 1 87.19 106 THR B C 1
ATOM 2951 O O . THR B 1 106 ? 0.834 -34.594 -8.539 1 87.19 106 THR B O 1
ATOM 2954 N N . ALA B 1 107 ? -0.347 -33.812 -6.812 1 88.19 107 ALA B N 1
ATOM 2955 C CA . ALA B 1 107 ? -0.313 -35.125 -6.129 1 88.19 107 ALA B CA 1
ATOM 2956 C C . ALA B 1 107 ? -1.111 -36.156 -6.898 1 88.19 107 ALA B C 1
ATOM 2958 O O . ALA B 1 107 ? -0.679 -37.312 -7.027 1 88.19 107 ALA B O 1
ATOM 2959 N N . ARG B 1 108 ? -2.225 -35.75 -7.434 1 89.62 108 ARG B N 1
ATOM 2960 C CA . ARG B 1 108 ? -3.035 -36.656 -8.242 1 89.62 108 ARG B CA 1
ATOM 2961 C C . ARG B 1 108 ? -2.293 -37.062 -9.508 1 89.62 108 ARG B C 1
ATOM 2963 O O . ARG B 1 108 ? -2.309 -38.25 -9.883 1 89.62 108 ARG B O 1
ATOM 2970 N N . LEU B 1 109 ? -1.63 -36.125 -10.102 1 87.75 109 LEU B N 1
ATOM 2971 C CA . LEU B 1 109 ? -0.856 -36.438 -11.297 1 87.75 109 LEU B CA 1
ATOM 2972 C C . LEU B 1 109 ? 0.274 -37.406 -10.984 1 87.75 109 LEU B C 1
ATOM 2974 O O . LEU B 1 109 ? 0.516 -38.344 -11.742 1 87.75 109 LEU B O 1
ATOM 2978 N N . SER B 1 110 ? 0.917 -37.188 -9.867 1 87.88 110 SER B N 1
ATOM 2979 C CA . SER B 1 110 ? 1.989 -38.094 -9.445 1 87.88 110 SER B CA 1
ATOM 2980 C C . SER B 1 110 ? 1.484 -39.5 -9.289 1 87.88 110 SER B C 1
ATOM 2982 O O . SER B 1 110 ? 2.154 -40.469 -9.695 1 87.88 110 SER B O 1
ATOM 2984 N N . SER B 1 111 ? 0.305 -39.656 -8.75 1 91 111 SER B N 1
ATOM 2985 C CA . SER B 1 111 ? -0.284 -40.969 -8.57 1 91 111 SER B CA 1
ATOM 2986 C C . SER B 1 111 ? -0.614 -41.625 -9.906 1 91 111 SER B C 1
ATOM 2988 O O . SER B 1 111 ? -0.373 -42.812 -10.102 1 91 111 SER B O 1
ATOM 2990 N N . LEU B 1 112 ? -1.154 -40.844 -10.773 1 88.81 112 LEU B N 1
ATOM 2991 C CA . LEU B 1 112 ? -1.479 -41.344 -12.102 1 88.81 112 LEU B CA 1
ATOM 2992 C C . LEU B 1 112 ? -0.221 -41.812 -12.828 1 88.81 112 LEU B C 1
ATOM 2994 O O . LEU B 1 112 ? -0.234 -42.812 -13.516 1 88.81 112 LEU B O 1
ATOM 2998 N N . PHE B 1 113 ? 0.86 -41.125 -12.555 1 85.88 113 PHE B N 1
ATOM 2999 C CA . PHE B 1 113 ? 2.123 -41.469 -13.188 1 85.88 113 PHE B CA 1
ATOM 3000 C C . PHE B 1 113 ? 2.67 -42.781 -12.602 1 85.88 113 PHE B C 1
ATOM 3002 O O . PHE B 1 113 ? 3.234 -43.594 -13.32 1 85.88 113 PHE B O 1
ATOM 3009 N N . ALA B 1 114 ? 2.533 -42.906 -11.352 1 88.25 114 ALA B N 1
ATOM 3010 C CA . ALA B 1 114 ? 2.939 -44.156 -10.719 1 88.25 114 ALA B CA 1
ATOM 3011 C C . ALA B 1 114 ? 2.156 -45.344 -11.289 1 88.25 114 ALA B C 1
ATOM 3013 O O . ALA B 1 114 ? 2.719 -46.406 -11.531 1 88.25 114 ALA B O 1
ATOM 3014 N N . ASP B 1 115 ? 0.907 -45.094 -11.578 1 89.75 115 ASP B N 1
ATOM 3015 C CA . ASP B 1 115 ? 0.067 -46.125 -12.188 1 89.75 115 ASP B CA 1
ATOM 3016 C C . ASP B 1 115 ? 0.552 -46.438 -13.594 1 89.75 115 ASP B C 1
ATOM 3018 O O . ASP B 1 115 ? 0.614 -47.625 -13.961 1 89.75 115 ASP B O 1
ATOM 3022 N N . LEU B 1 116 ? 0.909 -45.469 -14.336 1 87.75 116 LEU B N 1
ATOM 3023 C CA . LEU B 1 116 ? 1.411 -45.688 -15.688 1 87.75 116 LEU B CA 1
ATOM 3024 C C . LEU B 1 116 ? 2.709 -46.469 -15.672 1 87.75 116 LEU B C 1
ATOM 3026 O O . LEU B 1 116 ? 2.906 -47.375 -16.5 1 87.75 116 LEU B O 1
ATOM 3030 N N . ALA B 1 117 ? 3.559 -46.125 -14.734 1 87.56 117 ALA B N 1
ATOM 3031 C CA . ALA B 1 117 ? 4.82 -46.844 -14.609 1 87.56 117 ALA B CA 1
ATOM 3032 C C . ALA B 1 117 ? 4.582 -48.312 -14.32 1 87.56 117 ALA B C 1
ATOM 3034 O O . ALA B 1 117 ? 5.258 -49.188 -14.883 1 87.56 117 ALA B O 1
ATOM 3035 N N . GLU B 1 118 ? 3.607 -48.594 -13.484 1 91.44 118 GLU B N 1
ATOM 3036 C CA . GLU B 1 118 ? 3.275 -49.969 -13.148 1 91.44 118 GLU B CA 1
ATOM 3037 C C . GLU B 1 118 ? 2.713 -50.719 -14.359 1 91.44 118 GLU B C 1
ATOM 3039 O O . GLU B 1 118 ? 3.057 -51.875 -14.602 1 91.44 118 GLU B O 1
ATOM 3044 N N . LYS B 1 119 ? 1.879 -50 -15.078 1 90.06 119 LYS B N 1
ATOM 3045 C CA . LYS B 1 119 ? 1.325 -50.594 -16.281 1 90.06 119 LYS B CA 1
ATOM 3046 C C . LYS B 1 119 ? 2.424 -50.906 -17.297 1 90.06 119 LYS B C 1
ATOM 3048 O O . LYS B 1 119 ? 2.398 -51.938 -17.953 1 90.06 119 LYS B O 1
ATOM 3053 N N . ALA B 1 120 ? 3.361 -50 -17.422 1 90.5 120 ALA B N 1
ATOM 3054 C CA . ALA B 1 120 ? 4.484 -50.219 -18.328 1 90.5 120 ALA B CA 1
ATOM 3055 C C . ALA B 1 120 ? 5.289 -51.438 -17.922 1 90.5 120 ALA B C 1
ATOM 3057 O O . ALA B 1 120 ? 5.68 -52.25 -18.781 1 90.5 120 ALA B O 1
ATOM 3058 N N . LYS B 1 121 ? 5.492 -51.656 -16.672 1 92.31 121 LYS B N 1
ATOM 3059 C CA . LYS B 1 121 ? 6.207 -52.812 -16.156 1 92.31 121 LYS B CA 1
ATOM 3060 C C . LYS B 1 121 ? 5.453 -54.125 -16.469 1 92.31 121 LYS B C 1
ATOM 3062 O O . LYS B 1 121 ? 6.059 -55.125 -16.828 1 92.31 121 LYS B O 1
ATOM 3067 N N . SER B 1 122 ? 4.164 -54.031 -16.328 1 94.25 122 SER B N 1
ATOM 3068 C CA . SER B 1 122 ? 3.328 -55.188 -16.641 1 94.25 122 SER B CA 1
ATOM 3069 C C . SER B 1 122 ? 3.439 -55.562 -18.109 1 94.25 122 SER B C 1
ATOM 3071 O O . SER B 1 122 ? 3.58 -56.75 -18.422 1 94.25 122 SER B O 1
ATOM 3073 N N . ILE B 1 123 ? 3.459 -54.594 -18.922 1 94.75 123 ILE B N 1
ATOM 3074 C CA . ILE B 1 123 ? 3.58 -54.875 -20.344 1 94.75 123 ILE B CA 1
ATOM 3075 C C . ILE B 1 123 ? 4.945 -55.469 -20.641 1 94.75 123 ILE B C 1
ATOM 3077 O O . ILE B 1 123 ? 5.051 -56.438 -21.422 1 94.75 123 ILE B O 1
ATOM 3081 N N . ALA B 1 124 ? 5.938 -54.969 -20.047 1 94.5 124 ALA B N 1
ATOM 3082 C CA . ALA B 1 124 ? 7.289 -55.5 -20.234 1 94.5 124 ALA B CA 1
ATOM 3083 C C . ALA B 1 124 ? 7.359 -56.969 -19.844 1 94.5 124 ALA B C 1
ATOM 3085 O O . ALA B 1 124 ? 7.93 -57.781 -20.578 1 94.5 124 ALA B O 1
ATOM 3086 N N . SER B 1 125 ? 6.758 -57.281 -18.766 1 96.69 125 SER B N 1
ATOM 3087 C CA . SER B 1 125 ? 6.766 -58.656 -18.281 1 96.69 125 SER B CA 1
ATOM 3088 C C . SER B 1 125 ? 6.043 -59.594 -19.234 1 96.69 125 SER B C 1
ATOM 3090 O O . SER B 1 125 ? 6.559 -60.656 -19.578 1 96.69 125 SER B O 1
ATOM 3092 N N . VAL B 1 126 ? 4.887 -59.188 -19.656 1 97.38 126 VAL B N 1
ATOM 3093 C CA . VAL B 1 126 ? 4.094 -60.031 -20.547 1 97.38 126 VAL B CA 1
ATOM 3094 C C . VAL B 1 126 ? 4.824 -60.188 -21.891 1 97.38 126 VAL B C 1
ATOM 3096 O O . VAL B 1 126 ? 4.797 -61.25 -22.484 1 97.38 126 VAL B O 1
ATOM 3099 N N . THR B 1 127 ? 5.438 -59.125 -22.297 1 97.19 127 THR B N 1
ATOM 3100 C CA . THR B 1 127 ? 6.211 -59.156 -23.547 1 97.19 127 THR B CA 1
ATOM 3101 C C . THR B 1 127 ? 7.359 -60.156 -23.422 1 97.19 127 THR B C 1
ATOM 3103 O O . THR B 1 127 ? 7.668 -60.906 -24.359 1 97.19 127 THR B O 1
ATOM 3106 N N . GLY B 1 128 ? 7.977 -60.188 -22.297 1 97.25 128 GLY B N 1
ATOM 3107 C CA . GLY B 1 128 ? 8.992 -61.188 -22.031 1 97.25 128 GLY B CA 1
ATOM 3108 C C . GLY B 1 128 ? 8.469 -62.625 -22.156 1 97.25 128 GLY B C 1
ATOM 3109 O O . GLY B 1 128 ? 9.133 -63.469 -22.734 1 97.25 128 GLY B O 1
ATOM 3110 N N . SER B 1 129 ? 7.281 -62.844 -21.688 1 97.88 129 SER B N 1
ATOM 3111 C CA . SER B 1 129 ? 6.656 -64.188 -21.797 1 97.88 129 SER B CA 1
ATOM 3112 C C . SER B 1 129 ? 6.375 -64.5 -23.25 1 97.88 129 SER B C 1
ATOM 3114 O O . SER B 1 129 ? 6.531 -65.688 -23.641 1 97.88 129 SER B O 1
ATOM 3116 N N . ILE B 1 130 ? 6.012 -63.531 -23.969 1 98 130 ILE B N 1
ATOM 3117 C CA . ILE B 1 130 ? 5.766 -63.75 -25.375 1 98 130 ILE B CA 1
ATOM 3118 C C . ILE B 1 130 ? 7.062 -64.188 -26.062 1 98 130 ILE B C 1
ATOM 3120 O O . ILE B 1 130 ? 7.07 -65.062 -26.891 1 98 130 ILE B O 1
ATOM 3124 N N . GLN B 1 131 ? 8.07 -63.5 -25.766 1 97.44 131 GLN B N 1
ATOM 3125 C CA . GLN B 1 131 ? 9.375 -63.844 -26.328 1 97.44 131 GLN B CA 1
ATOM 3126 C C . GLN B 1 131 ? 9.766 -65.312 -25.969 1 97.44 131 GLN B C 1
ATOM 3128 O O . GLN B 1 131 ? 10.273 -66 -26.828 1 97.44 131 GLN B O 1
ATOM 3133 N N . ASP B 1 132 ? 9.523 -65.688 -24.766 1 97.75 132 ASP B N 1
ATOM 3134 C CA . ASP B 1 132 ? 9.828 -67 -24.328 1 97.75 132 ASP B CA 1
ATOM 3135 C C . ASP B 1 132 ? 9.023 -68.062 -25.125 1 97.75 132 ASP B C 1
ATOM 3137 O O . ASP B 1 132 ? 9.562 -69.062 -25.562 1 97.75 132 ASP B O 1
ATOM 3141 N N . VAL B 1 133 ? 7.816 -67.75 -25.297 1 97.88 133 VAL B N 1
ATOM 3142 C CA . VAL B 1 133 ? 6.941 -68.625 -26.031 1 97.88 133 VAL B CA 1
ATOM 3143 C C . VAL B 1 133 ? 7.391 -68.75 -27.484 1 97.88 133 VAL B C 1
ATOM 3145 O O . VAL B 1 133 ? 7.371 -69.812 -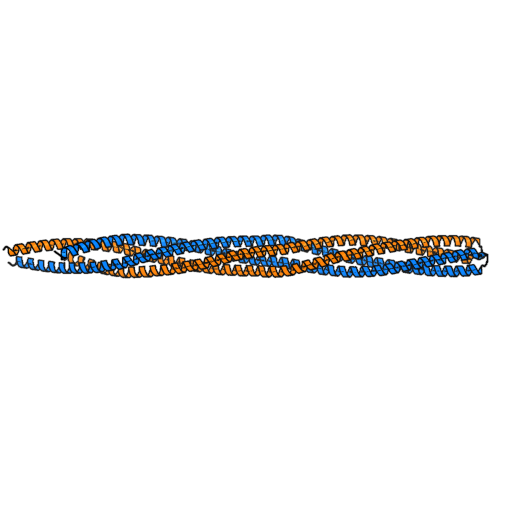28.094 1 97.88 133 VAL B O 1
ATOM 3148 N N . SER B 1 134 ? 7.707 -67.562 -28 1 97.62 134 SER B N 1
ATOM 3149 C CA . SER B 1 134 ? 8.211 -67.562 -29.375 1 97.62 134 SER B CA 1
ATOM 3150 C C . SER B 1 134 ? 9.445 -68.438 -29.531 1 97.62 134 SER B C 1
ATOM 3152 O O . SER B 1 134 ? 9.547 -69.188 -30.5 1 97.62 134 SER B O 1
ATOM 3154 N N . ASP B 1 135 ? 10.367 -68.375 -28.656 1 97.5 135 ASP B N 1
ATOM 3155 C CA . ASP B 1 135 ? 11.586 -69.188 -28.688 1 97.5 135 ASP B CA 1
ATOM 3156 C C . ASP B 1 135 ? 11.258 -70.688 -28.594 1 97.5 135 ASP B C 1
ATOM 3158 O O . ASP B 1 135 ? 11.828 -71.5 -29.312 1 97.5 135 ASP B O 1
ATOM 3162 N N . ARG B 1 136 ? 10.359 -71 -27.75 1 97.88 136 ARG B N 1
ATOM 3163 C CA . ARG B 1 136 ? 9.961 -72.375 -27.578 1 97.88 136 ARG B CA 1
ATOM 3164 C C . ARG B 1 136 ? 9.289 -72.938 -28.828 1 97.88 136 ARG B C 1
ATOM 3166 O O . ARG B 1 136 ? 9.531 -74.062 -29.25 1 97.88 136 ARG B O 1
ATOM 3173 N N . THR B 1 137 ? 8.484 -72.062 -29.375 1 97.38 137 THR B N 1
ATOM 3174 C CA . THR B 1 137 ? 7.809 -72.438 -30.609 1 97.38 137 THR B CA 1
ATOM 3175 C C . THR B 1 137 ? 8.82 -72.625 -31.75 1 97.38 137 THR B C 1
ATOM 3177 O O . THR B 1 137 ? 8.688 -73.562 -32.562 1 97.38 137 THR B O 1
ATOM 3180 N N . ASN B 1 138 ? 9.695 -71.75 -31.797 1 96.31 138 ASN B N 1
ATOM 3181 C CA . ASN B 1 138 ? 10.75 -71.875 -32.812 1 96.31 138 ASN B CA 1
ATOM 3182 C C . ASN B 1 138 ? 11.523 -73.188 -32.656 1 96.31 138 ASN B C 1
ATOM 3184 O O . ASN B 1 138 ? 11.797 -73.812 -33.656 1 96.31 138 ASN B O 1
ATOM 3188 N N . ILE B 1 139 ? 11.859 -73.562 -31.5 1 96.19 139 ILE B N 1
ATOM 3189 C CA . ILE B 1 139 ? 12.586 -74.812 -31.234 1 96.19 139 ILE B CA 1
ATOM 3190 C C . ILE B 1 139 ? 11.727 -76 -31.625 1 96.19 139 ILE B C 1
ATOM 3192 O O . ILE B 1 139 ? 12.219 -76.938 -32.25 1 96.19 139 ILE B O 1
ATOM 3196 N N . LEU B 1 140 ? 10.477 -75.938 -31.297 1 95.56 140 LEU B N 1
ATOM 3197 C CA . LEU B 1 140 ? 9.562 -77 -31.672 1 95.56 140 LEU B CA 1
ATOM 3198 C C . LEU B 1 140 ? 9.477 -77.125 -33.188 1 95.56 140 LEU B C 1
ATOM 3200 O O . LEU B 1 140 ? 9.414 -78.25 -33.688 1 95.56 140 LEU B O 1
ATOM 3204 N N . ALA B 1 141 ? 9.484 -76 -33.812 1 95.19 141 ALA B N 1
ATOM 3205 C CA . ALA B 1 141 ? 9.406 -76 -35.25 1 95.19 141 ALA B CA 1
ATOM 3206 C C . ALA B 1 141 ? 10.672 -76.625 -35.875 1 95.19 141 ALA B C 1
ATOM 3208 O O . ALA B 1 141 ? 10.602 -77.312 -36.875 1 95.19 141 ALA B O 1
ATOM 3209 N N . ILE B 1 142 ? 11.773 -76.375 -35.344 1 94.19 142 ILE B N 1
ATOM 3210 C CA . ILE B 1 142 ? 13.031 -76.938 -35.812 1 94.19 142 ILE B CA 1
ATOM 3211 C C . ILE B 1 142 ? 13.008 -78.5 -35.625 1 94.19 142 ILE B C 1
ATOM 3213 O O . ILE B 1 142 ? 13.328 -79.25 -36.531 1 94.19 142 ILE B O 1
ATOM 3217 N N . ASN B 1 143 ? 12.57 -78.875 -34.5 1 91.06 143 ASN B N 1
ATOM 3218 C CA . ASN B 1 143 ? 12.484 -80.312 -34.219 1 91.06 143 ASN B CA 1
ATOM 3219 C C . ASN B 1 143 ? 11.5 -81 -35.156 1 91.06 143 ASN B C 1
ATOM 3221 O O . ASN B 1 143 ? 11.766 -82.125 -35.625 1 91.06 143 ASN B O 1
ATOM 3225 N N . ALA B 1 144 ? 10.469 -80.312 -35.375 1 91.69 144 ALA B N 1
ATOM 3226 C CA . ALA B 1 144 ? 9.469 -80.875 -36.281 1 91.69 144 ALA B CA 1
ATOM 3227 C C . ALA B 1 144 ? 10.031 -80.938 -37.719 1 91.69 144 ALA B C 1
ATOM 3229 O O . ALA B 1 144 ? 9.727 -81.875 -38.438 1 91.69 144 ALA B O 1
ATOM 3230 N N . SER B 1 145 ? 10.805 -80.062 -38.094 1 92.31 145 SER B N 1
ATOM 3231 C CA . SER B 1 145 ? 11.414 -80.062 -39.406 1 92.31 145 SER B CA 1
ATOM 3232 C C . SER B 1 145 ? 12.398 -81.25 -39.531 1 92.31 145 SER B C 1
ATOM 3234 O O . SER B 1 145 ? 12.484 -81.875 -40.594 1 92.31 145 SER B O 1
ATOM 3236 N N . ILE B 1 146 ? 13.078 -81.5 -38.594 1 90.25 146 ILE B N 1
ATOM 3237 C CA . ILE B 1 146 ? 14.039 -82.625 -38.562 1 90.25 146 ILE B CA 1
ATOM 3238 C C . ILE B 1 146 ? 13.297 -83.938 -38.656 1 90.25 146 ILE B C 1
ATOM 3240 O O . ILE B 1 146 ? 13.672 -84.812 -39.438 1 90.25 146 ILE B O 1
ATOM 3244 N N . GLU B 1 147 ? 12.25 -84.062 -37.844 1 86.75 147 GLU B N 1
ATOM 3245 C CA . GLU B 1 147 ? 11.461 -85.312 -37.875 1 86.75 147 GLU B CA 1
ATOM 3246 C C . GLU B 1 147 ? 10.812 -85.5 -39.25 1 86.75 147 GLU B C 1
ATOM 3248 O O . GLU B 1 147 ? 10.75 -86.625 -39.75 1 86.75 147 GLU B O 1
ATOM 3253 N N . ALA B 1 148 ? 10.391 -84.375 -39.812 1 89.88 148 ALA B N 1
ATOM 3254 C CA . ALA B 1 148 ? 9.773 -84.438 -41.125 1 89.88 148 ALA B CA 1
ATOM 3255 C C . ALA B 1 148 ? 10.789 -84.938 -42.188 1 89.88 148 ALA B C 1
ATOM 3257 O O . ALA B 1 148 ? 10.445 -85.688 -43.094 1 89.88 148 ALA B O 1
ATOM 3258 N N . ALA B 1 149 ? 11.945 -84.5 -42.125 1 89.38 149 ALA B N 1
ATOM 3259 C CA . ALA B 1 149 ? 13 -84.938 -43.031 1 89.38 149 ALA B CA 1
ATOM 3260 C C . ALA B 1 149 ? 13.297 -86.438 -42.875 1 89.38 149 ALA B C 1
ATOM 3262 O O . ALA B 1 149 ? 13.508 -87.125 -43.875 1 89.38 149 ALA B O 1
ATOM 3263 N N . ARG B 1 150 ? 13.266 -86.938 -41.719 1 86.69 150 ARG B N 1
ATOM 3264 C CA . ARG B 1 150 ? 13.555 -88.312 -41.406 1 86.69 150 ARG B CA 1
ATOM 3265 C C . ARG B 1 150 ? 12.461 -89.25 -41.938 1 86.69 150 ARG B C 1
ATOM 3267 O O . ARG B 1 150 ? 12.727 -90.375 -42.281 1 86.69 150 ARG B O 1
ATOM 3274 N N . ALA B 1 151 ? 11.25 -88.688 -42.062 1 85.19 151 ALA B N 1
ATOM 3275 C CA . ALA B 1 151 ? 10.109 -89.438 -42.469 1 85.19 151 ALA B CA 1
ATOM 3276 C C . ALA B 1 151 ? 10.023 -89.562 -44 1 85.19 151 ALA B C 1
ATOM 3278 O O . ALA B 1 151 ? 9.125 -90.188 -44.531 1 85.19 151 ALA B O 1
ATOM 3279 N N . GLY B 1 152 ? 10.992 -88.938 -44.75 1 84.88 152 GLY B N 1
ATOM 3280 C CA . GLY B 1 152 ? 11.109 -89.062 -46.219 1 84.88 152 GLY B CA 1
ATOM 3281 C C . GLY B 1 152 ? 9.938 -88.438 -46.969 1 84.88 152 GLY B C 1
ATOM 3282 O O . GLY B 1 152 ? 9.562 -87.312 -46.719 1 84.88 152 GLY B O 1
ATOM 3283 N N . ALA B 1 153 ? 9.242 -89.312 -47.812 1 83.69 153 ALA B N 1
ATOM 3284 C CA . ALA B 1 153 ? 8.195 -88.812 -48.719 1 83.69 153 ALA B CA 1
ATOM 3285 C C . ALA B 1 153 ? 6.922 -88.5 -47.938 1 83.69 153 ALA B C 1
ATOM 3287 O O . ALA B 1 153 ? 6.219 -87.562 -48.281 1 83.69 153 ALA B O 1
ATOM 3288 N N . VAL B 1 154 ? 6.699 -89.188 -46.812 1 82 154 VAL B N 1
ATOM 3289 C CA . VAL B 1 154 ? 5.492 -89 -46.031 1 82 154 VAL B CA 1
ATOM 3290 C C . VAL B 1 154 ? 5.582 -87.688 -45.219 1 82 154 VAL B C 1
ATOM 3292 O O . VAL B 1 154 ? 4.559 -87.125 -44.875 1 82 154 VAL B O 1
ATOM 3295 N N . GLY B 1 155 ? 6.836 -87.188 -45.094 1 86.69 155 GLY B N 1
ATOM 3296 C CA . GLY B 1 155 ? 7.062 -86.062 -44.25 1 86.69 155 GLY B CA 1
ATOM 3297 C C . GLY B 1 155 ? 7.121 -84.75 -45 1 86.69 155 GLY B C 1
ATOM 3298 O O . GLY B 1 155 ? 7.301 -83.688 -44.406 1 86.69 155 GLY B O 1
ATOM 3299 N N . LYS B 1 156 ? 7.023 -84.75 -46.25 1 88.5 156 LYS B N 1
ATOM 3300 C CA . LYS B 1 156 ? 7.184 -83.562 -47.094 1 88.5 156 LYS B CA 1
ATOM 3301 C C . LYS B 1 156 ? 6.18 -82.5 -46.688 1 88.5 156 LYS B C 1
ATOM 3303 O O . LYS B 1 156 ? 6.539 -81.312 -46.531 1 88.5 156 LYS B O 1
ATOM 3308 N N . GLY B 1 157 ? 4.918 -82.75 -46.5 1 86.12 157 GLY B N 1
ATOM 3309 C CA . GLY B 1 157 ? 3.9 -81.812 -46.062 1 86.12 157 GLY B CA 1
ATOM 3310 C C . GLY B 1 157 ? 4.176 -81.25 -44.688 1 86.12 157 GLY B C 1
ATOM 3311 O O . GLY B 1 157 ? 4.008 -80 -44.5 1 86.12 157 GLY B O 1
ATOM 3312 N N . PHE B 1 158 ? 4.734 -82.062 -43.812 1 89.69 158 PHE B N 1
ATOM 3313 C CA . PHE B 1 158 ? 5.023 -81.625 -42.469 1 89.69 158 PHE B CA 1
ATOM 3314 C C . PHE B 1 158 ? 6.211 -80.688 -42.438 1 89.69 158 PHE B C 1
ATOM 3316 O O . PHE B 1 158 ? 6.262 -79.75 -41.625 1 89.69 158 PHE B O 1
ATOM 3323 N N . ARG B 1 159 ? 7.113 -81 -43.312 1 91.69 159 ARG B N 1
ATOM 3324 C CA . ARG B 1 159 ? 8.273 -80.062 -43.406 1 91.69 159 ARG B CA 1
ATOM 3325 C C . ARG B 1 159 ? 7.863 -78.688 -43.781 1 91.69 159 ARG B C 1
ATOM 3327 O O . ARG B 1 159 ? 8.383 -77.688 -43.219 1 91.69 159 ARG B O 1
ATOM 3334 N N . ILE B 1 160 ? 6.859 -78.5 -44.656 1 93.44 160 ILE B N 1
ATOM 3335 C CA . ILE B 1 160 ? 6.359 -77.188 -45.062 1 93.44 160 ILE B CA 1
ATOM 3336 C C . ILE B 1 160 ? 5.672 -76.5 -43.906 1 93.44 160 ILE B C 1
ATOM 3338 O O . ILE B 1 160 ? 5.918 -75.312 -43.625 1 93.44 160 ILE B O 1
ATOM 3342 N N . ILE B 1 161 ? 4.938 -77.312 -43.188 1 93.44 161 ILE B N 1
ATOM 3343 C CA . ILE B 1 161 ? 4.23 -76.75 -42.031 1 93.44 161 ILE B CA 1
ATOM 3344 C C . ILE B 1 161 ? 5.238 -76.312 -40.969 1 93.44 161 ILE B C 1
ATOM 3346 O O . ILE B 1 161 ? 5.117 -75.25 -40.406 1 93.44 161 ILE B O 1
ATOM 3350 N N . ALA B 1 162 ? 6.203 -77.125 -40.688 1 94.12 162 ALA B N 1
ATOM 3351 C CA . ALA B 1 162 ? 7.227 -76.875 -39.688 1 94.12 162 ALA B CA 1
ATOM 3352 C C . ALA B 1 162 ? 7.98 -75.562 -40.031 1 94.12 162 ALA B C 1
ATOM 3354 O O . ALA B 1 162 ? 8.234 -74.75 -39.156 1 94.12 162 ALA B O 1
ATOM 3355 N N . ASN B 1 163 ? 8.312 -75.375 -41.281 1 95.38 163 ASN B N 1
ATOM 3356 C CA . ASN B 1 163 ? 9.023 -74.188 -41.719 1 95.38 163 ASN B CA 1
ATOM 3357 C C . ASN B 1 163 ? 8.156 -72.938 -41.562 1 95.38 163 ASN B C 1
ATOM 3359 O O . ASN B 1 163 ? 8.648 -71.875 -41.219 1 95.38 163 ASN B O 1
ATOM 3363 N N . GLU B 1 164 ? 6.883 -73.125 -41.844 1 96.5 164 GLU B N 1
ATOM 3364 C CA . GLU B 1 164 ? 5.973 -71.938 -41.688 1 96.5 164 GLU B CA 1
ATOM 3365 C C . GLU B 1 164 ? 5.809 -71.562 -40.219 1 96.5 164 GLU B C 1
ATOM 3367 O O . GLU B 1 164 ? 5.789 -70.375 -39.875 1 96.5 164 GLU B O 1
ATOM 3372 N N . VAL B 1 165 ? 5.699 -72.562 -39.344 1 96.31 165 VAL B N 1
ATOM 3373 C CA . VAL B 1 165 ? 5.594 -72.312 -37.906 1 96.31 165 VAL B CA 1
ATOM 3374 C C . VAL B 1 165 ? 6.859 -71.625 -37.406 1 96.31 165 VAL B C 1
ATOM 3376 O O . VAL B 1 165 ? 6.789 -70.688 -36.594 1 96.31 165 VAL B O 1
ATOM 3379 N N . ARG B 1 166 ? 7.941 -72.062 -37.906 1 96.44 166 ARG B N 1
ATOM 3380 C CA . ARG B 1 166 ? 9.211 -71.438 -37.562 1 96.44 166 ARG B CA 1
ATOM 3381 C C . ARG B 1 166 ? 9.227 -69.938 -37.938 1 96.44 166 ARG B C 1
ATOM 3383 O O . ARG B 1 166 ? 9.648 -69.125 -37.156 1 96.44 166 ARG B O 1
ATOM 3390 N N . THR B 1 167 ? 8.758 -69.625 -39.094 1 97.25 167 THR B N 1
ATOM 3391 C CA . THR B 1 167 ? 8.703 -68.25 -39.594 1 97.25 167 THR B CA 1
ATOM 3392 C C . THR B 1 167 ? 7.773 -67.375 -38.75 1 97.25 167 THR B C 1
ATOM 3394 O O . THR B 1 167 ? 8.117 -66.25 -38.375 1 97.25 167 THR B O 1
ATOM 3397 N N . LEU B 1 168 ? 6.652 -67.938 -38.406 1 97.56 168 LEU B N 1
ATOM 3398 C CA . LEU B 1 168 ? 5.68 -67.25 -37.562 1 97.56 168 LEU B CA 1
ATOM 3399 C C . LEU B 1 168 ? 6.219 -67 -36.156 1 97.56 168 LEU B C 1
ATOM 3401 O O . LEU B 1 168 ? 5.992 -65.938 -35.562 1 97.56 168 LEU B O 1
ATOM 3405 N N . ALA B 1 169 ? 6.879 -68 -35.625 1 97.31 169 ALA B N 1
ATOM 3406 C CA . ALA B 1 169 ? 7.527 -67.875 -34.312 1 97.31 169 ALA B CA 1
ATOM 3407 C C . ALA B 1 169 ? 8.562 -66.75 -34.344 1 97.31 169 ALA B C 1
ATOM 3409 O O . ALA B 1 169 ? 8.641 -65.938 -33.406 1 97.31 169 ALA B O 1
ATOM 3410 N N . GLY B 1 170 ? 9.359 -66.688 -35.375 1 97.12 170 GLY B N 1
ATOM 3411 C CA . GLY B 1 170 ? 10.328 -65.625 -35.562 1 97.12 170 GLY B CA 1
ATOM 3412 C C . GLY B 1 170 ? 9.695 -64.25 -35.625 1 97.12 170 GLY B C 1
ATOM 3413 O O . GLY B 1 170 ? 10.203 -63.312 -35.031 1 97.12 170 GLY B O 1
ATOM 3414 N N . GLN B 1 171 ? 8.57 -64.125 -36.344 1 97.38 171 GLN B N 1
ATOM 3415 C CA . GLN B 1 171 ? 7.844 -62.875 -36.438 1 97.38 171 GLN B CA 1
ATOM 3416 C C . GLN B 1 171 ? 7.348 -62.438 -35.062 1 97.38 171 GLN B C 1
ATOM 3418 O O . GLN B 1 171 ? 7.457 -61.25 -34.688 1 97.38 171 GLN B O 1
ATOM 3423 N N . THR B 1 172 ? 6.797 -63.344 -34.312 1 97.56 172 THR B N 1
ATOM 3424 C CA . THR B 1 172 ? 6.32 -63.062 -32.969 1 97.56 172 THR B CA 1
ATOM 3425 C C . THR B 1 172 ? 7.457 -62.531 -32.094 1 97.56 172 THR B C 1
ATOM 3427 O O . THR B 1 172 ? 7.277 -61.562 -31.328 1 97.56 172 THR B O 1
ATOM 3430 N N . GLY B 1 173 ? 8.578 -63.219 -32.188 1 97.5 173 GLY B N 1
ATOM 3431 C CA . GLY B 1 173 ? 9.75 -62.75 -31.453 1 97.5 173 GLY B CA 1
ATOM 3432 C C . GLY B 1 173 ? 10.164 -61.344 -31.812 1 97.5 173 GLY B C 1
ATOM 3433 O O . GLY B 1 173 ? 10.508 -60.531 -30.938 1 97.5 173 GLY B O 1
ATOM 3434 N N . GLU B 1 174 ? 10.125 -60.969 -33.094 1 97.75 174 GLU B N 1
ATOM 3435 C CA . GLU B 1 174 ? 10.469 -59.625 -33.562 1 97.75 174 GLU B CA 1
ATOM 3436 C C . GLU B 1 174 ? 9.477 -58.594 -33.031 1 97.75 174 GLU B C 1
ATOM 3438 O O . GLU B 1 174 ? 9.867 -57.5 -32.625 1 97.75 174 GLU B O 1
ATOM 3443 N N . PHE B 1 175 ? 8.227 -58.969 -33.094 1 97.75 175 PHE B N 1
ATOM 3444 C CA . PHE B 1 175 ? 7.195 -58.094 -32.531 1 97.75 175 PHE B CA 1
ATOM 3445 C C . PHE B 1 175 ? 7.422 -57.844 -31.047 1 97.75 175 PHE B C 1
ATOM 3447 O O . PHE B 1 175 ? 7.309 -56.719 -30.578 1 97.75 175 PHE B O 1
ATOM 3454 N N . ALA B 1 176 ? 7.711 -58.875 -30.25 1 97.38 176 ALA B N 1
ATOM 3455 C CA . ALA B 1 176 ? 7.973 -58.75 -28.828 1 97.38 176 ALA B CA 1
ATOM 3456 C C . ALA B 1 176 ? 9.148 -57.812 -28.562 1 97.38 176 ALA B C 1
ATOM 3458 O O . ALA B 1 176 ? 9.094 -56.969 -27.641 1 97.38 176 ALA B O 1
ATOM 3459 N N . LYS B 1 177 ? 10.156 -57.938 -29.391 1 96.88 177 LYS B N 1
ATOM 3460 C CA . LYS B 1 177 ? 11.32 -57.062 -29.25 1 96.88 177 LYS B CA 1
ATOM 3461 C C . LYS B 1 177 ? 10.953 -55.625 -29.5 1 96.88 177 LYS B C 1
ATOM 3463 O O . LYS B 1 177 ? 11.438 -54.719 -28.797 1 96.88 177 LYS B O 1
ATOM 3468 N N . THR B 1 178 ? 10.133 -55.375 -30.469 1 96.88 178 THR B N 1
ATOM 3469 C CA . THR B 1 178 ? 9.664 -54.031 -30.766 1 96.88 178 THR B CA 1
ATOM 3470 C C . THR B 1 178 ? 8.898 -53.438 -29.578 1 96.88 178 THR B C 1
ATOM 3472 O O . THR B 1 178 ? 9.125 -52.312 -29.203 1 96.88 178 THR B O 1
ATOM 3475 N N . ILE B 1 179 ? 8.094 -54.219 -28.969 1 96.88 179 ILE B N 1
ATOM 3476 C CA . ILE B 1 179 ? 7.324 -53.75 -27.812 1 96.88 179 ILE B CA 1
ATOM 3477 C C . ILE B 1 179 ? 8.258 -53.469 -26.641 1 96.88 179 ILE B C 1
ATOM 3479 O O . ILE B 1 179 ? 8.094 -52.438 -25.953 1 96.88 179 ILE B O 1
ATOM 3483 N N . GLU B 1 180 ? 9.227 -54.312 -26.438 1 95.38 180 GLU B N 1
ATOM 3484 C CA . GLU B 1 180 ? 10.188 -54.125 -25.359 1 95.38 180 GLU B CA 1
ATOM 3485 C C . GLU B 1 180 ? 10.922 -52.781 -25.516 1 95.38 180 GLU B C 1
ATOM 3487 O O . GLU B 1 180 ? 11.102 -52.062 -24.531 1 95.38 180 GLU B O 1
ATOM 3492 N N . THR B 1 181 ? 11.352 -52.438 -26.766 1 95.88 181 THR B N 1
ATOM 3493 C CA . THR B 1 181 ? 12.047 -51.188 -27.031 1 95.88 181 THR B CA 1
ATOM 3494 C C . THR B 1 181 ? 11.133 -50 -26.781 1 95.88 181 THR B C 1
ATOM 3496 O O . THR B 1 181 ? 11.539 -49.031 -26.156 1 95.88 181 THR B O 1
ATOM 3499 N N . THR B 1 182 ? 9.922 -50.125 -27.203 1 94.69 182 THR B N 1
ATOM 3500 C CA . THR B 1 182 ? 8.961 -49.031 -27.031 1 94.69 182 THR B CA 1
ATOM 3501 C C . THR B 1 182 ? 8.656 -48.812 -25.547 1 94.69 182 THR B C 1
ATOM 3503 O O . THR B 1 182 ? 8.547 -47.688 -25.094 1 94.69 182 THR B O 1
ATOM 3506 N N . ILE B 1 183 ? 8.562 -49.875 -24.812 1 92.94 183 ILE B N 1
ATOM 3507 C CA . ILE B 1 183 ? 8.25 -49.781 -23.391 1 92.94 183 ILE B CA 1
ATOM 3508 C C . ILE B 1 183 ? 9.414 -49.125 -22.656 1 92.94 183 ILE B C 1
ATOM 3510 O O . ILE B 1 183 ? 9.211 -48.375 -21.703 1 92.94 183 ILE B O 1
ATOM 3514 N N . SER B 1 184 ? 10.625 -49.469 -23.047 1 92.25 184 SER B N 1
ATOM 3515 C CA . SER B 1 184 ? 11.797 -48.844 -22.453 1 92.25 184 SER B CA 1
ATOM 3516 C C . SER B 1 184 ? 11.773 -47.312 -22.672 1 92.25 184 SER B C 1
ATOM 3518 O O . SER B 1 184 ? 12.062 -46.562 -21.766 1 92.25 184 SER B O 1
ATOM 3520 N N . ASP B 1 185 ? 11.398 -46.906 -23.906 1 91.44 185 ASP B N 1
ATOM 3521 C CA . ASP B 1 185 ? 11.234 -45.5 -24.203 1 91.44 185 ASP B CA 1
ATOM 3522 C C . ASP B 1 185 ? 10.156 -44.875 -23.328 1 91.44 185 ASP B C 1
ATOM 3524 O O . ASP B 1 185 ? 10.328 -43.75 -22.828 1 91.44 185 ASP B O 1
ATOM 3528 N N . PHE B 1 186 ? 9.117 -45.688 -23.141 1 87.06 186 PHE B N 1
ATOM 3529 C CA . PHE B 1 186 ? 7.992 -45.25 -22.328 1 87.06 186 PHE B CA 1
ATOM 3530 C C . PHE B 1 186 ? 8.438 -44.938 -20.891 1 87.06 186 PHE B C 1
ATOM 3532 O O . PHE B 1 186 ? 8.117 -43.875 -20.344 1 87.06 186 PHE B O 1
ATOM 3539 N N . GLU B 1 187 ? 9.172 -45.812 -20.297 1 84.69 187 GLU B N 1
ATOM 3540 C CA . GLU B 1 187 ? 9.648 -45.656 -18.922 1 84.69 187 GLU B CA 1
ATOM 3541 C C . GLU B 1 187 ? 10.547 -44.406 -18.781 1 84.69 187 GLU B C 1
ATOM 3543 O O . GLU B 1 187 ? 10.492 -43.719 -17.766 1 84.69 187 GLU B O 1
ATOM 3548 N N . SER B 1 188 ? 11.344 -44.156 -19.812 1 89.94 188 SER B N 1
ATOM 3549 C CA . SER B 1 188 ? 12.219 -42.969 -19.812 1 89.94 188 SER B CA 1
ATOM 3550 C C . SER B 1 188 ? 11.422 -41.688 -19.812 1 89.94 188 SER B C 1
ATOM 3552 O O . SER B 1 188 ? 11.727 -40.75 -19.047 1 89.94 188 SER B O 1
ATOM 3554 N N . ILE B 1 189 ? 10.359 -41.656 -20.578 1 87.75 189 ILE B N 1
ATOM 3555 C CA . ILE B 1 189 ? 9.523 -40.469 -20.672 1 87.75 189 ILE B CA 1
ATOM 3556 C C . ILE B 1 189 ? 8.781 -40.25 -19.359 1 87.75 189 ILE B C 1
ATOM 3558 O O . ILE B 1 189 ? 8.656 -39.125 -18.891 1 87.75 189 ILE B O 1
ATOM 3562 N N . VAL B 1 190 ? 8.32 -41.281 -18.734 1 84.19 190 VAL B N 1
ATOM 3563 C CA . VAL B 1 190 ? 7.625 -41.188 -17.453 1 84.19 190 VAL B CA 1
ATOM 3564 C C . VAL B 1 190 ? 8.562 -40.625 -16.391 1 84.19 190 VAL B C 1
ATOM 3566 O O . VAL B 1 190 ? 8.148 -39.812 -15.562 1 84.19 190 VAL B O 1
ATOM 3569 N N . GLY B 1 191 ? 9.805 -41.031 -16.422 1 84.38 191 GLY B N 1
ATOM 3570 C CA . GLY B 1 191 ? 10.797 -40.469 -15.523 1 84.38 191 GLY B CA 1
ATOM 3571 C C . GLY B 1 191 ? 11 -39 -15.703 1 84.38 191 GLY B C 1
ATOM 3572 O O . GLY B 1 191 ? 11.07 -38.25 -14.727 1 84.38 191 GLY B O 1
ATOM 3573 N N . GLN B 1 192 ? 11.055 -38.5 -16.906 1 87.12 192 GLN B N 1
ATOM 3574 C CA . GLN B 1 192 ? 11.195 -37.094 -17.219 1 87.12 192 GLN B CA 1
ATOM 3575 C C . GLN B 1 192 ? 9.992 -36.312 -16.719 1 87.12 192 GLN B C 1
ATOM 3577 O O . GLN B 1 192 ? 10.148 -35.188 -16.188 1 87.12 192 GLN B O 1
ATOM 3582 N N . ILE B 1 193 ? 8.891 -36.906 -16.859 1 84.5 193 ILE B N 1
ATOM 3583 C CA . ILE B 1 193 ? 7.652 -36.219 -16.453 1 84.5 193 ILE B CA 1
ATOM 3584 C C . ILE B 1 193 ? 7.629 -36.062 -14.938 1 84.5 193 ILE B C 1
ATOM 3586 O O . ILE B 1 193 ? 7.246 -35 -14.438 1 84.5 193 ILE B O 1
ATOM 3590 N N . THR B 1 194 ? 7.992 -37.094 -14.242 1 82.94 194 THR B N 1
ATOM 3591 C CA . THR B 1 194 ? 8.008 -37.062 -12.781 1 82.94 194 THR B CA 1
ATOM 3592 C C . THR B 1 194 ? 8.914 -35.938 -12.289 1 82.94 194 THR B C 1
ATOM 3594 O O . THR B 1 194 ? 8.562 -35.219 -11.352 1 82.94 194 THR B O 1
ATOM 3597 N N . ASN B 1 195 ? 10.039 -35.719 -12.914 1 85.38 195 ASN B N 1
ATOM 3598 C CA . ASN B 1 195 ? 10.961 -34.656 -12.555 1 85.38 195 ASN B CA 1
ATOM 3599 C C . ASN B 1 195 ? 10.352 -33.281 -12.812 1 85.38 195 ASN B C 1
ATOM 3601 O O . ASN B 1 195 ? 10.477 -32.375 -11.984 1 85.38 195 ASN B O 1
ATOM 3605 N N . GLU B 1 196 ? 9.695 -33.125 -13.898 1 83.56 196 GLU B N 1
ATOM 3606 C CA . GLU B 1 196 ? 9.055 -31.875 -14.234 1 83.56 196 GLU B CA 1
ATOM 3607 C C . GLU B 1 196 ? 7.941 -31.531 -13.25 1 83.56 196 GLU B C 1
ATOM 3609 O O . GLU B 1 196 ? 7.773 -30.375 -12.867 1 83.56 196 GLU B O 1
ATOM 3614 N N . LEU B 1 197 ? 7.246 -32.531 -12.766 1 84 197 LEU B N 1
ATOM 3615 C CA . LEU B 1 197 ? 6.148 -32.344 -11.828 1 84 197 LEU B CA 1
ATOM 3616 C C . LEU B 1 197 ? 6.668 -31.859 -10.477 1 84 197 LEU B C 1
ATOM 3618 O O . LEU B 1 197 ? 6.023 -31.047 -9.805 1 84 197 LEU B O 1
ATOM 3622 N N . GLN B 1 198 ? 7.805 -32.375 -10.102 1 84.25 198 GLN B N 1
ATOM 3623 C CA . GLN B 1 198 ? 8.422 -31.938 -8.859 1 84.25 198 GLN B CA 1
ATOM 3624 C C . GLN B 1 198 ? 8.797 -30.453 -8.922 1 84.25 198 GLN B C 1
ATOM 3626 O O . GLN B 1 198 ? 8.648 -29.734 -7.934 1 84.25 198 GLN B O 1
ATOM 3631 N N . GLY B 1 199 ? 9.242 -30.094 -10.055 1 85.62 199 GLY B N 1
ATOM 3632 C CA . GLY B 1 199 ? 9.523 -28.688 -10.258 1 85.62 199 GLY B CA 1
ATOM 3633 C C . GLY B 1 199 ? 8.289 -27.812 -10.133 1 85.62 199 GLY B C 1
ATOM 3634 O O . GLY B 1 199 ? 8.344 -26.719 -9.547 1 85.62 199 GLY B O 1
ATOM 3635 N N . PHE B 1 200 ? 7.188 -28.328 -10.523 1 84.44 200 PHE B N 1
ATOM 3636 C CA . PHE B 1 200 ? 5.938 -27.578 -10.445 1 84.44 200 PHE B CA 1
ATOM 3637 C C . PHE B 1 200 ? 5.512 -27.375 -9 1 84.44 200 PHE B C 1
ATOM 3639 O O . PHE B 1 200 ? 5.035 -26.312 -8.625 1 84.44 200 PHE B O 1
ATOM 3646 N N . THR B 1 201 ? 5.672 -28.391 -8.266 1 86.19 201 THR B N 1
ATOM 3647 C CA . THR B 1 201 ? 5.309 -28.297 -6.859 1 86.19 201 THR B CA 1
ATOM 3648 C C . THR B 1 201 ? 6.117 -27.203 -6.16 1 86.19 201 THR B C 1
ATOM 3650 O O . THR B 1 201 ? 5.57 -26.438 -5.363 1 86.19 201 THR B O 1
ATOM 3653 N N . LYS B 1 202 ? 7.371 -27.062 -6.496 1 88.88 202 LYS B N 1
ATOM 3654 C CA . LYS B 1 202 ? 8.242 -26.047 -5.902 1 88.88 202 LYS B CA 1
ATOM 3655 C C . LYS B 1 202 ? 7.805 -24.641 -6.305 1 88.88 202 LYS B C 1
ATOM 3657 O O . LYS B 1 202 ? 7.805 -23.734 -5.48 1 88.88 202 LYS B O 1
ATOM 3662 N N . VAL B 1 203 ? 7.438 -24.562 -7.492 1 87.81 203 VAL B N 1
ATOM 3663 C CA . VAL B 1 203 ? 7.016 -23.266 -8 1 87.81 203 VAL B CA 1
ATOM 3664 C C . VAL B 1 203 ? 5.715 -22.844 -7.324 1 87.81 203 VAL B C 1
ATOM 3666 O O . VAL B 1 203 ? 5.559 -21.672 -6.941 1 87.81 203 VAL B O 1
ATOM 3669 N N . LEU B 1 204 ? 4.812 -23.75 -7.121 1 88.44 204 LEU B N 1
ATOM 3670 C CA . LEU B 1 204 ? 3.547 -23.453 -6.461 1 88.44 204 LEU B CA 1
ATOM 3671 C C . LEU B 1 204 ? 3.775 -23.031 -5.016 1 88.44 204 LEU B C 1
ATOM 3673 O O . LEU B 1 204 ? 3.127 -22.094 -4.527 1 88.44 204 LEU B O 1
ATOM 3677 N N . GLU B 1 205 ? 4.738 -23.656 -4.406 1 89.75 205 GLU B N 1
ATOM 3678 C CA . GLU B 1 205 ? 5.07 -23.281 -3.035 1 89.75 205 GLU B CA 1
ATOM 3679 C C . GLU B 1 205 ? 5.652 -21.875 -2.967 1 89.75 205 GLU B C 1
ATOM 3681 O O . GLU B 1 205 ? 5.359 -21.125 -2.039 1 89.75 205 GLU B O 1
ATOM 3686 N N . SER B 1 206 ? 6.434 -21.578 -3.93 1 91.12 206 SER B N 1
ATOM 3687 C CA . SER B 1 206 ? 7.008 -20.234 -3.979 1 91.12 206 SER B CA 1
ATOM 3688 C C . SER B 1 206 ? 5.93 -19.172 -4.191 1 91.12 206 SER B C 1
ATOM 3690 O O . SER B 1 206 ? 6.008 -18.078 -3.627 1 91.12 206 SER B O 1
ATOM 3692 N N . PHE B 1 207 ? 4.934 -19.531 -4.93 1 90 207 PHE B N 1
ATOM 3693 C CA . PHE B 1 207 ? 3.824 -18.609 -5.141 1 90 207 PHE B CA 1
ATOM 3694 C C . PHE B 1 207 ? 3.049 -18.391 -3.848 1 90 207 PHE B C 1
ATOM 3696 O O . PHE B 1 207 ? 2.688 -17.25 -3.52 1 90 207 PHE B O 1
ATOM 3703 N N . LYS B 1 208 ? 2.836 -19.422 -3.193 1 91.06 208 LYS B N 1
ATOM 3704 C CA . LYS B 1 208 ? 2.139 -19.328 -1.915 1 91.06 208 LYS B CA 1
ATOM 3705 C C . LYS B 1 208 ? 2.875 -18.391 -0.955 1 91.06 208 LYS B C 1
ATOM 3707 O O . LYS B 1 208 ? 2.26 -17.531 -0.319 1 91.06 208 LYS B O 1
ATOM 3712 N N . GLN B 1 209 ? 4.18 -18.531 -0.913 1 92.44 209 GLN B N 1
ATOM 3713 C CA . GLN B 1 209 ? 5 -17.688 -0.049 1 92.44 209 GLN B CA 1
ATOM 3714 C C . GLN B 1 209 ? 4.926 -16.219 -0.476 1 92.44 209 GLN B C 1
ATOM 3716 O O . GLN B 1 209 ? 4.828 -15.328 0.367 1 92.44 209 GLN B O 1
ATOM 3721 N N . SER B 1 210 ? 4.945 -16.047 -1.741 1 92.12 210 SER B N 1
ATOM 3722 C CA . SER B 1 210 ? 4.918 -14.68 -2.256 1 92.12 210 SER B CA 1
ATOM 3723 C C . SER B 1 210 ? 3.578 -14.008 -1.971 1 92.12 210 SER B C 1
ATOM 3725 O O . SER B 1 210 ? 3.533 -12.828 -1.615 1 92.12 210 SER B O 1
ATOM 3727 N N . PHE B 1 211 ? 2.525 -14.727 -2.092 1 91.88 211 PHE B N 1
ATOM 3728 C CA . PHE B 1 211 ? 1.216 -14.164 -1.778 1 91.88 211 PHE B CA 1
ATOM 3729 C C . PHE B 1 211 ? 1.103 -13.852 -0.291 1 91.88 211 PHE B C 1
ATOM 3731 O O . PHE B 1 211 ? 0.486 -12.859 0.096 1 91.88 211 PHE B O 1
ATOM 3738 N N . GLY B 1 212 ? 1.731 -14.719 0.497 1 92.62 212 GLY B N 1
ATOM 3739 C CA . GLY B 1 212 ? 1.809 -14.414 1.917 1 92.62 212 GLY B CA 1
ATOM 3740 C C . GLY B 1 212 ? 2.527 -13.109 2.213 1 92.62 212 GLY B C 1
ATOM 3741 O O . GLY B 1 212 ? 2.076 -12.32 3.043 1 92.62 212 GLY B O 1
ATOM 3742 N N . THR B 1 213 ? 3.561 -12.898 1.505 1 93.38 213 THR B N 1
ATOM 3743 C CA . THR B 1 213 ? 4.34 -11.68 1.683 1 93.38 213 THR B CA 1
ATOM 3744 C C . THR B 1 213 ? 3.529 -10.453 1.274 1 93.38 213 THR B C 1
ATOM 3746 O O . THR B 1 213 ? 3.609 -9.406 1.92 1 93.38 213 THR B O 1
ATOM 3749 N N . VAL B 1 214 ? 2.76 -10.609 0.254 1 93.5 214 VAL B N 1
ATOM 3750 C CA . VAL B 1 214 ? 1.91 -9.516 -0.205 1 93.5 214 VAL B CA 1
ATOM 3751 C C . VAL B 1 214 ? 0.881 -9.172 0.871 1 93.5 214 VAL B C 1
ATOM 3753 O O . VAL B 1 214 ? 0.699 -8 1.216 1 93.5 214 VAL B O 1
ATOM 3756 N N . LEU B 1 215 ? 0.275 -10.172 1.403 1 93.94 215 LEU B N 1
ATOM 3757 C CA . LEU B 1 215 ? -0.732 -9.945 2.436 1 93.94 215 LEU B CA 1
ATOM 3758 C C . LEU B 1 215 ? -0.111 -9.297 3.67 1 93.94 215 LEU B C 1
ATOM 3760 O O . LEU B 1 215 ? -0.709 -8.406 4.277 1 93.94 215 LEU B O 1
ATOM 3764 N N . ASP B 1 216 ? 1.087 -9.641 4.004 1 94.06 216 ASP B N 1
ATOM 3765 C CA . ASP B 1 216 ? 1.816 -9.039 5.113 1 94.06 216 ASP B CA 1
ATOM 3766 C C . ASP B 1 216 ? 2.111 -7.562 4.84 1 94.06 216 ASP B C 1
ATOM 3768 O O . ASP B 1 216 ? 1.996 -6.727 5.734 1 94.06 216 ASP B O 1
ATOM 3772 N N . SER B 1 217 ? 2.463 -7.328 3.627 1 94.12 217 SER B N 1
ATOM 3773 C CA . SER B 1 217 ? 2.738 -5.949 3.24 1 94.12 217 SER B CA 1
ATOM 3774 C C . SER B 1 217 ? 1.49 -5.078 3.367 1 94.12 217 SER B C 1
ATOM 3776 O O . SER B 1 217 ? 1.56 -3.951 3.857 1 94.12 217 SER B O 1
ATOM 3778 N N . PHE B 1 218 ? 0.353 -5.594 3.01 1 94.88 218 PHE B N 1
ATOM 3779 C CA . PHE B 1 218 ? -0.899 -4.852 3.111 1 94.88 218 PHE B CA 1
ATOM 3780 C C . PHE B 1 218 ? -1.271 -4.617 4.57 1 94.88 218 PHE B C 1
ATOM 3782 O O . PHE B 1 218 ? -1.783 -3.551 4.922 1 94.88 218 PHE B O 1
ATOM 3789 N N . GLN B 1 219 ? -0.958 -5.551 5.383 1 95.06 219 GLN B N 1
ATOM 3790 C CA . GLN B 1 219 ? -1.227 -5.383 6.809 1 95.06 219 GLN B CA 1
ATOM 3791 C C . GLN B 1 219 ? -0.327 -4.312 7.414 1 95.06 219 GLN B C 1
ATOM 3793 O O . GLN B 1 219 ? -0.784 -3.49 8.211 1 95.06 219 GLN B O 1
ATOM 3798 N N . THR B 1 220 ? 0.875 -4.367 7.023 1 94.56 220 THR B N 1
ATOM 3799 C CA . THR B 1 220 ? 1.826 -3.363 7.488 1 94.56 220 THR B CA 1
ATOM 3800 C C . THR B 1 220 ? 1.422 -1.972 7.012 1 94.56 220 THR B C 1
ATOM 3802 O O . THR B 1 220 ? 1.476 -1.007 7.777 1 94.56 220 THR B O 1
ATOM 3805 N N . ASN B 1 221 ? 0.963 -1.889 5.742 1 95 221 ASN B N 1
ATOM 3806 C CA . ASN B 1 221 ? 0.469 -0.622 5.211 1 95 221 ASN B CA 1
ATOM 3807 C C . ASN B 1 221 ? -0.734 -0.116 6.004 1 95 221 ASN B C 1
ATOM 3809 O O . ASN B 1 221 ? -0.799 1.063 6.355 1 95 221 ASN B O 1
ATOM 3813 N N . ALA B 1 222 ? -1.575 -1.008 6.262 1 96.12 222 ALA B N 1
ATOM 3814 C CA . ALA B 1 222 ? -2.779 -0.628 6.996 1 96.12 222 ALA B CA 1
ATOM 3815 C C . ALA B 1 222 ? -2.43 -0.082 8.375 1 96.12 222 ALA B C 1
ATOM 3817 O O . ALA B 1 222 ? -2.996 0.922 8.812 1 96.12 222 ALA B O 1
ATOM 3818 N N . LYS B 1 223 ? -1.495 -0.692 9.055 1 9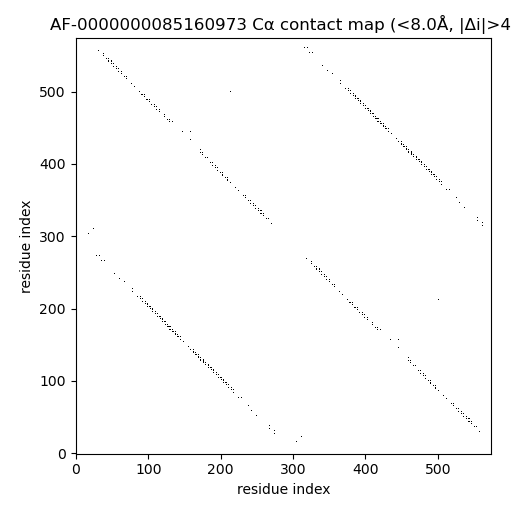6.5 223 LYS B N 1
ATOM 3819 C CA . LYS B 1 223 ? -1.062 -0.236 10.375 1 96.5 223 LYS B CA 1
ATOM 3820 C C . LYS B 1 223 ? -0.423 1.147 10.297 1 96.5 223 LYS B C 1
ATOM 3822 O O . LYS B 1 223 ? -0.705 2.016 11.125 1 96.5 223 LYS B O 1
ATOM 3827 N N . ALA B 1 224 ? 0.42 1.351 9.32 1 95.81 224 ALA B N 1
ATOM 3828 C CA . ALA B 1 224 ? 1.074 2.643 9.125 1 95.81 224 ALA B CA 1
ATOM 3829 C C . ALA B 1 224 ? 0.051 3.736 8.828 1 95.81 224 ALA B C 1
ATOM 3831 O O . ALA B 1 224 ? 0.152 4.848 9.352 1 95.81 224 ALA B O 1
ATOM 3832 N N . ILE B 1 225 ? -0.947 3.418 8.086 1 96.06 225 ILE B N 1
ATOM 3833 C CA . ILE B 1 225 ? -1.974 4.383 7.707 1 96.06 225 ILE B CA 1
ATOM 3834 C C . ILE B 1 225 ? -2.844 4.715 8.914 1 96.06 225 ILE B C 1
ATOM 3836 O O . ILE B 1 225 ? -3.223 5.871 9.117 1 96.06 225 ILE B O 1
ATOM 3840 N N . ASP B 1 226 ? -3.09 3.721 9.688 1 96.12 226 ASP B N 1
ATOM 3841 C CA . ASP B 1 226 ? -3.836 3.957 10.922 1 96.12 226 ASP B CA 1
ATOM 3842 C C . ASP B 1 226 ? -3.08 4.906 11.852 1 96.12 226 ASP B C 1
ATOM 3844 O O . ASP B 1 226 ? -3.666 5.836 12.406 1 96.12 226 ASP B O 1
ATOM 3848 N N . GLU B 1 227 ? -1.826 4.707 11.969 1 96.5 227 GLU B N 1
ATOM 3849 C CA . GLU B 1 227 ? -0.994 5.578 12.789 1 96.5 227 GLU B CA 1
ATOM 3850 C C . GLU B 1 227 ? -0.941 6.992 12.219 1 96.5 227 GLU B C 1
ATOM 3852 O O . GLU B 1 227 ? -1.036 7.973 12.961 1 96.5 227 GLU B O 1
ATOM 3857 N N . ALA B 1 228 ? -0.808 7.07 10.93 1 96.38 228 ALA B N 1
ATOM 3858 C CA . ALA B 1 228 ? -0.836 8.375 10.281 1 96.38 228 ALA B CA 1
ATOM 3859 C C . ALA B 1 228 ? -2.17 9.078 10.516 1 96.38 228 ALA B C 1
ATOM 3861 O O . ALA B 1 228 ? -2.207 10.297 10.727 1 96.38 228 ALA B O 1
ATOM 3862 N N . GLY B 1 229 ? -3.219 8.273 10.492 1 96.5 229 GLY B N 1
ATOM 3863 C CA . GLY B 1 229 ? -4.531 8.828 10.781 1 96.5 229 GLY B CA 1
ATOM 3864 C C . GLY B 1 229 ? -4.629 9.43 12.172 1 96.5 229 GLY B C 1
ATOM 3865 O O . GLY B 1 229 ? -5.277 10.461 12.359 1 96.5 229 GLY B O 1
ATOM 3866 N N . ALA B 1 230 ? -3.98 8.875 13.102 1 97.31 230 ALA B N 1
ATOM 3867 C CA . ALA B 1 230 ? -3.949 9.414 14.461 1 97.31 230 ALA B CA 1
ATOM 3868 C C . ALA B 1 230 ? -3.227 10.758 14.5 1 97.31 230 ALA B C 1
ATOM 3870 O O . ALA B 1 230 ? -3.668 11.68 15.188 1 97.31 230 ALA B O 1
ATOM 3871 N N . PHE B 1 231 ? -2.158 10.891 13.75 1 97.62 231 PHE B N 1
ATOM 3872 C CA . PHE B 1 231 ? -1.419 12.141 13.695 1 97.62 231 PHE B CA 1
ATOM 3873 C C . PHE B 1 231 ? -2.232 13.219 12.977 1 97.62 231 PHE B C 1
ATOM 3875 O O . PHE B 1 231 ? -2.178 14.391 13.344 1 97.62 231 PHE B O 1
ATOM 3882 N N . LEU B 1 232 ? -2.986 12.844 11.984 1 97.25 232 LEU B N 1
ATOM 3883 C CA . LEU B 1 232 ? -3.865 13.781 11.305 1 97.25 232 LEU B CA 1
ATOM 3884 C C . LEU B 1 232 ? -4.949 14.305 12.25 1 97.25 232 LEU B C 1
ATOM 3886 O O . LEU B 1 232 ? -5.289 15.484 12.219 1 97.25 232 LEU B O 1
ATOM 3890 N N . ASN B 1 233 ? -5.418 13.398 13.094 1 97.62 233 ASN B N 1
ATOM 3891 C CA . ASN B 1 233 ? -6.395 13.812 14.102 1 97.62 233 ASN B CA 1
ATOM 3892 C C . ASN B 1 233 ? -5.797 14.805 15.086 1 97.62 233 ASN B C 1
ATOM 3894 O O . ASN B 1 233 ? -6.469 15.75 15.508 1 97.62 233 ASN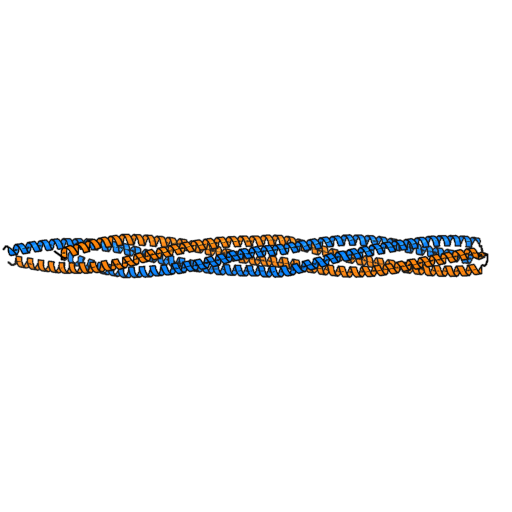 B O 1
ATOM 3898 N N . GLN B 1 234 ? -4.578 14.609 15.383 1 98.06 234 GLN B N 1
ATOM 3899 C CA . GLN B 1 234 ? -3.877 15.539 16.266 1 98.06 234 GLN B CA 1
ATOM 3900 C C . GLN B 1 234 ? -3.686 16.891 15.578 1 98.06 234 GLN B C 1
ATOM 3902 O O . GLN B 1 234 ? -3.809 17.938 16.219 1 98.06 234 GLN B O 1
ATOM 3907 N N . ILE B 1 235 ? -3.41 16.875 14.336 1 98.06 235 ILE B N 1
ATOM 3908 C CA . ILE B 1 235 ? -3.285 18.125 13.57 1 98.06 235 ILE B CA 1
ATOM 3909 C C . ILE B 1 235 ? -4.621 18.859 13.562 1 98.06 235 ILE B C 1
ATOM 3911 O O . ILE B 1 235 ? -4.672 20.062 13.812 1 98.06 235 ILE B O 1
ATOM 3915 N N . SER B 1 236 ? -5.66 18.125 13.344 1 97.94 236 SER B N 1
ATOM 3916 C CA . SER B 1 236 ? -6.992 18.719 13.383 1 97.94 236 SER B CA 1
ATOM 3917 C C . SER B 1 236 ? -7.289 19.328 14.742 1 97.94 236 SER B C 1
ATOM 3919 O O . SER B 1 236 ? -7.867 20.422 14.828 1 97.94 236 SER B O 1
ATOM 3921 N N . GLY B 1 237 ? -6.891 18.641 15.789 1 97.94 237 GLY B N 1
ATOM 3922 C CA . GLY B 1 237 ? -7.023 19.172 17.125 1 97.94 237 GLY B CA 1
ATOM 3923 C C . GLY B 1 237 ? -6.223 20.453 17.344 1 97.94 237 GLY B C 1
ATOM 3924 O O . GLY B 1 237 ? -6.723 21.406 17.938 1 97.94 237 GLY B O 1
ATOM 3925 N N . SER B 1 238 ? -5.012 20.453 16.844 1 98.31 238 SER B N 1
ATOM 3926 C CA . SER B 1 238 ? -4.164 21.625 16.938 1 98.31 238 SER B CA 1
ATOM 3927 C C . SER B 1 238 ? -4.789 22.828 16.203 1 98.31 238 SER B C 1
ATOM 3929 O O . SER B 1 238 ? -4.75 23.953 16.703 1 98.31 238 SER B O 1
ATOM 3931 N N . ILE B 1 239 ? -5.395 22.594 15.102 1 98 239 ILE B N 1
ATOM 3932 C CA . ILE B 1 239 ? -6.027 23.656 14.32 1 98 239 ILE B CA 1
ATOM 3933 C C . ILE B 1 239 ? -7.23 24.203 15.078 1 98 239 ILE B C 1
ATOM 3935 O O . ILE B 1 239 ? -7.469 25.422 15.078 1 98 239 ILE B O 1
ATOM 3939 N N . ARG B 1 240 ? -7.988 23.375 15.773 1 98 240 ARG B N 1
ATOM 3940 C CA . ARG B 1 240 ? -9.125 23.828 16.578 1 98 240 ARG B CA 1
ATOM 3941 C C . ARG B 1 240 ? -8.656 24.703 17.734 1 98 240 ARG B C 1
ATOM 3943 O O . ARG B 1 240 ? -9.242 25.75 18.016 1 98 240 ARG B O 1
ATOM 3950 N N . GLU B 1 241 ? -7.578 24.312 18.328 1 98.06 241 GLU B N 1
ATOM 3951 C CA . GLU B 1 241 ? -6.996 25.094 19.406 1 98.06 241 GLU B CA 1
ATOM 3952 C C . GLU B 1 241 ? -6.484 26.438 18.891 1 98.06 241 GLU B C 1
ATOM 3954 O O . GLU B 1 241 ? -6.684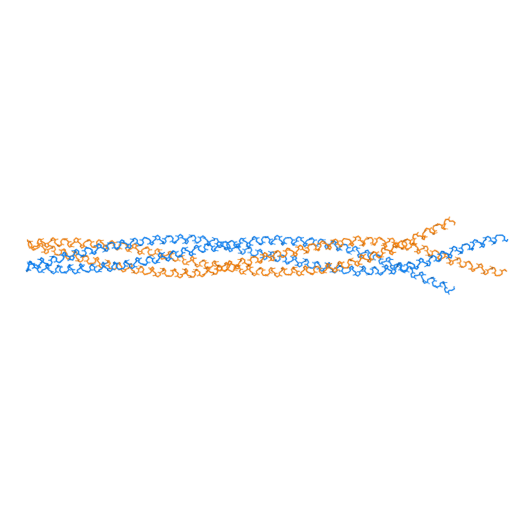 27.469 19.547 1 98.06 241 GLU B O 1
ATOM 3959 N N . GLU B 1 242 ? -5.891 26.391 17.781 1 97.81 242 GLU B N 1
ATOM 3960 C CA . GLU B 1 242 ? -5.387 27.609 17.141 1 97.81 242 GLU B CA 1
ATOM 3961 C C . GLU B 1 242 ? -6.523 28.562 16.828 1 97.81 242 GLU B C 1
ATOM 3963 O O . GLU B 1 242 ? -6.402 29.781 17.062 1 97.81 242 GLU B O 1
ATOM 3968 N N . THR B 1 243 ? -7.574 28.047 16.312 1 96.94 243 THR B N 1
ATOM 3969 C CA . THR B 1 243 ? -8.734 28.875 15.977 1 96.94 243 THR B CA 1
ATOM 3970 C C . THR B 1 243 ? -9.312 29.531 17.234 1 96.94 243 THR B C 1
ATOM 3972 O O . THR B 1 243 ? -9.695 30.703 17.203 1 96.94 243 THR B O 1
ATOM 3975 N N . THR B 1 244 ? -9.367 28.797 18.266 1 97.88 244 THR B N 1
ATOM 3976 C CA . THR B 1 244 ? -9.844 29.344 19.531 1 97.88 244 THR B CA 1
ATOM 3977 C C . THR B 1 244 ? -8.922 30.453 20.031 1 97.88 244 THR B C 1
ATOM 3979 O O . THR B 1 244 ? -9.391 31.516 20.438 1 97.88 244 THR B O 1
ATOM 3982 N N . ALA B 1 245 ? -7.617 30.188 19.953 1 97.81 245 ALA B N 1
ATOM 3983 C CA . ALA B 1 245 ? -6.645 31.203 20.375 1 97.81 245 ALA B CA 1
ATOM 3984 C C . ALA B 1 245 ? -6.758 32.469 19.516 1 97.81 245 ALA B C 1
ATOM 3986 O O . ALA B 1 245 ? -6.676 33.562 20.031 1 97.81 245 ALA B O 1
ATOM 3987 N N . LEU B 1 246 ? -6.984 32.281 18.25 1 97.25 246 LEU B N 1
ATOM 3988 C CA . LEU B 1 246 ? -7.152 33.406 17.312 1 97.25 246 LEU B CA 1
ATOM 3989 C C . LEU B 1 246 ? -8.391 34.219 17.672 1 97.25 246 LEU B C 1
ATOM 3991 O O . LEU B 1 246 ? -8.344 35.469 17.672 1 97.25 246 LEU B O 1
ATOM 3995 N N . THR B 1 247 ? -9.5 33.531 18 1 96.88 247 THR B N 1
ATOM 3996 C CA . THR B 1 247 ? -10.742 34.188 18.344 1 96.88 247 THR B CA 1
ATOM 3997 C C . THR B 1 247 ? -10.578 35 19.625 1 96.88 247 THR B C 1
ATOM 3999 O O . THR B 1 247 ? -11 36.156 19.688 1 96.88 247 THR B O 1
ATOM 4002 N N . ASP B 1 248 ? -9.867 34.406 20.547 1 96.88 248 ASP B N 1
ATOM 4003 C CA . ASP B 1 248 ? -9.602 35.125 21.797 1 96.88 248 ASP B CA 1
ATOM 4004 C C . ASP B 1 248 ? -8.695 36.344 21.578 1 96.88 248 ASP B C 1
ATOM 4006 O O . ASP B 1 248 ? -8.945 37.406 22.109 1 96.88 248 ASP B O 1
ATOM 4010 N N . GLY B 1 249 ? -7.695 36.125 20.766 1 96.5 249 GLY B N 1
ATOM 4011 C CA . GLY B 1 249 ? -6.789 37.219 20.453 1 96.5 249 GLY B CA 1
ATOM 4012 C C . GLY B 1 249 ? -7.461 38.344 19.703 1 96.5 249 GLY B C 1
ATOM 4013 O O . GLY B 1 249 ? -7.219 39.5 19.984 1 96.5 249 GLY B O 1
ATOM 4014 N N . LEU B 1 250 ? -8.344 38.031 18.812 1 95.81 250 LEU B N 1
ATOM 4015 C CA . LEU B 1 250 ? -9.062 39.031 18.047 1 95.81 250 LEU B CA 1
ATOM 4016 C C . LEU B 1 250 ? -10 39.844 18.938 1 95.81 250 LEU B C 1
ATOM 4018 O O . LEU B 1 250 ? -10.156 41.062 18.75 1 95.81 250 LEU B O 1
ATOM 4022 N N . SER B 1 251 ? -10.656 39.188 19.859 1 97.12 251 SER B N 1
ATOM 4023 C CA . SER B 1 251 ? -11.5 39.875 20.828 1 97.12 251 SER B CA 1
ATOM 4024 C C . SER B 1 251 ? -10.695 40.844 21.656 1 97.12 251 SER B C 1
ATOM 4026 O O . SER B 1 251 ? -11.148 41.969 21.891 1 97.12 251 SER B O 1
ATOM 4028 N N . SER B 1 252 ? -9.508 40.438 22.062 1 97.31 252 SER B N 1
ATOM 4029 C CA . SER B 1 252 ? -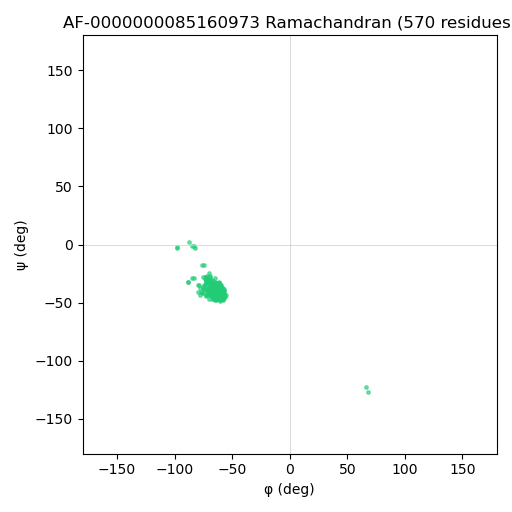8.625 41.312 22.828 1 97.31 252 SER B CA 1
ATOM 4030 C C . SER B 1 252 ? -8.141 42.469 21.969 1 97.31 252 SER B C 1
ATOM 4032 O O . SER B 1 252 ? -8.016 43.594 22.453 1 97.31 252 SER B O 1
ATOM 4034 N N . LEU B 1 253 ? -7.887 42.219 20.719 1 96.62 253 LEU B N 1
ATOM 4035 C CA . LEU B 1 253 ? -7.469 43.25 19.781 1 96.62 253 LEU B CA 1
ATOM 4036 C C . LEU B 1 253 ? -8.555 44.312 19.625 1 96.62 253 LEU B C 1
ATOM 4038 O O . LEU B 1 253 ? -8.266 45.5 19.547 1 96.62 253 LEU B O 1
ATOM 4042 N N . GLU B 1 254 ? -9.781 43.906 19.547 1 96.31 254 GLU B N 1
ATOM 4043 C CA . GLU B 1 254 ? -10.906 44.812 19.438 1 96.31 254 GLU B CA 1
ATOM 4044 C C . GLU B 1 254 ? -11.023 45.688 20.688 1 96.31 254 GLU B C 1
ATOM 4046 O O . GLU B 1 254 ? -11.305 46.875 20.594 1 96.31 254 GLU B O 1
ATOM 4051 N N . GLN B 1 255 ? -10.773 45.094 21.828 1 96.62 255 GLN B N 1
ATOM 4052 C CA . GLN B 1 255 ? -10.789 45.844 23.078 1 96.62 255 GLN B CA 1
ATOM 4053 C C . GLN B 1 255 ? -9.695 46.906 23.094 1 96.62 255 GLN B C 1
ATOM 4055 O O . GLN B 1 255 ? -9.93 48.062 23.516 1 96.62 255 GLN B O 1
ATOM 4060 N N . ILE B 1 256 ? -8.539 46.531 22.625 1 96.69 256 ILE B N 1
ATOM 4061 C CA . ILE B 1 256 ? -7.434 47.5 22.578 1 96.69 256 ILE B CA 1
ATOM 4062 C C . ILE B 1 256 ? -7.773 48.625 21.609 1 96.69 256 ILE B C 1
ATOM 4064 O O . ILE B 1 256 ? -7.535 49.781 21.891 1 96.69 256 ILE B O 1
ATOM 4068 N N . SER B 1 257 ? -8.312 48.25 20.484 1 96.94 257 SER B N 1
ATOM 4069 C CA . SER B 1 257 ? -8.688 49.25 19.484 1 96.94 257 SER B CA 1
ATOM 4070 C C . SER B 1 257 ? -9.703 50.25 20.031 1 96.94 257 SER B C 1
ATOM 4072 O O . SER B 1 257 ? -9.562 51.469 19.844 1 96.94 257 SER B O 1
ATOM 4074 N N . THR B 1 258 ? -10.719 49.781 20.703 1 96.69 258 THR B N 1
ATOM 4075 C CA . THR B 1 258 ? -11.734 50.625 21.312 1 96.69 258 THR B CA 1
ATOM 4076 C C . THR B 1 258 ? -11.117 51.562 22.375 1 96.69 258 THR B C 1
ATOM 4078 O O . THR B 1 258 ? -11.367 52.75 22.375 1 96.69 258 THR B O 1
ATOM 4081 N N . SER B 1 259 ? -10.266 50.969 23.25 1 96.44 259 SER B N 1
ATOM 4082 C CA . SER B 1 259 ? -9.609 51.719 24.297 1 96.44 259 SER B CA 1
ATOM 4083 C C . SER B 1 259 ? -8.688 52.781 23.719 1 96.44 259 SER B C 1
ATOM 4085 O O . SER B 1 259 ? -8.602 53.906 24.234 1 96.44 259 SER B O 1
ATOM 4087 N N . LEU B 1 260 ? -8.008 52.438 22.703 1 95.88 260 LEU B N 1
ATOM 4088 C CA . LEU B 1 260 ? -7.121 53.375 22.031 1 95.88 260 LEU B CA 1
ATOM 4089 C C . LEU B 1 260 ? -7.906 54.5 21.422 1 95.88 260 LEU B C 1
ATOM 4091 O O . LEU B 1 260 ? -7.5 55.688 21.516 1 95.88 260 LEU B O 1
ATOM 4095 N N . ASN B 1 261 ? -9.039 54.25 20.766 1 95.5 261 ASN B N 1
ATOM 4096 C CA . ASN B 1 261 ? -9.891 55.281 20.172 1 95.5 261 ASN B CA 1
ATOM 4097 C C . ASN B 1 261 ? -10.445 56.219 21.234 1 95.5 261 ASN B C 1
ATOM 4099 O O . ASN B 1 261 ? -10.422 57.438 21.062 1 95.5 261 ASN B O 1
ATOM 4103 N N . ASP B 1 262 ? -10.914 55.625 22.344 1 94.62 262 ASP B N 1
ATOM 4104 C CA . ASP B 1 262 ? -11.406 56.406 23.453 1 94.62 262 ASP B CA 1
ATOM 4105 C C . ASP B 1 262 ? -10.312 57.344 23.984 1 94.62 262 ASP B C 1
ATOM 4107 O O . ASP B 1 262 ? -10.57 58.5 24.281 1 94.62 262 ASP B O 1
ATOM 4111 N N . THR B 1 263 ? -9.156 56.781 24.109 1 94.31 263 THR B N 1
ATOM 4112 C CA . THR B 1 263 ? -8.023 57.562 24.594 1 94.31 263 THR B CA 1
ATOM 4113 C C . THR B 1 263 ? -7.688 58.719 23.641 1 94.31 263 THR B C 1
ATOM 4115 O O . THR B 1 263 ? -7.406 59.844 24.062 1 94.31 263 THR B O 1
ATOM 4118 N N . ASN B 1 264 ? -7.758 58.438 22.375 1 93.5 264 ASN B N 1
ATOM 4119 C CA . ASN B 1 264 ? -7.465 59.438 21.375 1 93.5 264 ASN B CA 1
ATOM 4120 C C . ASN B 1 264 ? -8.469 60.594 21.406 1 93.5 264 ASN B C 1
ATOM 4122 O O . ASN B 1 264 ? -8.102 61.75 21.219 1 93.5 264 ASN B O 1
ATOM 4126 N N . VAL B 1 265 ? -9.75 60.312 21.625 1 93.81 265 VAL B N 1
ATOM 4127 C CA . VAL B 1 265 ? -10.789 61.344 21.719 1 93.81 265 VAL B CA 1
ATOM 4128 C C . VAL B 1 265 ? -10.531 62.25 22.906 1 93.81 265 VAL B C 1
ATOM 4130 O O . VAL B 1 265 ? -10.562 63.5 22.781 1 93.81 265 VAL B O 1
ATOM 4133 N N . VAL B 1 266 ? -10.188 61.656 24.062 1 92 266 VAL B N 1
ATOM 4134 C CA . VAL B 1 266 ? -9.922 62.406 25.281 1 92 266 VAL B CA 1
ATOM 4135 C C . VAL B 1 266 ? -8.648 63.219 25.109 1 92 266 VAL B C 1
ATOM 4137 O O . VAL B 1 266 ? -8.57 64.375 25.562 1 92 266 VAL B O 1
ATOM 4140 N N . PHE B 1 267 ? -7.684 62.594 24.531 1 88.56 267 PHE B N 1
ATOM 4141 C CA . PHE B 1 267 ? -6.402 63.25 24.281 1 88.56 267 PHE B CA 1
ATOM 4142 C C . PHE B 1 267 ? -6.582 64.438 23.391 1 88.56 267 PHE B C 1
ATOM 4144 O O . PHE B 1 267 ? -6.02 65.5 23.672 1 88.56 267 PHE B O 1
ATOM 4151 N N . ALA B 1 268 ? -7.426 64.375 22.297 1 87.69 268 ALA B N 1
ATOM 4152 C CA . ALA B 1 268 ? -7.703 65.5 21.406 1 87.69 268 ALA B CA 1
ATOM 4153 C C . ALA B 1 268 ? -8.406 66.625 22.141 1 87.69 268 ALA B C 1
ATOM 4155 O O . ALA B 1 268 ? -8.109 67.812 21.906 1 87.69 268 ALA B O 1
ATOM 4156 N N . ALA B 1 269 ? -9.32 66.312 23 1 87 269 ALA B N 1
ATOM 4157 C CA . ALA B 1 269 ? -10.023 67.25 23.797 1 87 269 ALA B CA 1
ATOM 4158 C C . ALA B 1 269 ? -9.062 68 24.734 1 87 269 ALA B C 1
ATOM 4160 O O . ALA B 1 269 ? -9.172 69.25 24.906 1 87 269 ALA B O 1
ATOM 4161 N N . LEU B 1 270 ? -8.086 67.312 25.281 1 86.75 270 LEU B N 1
ATOM 4162 C CA . LEU B 1 270 ? -7.074 67.875 26.141 1 86.75 270 LEU B CA 1
ATOM 4163 C C . LEU B 1 270 ? -6.176 68.812 25.359 1 86.75 270 LEU B C 1
ATOM 4165 O O . LEU B 1 270 ? -5.879 69.938 25.828 1 86.75 270 LEU B O 1
ATOM 4169 N N . LEU B 1 271 ? -5.797 68.438 24.234 1 85.81 271 LEU B N 1
ATOM 4170 C CA . LEU B 1 271 ? -4.941 69.25 23.391 1 85.81 271 LEU B CA 1
ATOM 4171 C C . LEU B 1 271 ? -5.652 70.562 23 1 85.81 271 LEU B C 1
ATOM 4173 O O . LEU B 1 271 ? -5.047 71.625 23.016 1 85.81 271 LEU B O 1
ATOM 4177 N N . LYS B 1 272 ? -6.887 70.438 22.672 1 84.38 272 LYS B N 1
ATOM 4178 C CA . LYS B 1 272 ? -7.68 71.625 22.328 1 84.38 272 LYS B CA 1
ATOM 4179 C C . LYS B 1 272 ? -7.812 72.562 23.516 1 84.38 272 LYS B C 1
ATOM 4181 O O . LYS B 1 272 ? -7.711 73.812 23.344 1 84.38 272 LYS B O 1
ATOM 4186 N N . THR B 1 273 ? -8.047 72 24.672 1 82.12 273 THR B N 1
ATOM 4187 C CA . THR B 1 273 ? -8.203 72.75 25.875 1 82.12 273 THR B CA 1
ATOM 4188 C C . THR B 1 273 ? -6.914 73.562 26.203 1 82.12 273 THR B C 1
ATOM 4190 O O . THR B 1 273 ? -6.945 74.75 26.516 1 82.12 273 THR B O 1
ATOM 4193 N N . TYR B 1 274 ? -5.773 72.938 26.016 1 80.88 274 TYR B N 1
ATOM 4194 C CA . TYR B 1 274 ? -4.496 73.562 26.359 1 80.88 274 TYR B CA 1
ATOM 4195 C C . TYR B 1 274 ? -3.996 74.438 25.234 1 80.88 274 TYR B C 1
ATOM 4197 O O . TYR B 1 274 ? -3.262 75.375 25.484 1 80.88 274 TYR B O 1
ATOM 4205 N N . GLY B 1 275 ? -4.328 74.125 24.047 1 75.88 275 GLY B N 1
ATOM 4206 C CA . GLY B 1 275 ? -4.043 75.062 22.953 1 75.88 275 GLY B CA 1
ATOM 4207 C C . GLY B 1 275 ? -4.73 76.375 23.094 1 75.88 275 GLY B C 1
ATOM 4208 O O . GLY B 1 275 ? -4.137 77.438 22.828 1 75.88 275 GLY B O 1
ATOM 4209 N N . ASN B 1 276 ? -5.941 76.438 23.578 1 69.88 276 ASN B N 1
ATOM 4210 C CA . ASN B 1 276 ? -6.711 77.625 23.812 1 69.88 276 ASN B CA 1
ATOM 4211 C C . ASN B 1 276 ? -6.121 78.438 24.953 1 69.88 276 ASN B C 1
ATOM 4213 O O . ASN B 1 276 ? -6.18 79.688 24.938 1 69.88 276 ASN B O 1
ATOM 4217 N N . LEU B 1 277 ? -5.465 77.812 25.875 1 64.94 277 LEU B N 1
ATOM 4218 C CA . LEU B 1 277 ? -4.871 78.5 27.016 1 64.94 277 LEU B CA 1
ATOM 4219 C C . LEU B 1 277 ? -3.574 79.188 26.609 1 64.94 277 LEU B C 1
ATOM 4221 O O . LEU B 1 277 ? -3.307 80.312 27.047 1 64.94 277 LEU B O 1
ATOM 4225 N N . ASP B 1 278 ? -2.76 78.562 25.875 1 59.78 278 ASP B N 1
ATOM 4226 C CA . ASP B 1 278 ? -1.504 79.125 25.406 1 59.78 278 ASP B CA 1
ATOM 4227 C C . ASP B 1 278 ? -1.753 80.438 24.609 1 59.78 278 ASP B C 1
ATOM 4229 O O . ASP B 1 278 ? -1.051 81.438 24.781 1 59.78 278 ASP B O 1
ATOM 4233 N N . THR B 1 279 ? -2.83 80.438 23.828 1 61.06 279 THR B N 1
ATOM 4234 C CA . THR B 1 279 ? -3.18 81.625 23.047 1 61.06 279 THR B CA 1
ATOM 4235 C C . THR B 1 279 ? -3.654 82.75 23.969 1 61.06 279 THR B C 1
ATOM 4237 O O . THR B 1 279 ? -3.344 83.938 23.734 1 61.06 279 THR B O 1
ATOM 4240 N N . LEU B 1 280 ? -4.258 82.438 25.031 1 56.5 280 LEU B N 1
ATOM 4241 C CA . LEU B 1 280 ? -4.773 83.438 25.953 1 56.5 280 LEU B CA 1
ATOM 4242 C C . LEU B 1 280 ? -3.652 84 26.812 1 56.5 280 LEU B C 1
ATOM 4244 O O . LEU B 1 280 ? -3.623 85.25 27.062 1 56.5 280 LEU B O 1
ATOM 4248 N N . LEU B 1 281 ? -2.697 83.188 27.156 1 57.44 281 LEU B N 1
ATOM 4249 C CA . LEU B 1 281 ? -1.573 83.688 27.953 1 57.44 281 LEU B CA 1
ATOM 4250 C C . LEU B 1 281 ? -0.616 84.5 27.109 1 57.44 281 LEU B C 1
ATOM 4252 O O . LEU B 1 281 ? -0.021 85.5 27.594 1 57.44 281 LEU B O 1
ATOM 4256 N N . ASP B 1 282 ? -0.333 84.125 26 1 54.84 282 ASP B N 1
ATOM 4257 C CA . ASP B 1 282 ? 0.513 84.875 25.094 1 54.84 282 ASP B CA 1
ATOM 4258 C C . ASP B 1 282 ? -0.127 86.25 24.766 1 54.84 282 ASP B C 1
ATOM 4260 O O . ASP B 1 282 ? 0.568 87.25 24.656 1 54.84 282 ASP B O 1
ATOM 4264 N N . LYS B 1 283 ? -1.404 86.438 24.562 1 60.72 283 LYS B N 1
ATOM 4265 C CA . LYS B 1 283 ? -2.045 87.688 24.234 1 60.72 283 LYS B CA 1
ATOM 4266 C C . LYS B 1 283 ? -2.047 88.625 25.422 1 60.72 283 LYS B C 1
ATOM 4268 O O . LYS B 1 283 ? -1.97 89.875 25.25 1 60.72 283 LYS B O 1
ATOM 4273 N N . GLU B 1 284 ? -2.051 88.125 26.594 1 46.88 284 GLU B N 1
ATOM 4274 C CA . GLU B 1 284 ? -2.066 89 27.75 1 46.88 284 GLU B CA 1
ATOM 4275 C C . GLU B 1 284 ? -0.651 89.375 28.172 1 46.88 284 GLU B C 1
ATOM 4277 O O . GLU B 1 284 ? -0.454 90.375 28.875 1 46.88 284 GLU B O 1
ATOM 4282 N N . GLY B 1 285 ? 0.362 88.562 28.031 1 45.38 285 GLY B N 1
ATOM 4283 C CA . GLY B 1 285 ? 1.727 89 28.297 1 45.38 285 GLY B CA 1
ATOM 4284 C C . GLY B 1 285 ? 2.213 90.062 27.359 1 45.38 285 GLY B C 1
ATOM 4285 O O . GLY B 1 285 ? 3.219 90.75 27.641 1 45.38 285 GLY B O 1
ATOM 4286 N N . ASN B 1 286 ? 1.898 90.188 26.172 1 45.59 286 ASN B N 1
ATOM 4287 C CA . ASN B 1 286 ? 2.35 91.25 25.25 1 45.59 286 ASN B CA 1
ATOM 4288 C C . ASN B 1 286 ? 1.497 92.5 25.375 1 45.59 286 ASN B C 1
ATOM 4290 O O . ASN B 1 286 ? 1.691 93.438 24.641 1 45.59 286 ASN B O 1
ATOM 4294 N N . ARG B 1 287 ? 0.441 92.75 26.141 1 48.62 287 ARG B N 1
ATOM 4295 C CA . ARG B 1 287 ? -0.153 94.062 26.359 1 48.62 287 ARG B CA 1
ATOM 4296 C C . ARG B 1 287 ? 0.192 94.562 27.75 1 48.62 287 ARG B C 1
ATOM 4298 O O . ARG B 1 287 ? 0.251 93.812 28.719 1 48.62 287 ARG B O 1
#

Organism: Gracilinema caldarium (strain ATCC 51460 / DSM 7334 / H1) (NCBI:txid744872)

Solvent-accessible surface area (backbone atoms only — not comparable to full-atom values): 28211 Å² total; per-residue (Å²): 116,69,67,61,51,54,54,49,54,54,47,51,53,51,48,51,54,47,52,52,50,49,53,49,50,52,54,48,49,51,52,48,53,54,43,49,53,52,39,54,52,29,52,52,49,35,53,56,26,48,55,48,34,55,51,22,54,52,50,37,52,52,33,47,51,52,37,52,53,36,47,51,51,36,51,53,44,49,52,51,44,48,52,52,46,51,54,52,43,54,54,48,57,54,48,51,54,51,45,56,53,49,53,50,48,51,52,51,48,52,52,54,48,53,50,49,52,52,51,46,51,51,43,47,52,47,33,50,51,41,33,52,46,18,52,53,40,29,51,50,17,52,54,41,30,52,54,14,59,72,50,47,84,81,13,50,69,47,30,55,51,18,52,50,44,27,51,48,20,50,50,43,32,53,46,30,51,52,42,48,54,52,43,54,54,48,55,53,51,52,53,54,49,55,54,53,50,53,52,47,54,54,52,50,52,51,48,49,52,51,53,50,50,50,50,49,51,46,51,52,42,47,53,45,47,51,53,38,50,53,37,48,52,49,36,54,50,31,46,53,52,35,50,51,30,50,53,53,25,51,54,26,49,50,51,30,52,51,30,50,51,54,37,49,55,46,50,51,52,49,51,52,57,52,53,55,47,54,56,52,52,55,60,55,70,77,103,114,68,68,62,52,56,54,48,54,53,47,52,53,50,50,52,54,46,52,52,50,49,54,49,48,50,53,50,49,52,52,48,54,54,42,50,53,53,39,53,52,29,53,53,48,34,54,57,25,48,55,48,33,55,53,21,53,52,50,37,52,52,32,46,52,52,36,52,52,35,50,52,51,37,52,52,44,49,50,51,43,48,53,52,47,51,56,50,45,54,54,48,56,53,48,50,52,50,46,55,53,49,52,51,49,52,52,51,48,52,50,53,47,54,50,49,53,50,51,47,51,52,45,47,53,46,35,51,52,41,34,52,45,18,54,53,41,28,52,52,16,52,52,40,30,53,54,14,59,74,50,46,82,81,13,53,70,47,30,54,52,18,51,50,43,26,52,47,20,50,50,42,32,51,45,28,51,51,43,47,55,51,44,55,54,47,54,54,51,52,52,53,49,54,54,53,51,53,52,48,52,53,50,50,51,50,47,48,53,49,52,50,50,50,50,50,50,48,51,51,42,46,52,44,48,52,53,37,50,53,37,47,51,50,38,53,50,30,46,54,52,34,50,51,29,50,53,52,25,49,54,26,50,50,51,30,52,52,29,50,52,54,37,49,54,46,50,52,52,49,50,52,57,52,54,56,46,54,56,53,52,56,60,55,71,75,102